Protein AF-A0AAD5DHM5-F1 (afdb_monomer_lite)

Foldseek 3Di:
DDPQLVQLVVLVVVLVCLLVVLVCCLVPPQKDADVVVRFIKGFVLNVCLVVQLVQLLVLLQALVSLVVLLVVLVVVLVVLVVVLVLLVVVLVVLVVLLVDVLSQVLLVVLACPDPRHNDHNDRLNVLSVVLNVLSVLLSVLSVLLSVLSNVLSVLSNVCNVPVVVCVVSSVCNSVSSSSSSVSNVSSVSSVLVNVLSVLCSSHSVSSNVSSVVSSVVCVVVGIDTDPPDDPPPPPVPVPVCVVVCVVPDDDDDPDDPWDKDDLLCQALPADVVLPHVDDSVLGAHRFAQVLLQCCVCVVVVWDKDKDQAADPSCRLRTIMMTTDQADPVRHGPDPQQNDPHSSSSSSSVCSVVRPVNVPDDPDDDRDDDVPVVVVVSVVVVVVVVVSVVVSVD

InterPro domains:
  IPR002778 Signal recognition particle, SRP19 subunit [PF01922] (260-354)
  IPR002778 Signal recognition particle, SRP19 subunit [PTHR17453] (254-372)
  IPR006747 Protein of unknown function DUF599 [PF04654] (36-225)
  IPR036521 Signal recognition particle, subunit SRP19-like superfamily [G3DSA:3.30.56.30] (247-363)
  IPR036521 Signal recognition particle, subunit SRP19-like superfamily [SSF69695] (253-356)

pLDDT: mean 81.17, std 18.52, range [31.16, 97.56]

Sequence (393 aa):
MQAGEAADLAIFVVCTSLLAGYVLFYFNVGAFTVPFLHRRYVNLISLNRSSRGEWVQLLAQDPKEGINAVQTIRNQVISVSILAAAIVTLASTLINVLTDDSKIQTINSYAAVDPISDDMLLSAPVKLGICLGLLFLAIMALAQSCRLGVHVGYIVRVVASDPPGHKALASHLAPIMQRSSLYFAIGLRLLFVFPPFLLYLIGPTTLLIATVIDLAAQLMFDVVEEPPVEPAEDEAAECDGALQLAAGLRMSFDHDKRVIVYPNYLDSRKTVAQGRRIPKELAAESPNALEIYDCIKNGLNLEAEAEMKCYPRDWMVPGRVRVKLRNDDGSPVNPEIRSRRELLIKIAELVPRHPGRANRKPGAPAGPQAAAAAAAAAAAAVAVTILLHSAAA

Structure (mmCIF, N/CA/C/O backbone):
data_AF-A0AAD5DHM5-F1
#
_entry.id   AF-A0AAD5DHM5-F1
#
loop_
_atom_site.group_PDB
_atom_site.id
_atom_site.type_symbol
_atom_site.label_atom_id
_atom_site.label_alt_id
_atom_site.label_comp_id
_atom_site.label_asym_id
_atom_site.label_entity_id
_atom_site.label_seq_id
_atom_site.pdbx_PDB_ins_code
_atom_site.Cartn_x
_atom_site.Cartn_y
_atom_site.Cartn_z
_atom_site.occupancy
_atom_site.B_iso_or_equiv
_atom_site.auth_seq_id
_atom_site.auth_comp_id
_atom_site.auth_asym_id
_atom_site.auth_atom_id
_atom_site.pdbx_PDB_model_num
ATOM 1 N N . MET A 1 1 ? 12.268 9.780 -36.766 1.00 60.38 1 MET A N 1
ATOM 2 C CA . MET A 1 1 ? 12.224 8.743 -35.728 1.00 60.38 1 MET A CA 1
ATOM 3 C C . MET A 1 1 ? 12.849 7.509 -36.335 1.00 60.38 1 MET A C 1
ATOM 5 O O . MET A 1 1 ? 12.369 7.062 -37.376 1.00 60.38 1 MET A O 1
ATOM 9 N N . GLN A 1 2 ? 13.976 7.069 -35.790 1.00 76.50 2 GLN A N 1
ATOM 10 C CA . GLN A 1 2 ? 14.631 5.834 -36.224 1.00 76.50 2 GLN A CA 1
ATOM 11 C C . GLN A 1 2 ? 13.782 4.623 -35.803 1.00 76.50 2 GLN A C 1
ATOM 13 O O . GLN A 1 2 ? 12.895 4.752 -34.957 1.00 76.50 2 GLN A O 1
ATOM 18 N N . ALA A 1 3 ? 14.008 3.452 -36.406 1.00 77.31 3 ALA A N 1
ATOM 19 C CA . ALA A 1 3 ? 13.210 2.258 -36.109 1.00 77.31 3 ALA A CA 1
ATOM 20 C C . ALA A 1 3 ? 13.270 1.867 -34.616 1.00 77.31 3 ALA A C 1
ATOM 22 O O . ALA A 1 3 ? 12.240 1.497 -34.055 1.00 77.31 3 ALA A O 1
ATOM 23 N N . GLY A 1 4 ? 14.435 2.035 -33.973 1.00 78.94 4 GLY A N 1
ATOM 24 C CA . GLY A 1 4 ? 14.609 1.846 -32.527 1.00 78.94 4 GLY A CA 1
ATOM 25 C C . GLY A 1 4 ? 13.770 2.827 -31.704 1.00 78.94 4 GLY A C 1
ATOM 26 O O . GLY A 1 4 ? 12.887 2.412 -30.961 1.00 78.94 4 GLY A O 1
ATOM 27 N N . GLU A 1 5 ? 13.928 4.135 -31.927 1.00 83.81 5 GLU A N 1
ATOM 28 C CA . GLU A 1 5 ? 13.144 5.165 -31.219 1.00 83.81 5 GLU A CA 1
ATOM 29 C C . GLU A 1 5 ? 11.622 4.949 -31.334 1.00 83.81 5 GLU A C 1
ATOM 31 O O . GLU A 1 5 ? 10.875 5.213 -30.389 1.00 83.81 5 GLU A O 1
ATOM 36 N N . ALA A 1 6 ? 11.150 4.463 -32.488 1.00 86.12 6 ALA A N 1
ATOM 37 C CA . ALA A 1 6 ? 9.742 4.143 -32.703 1.00 86.12 6 ALA A CA 1
ATOM 38 C C . ALA A 1 6 ? 9.287 2.916 -31.894 1.00 86.12 6 ALA A C 1
ATOM 40 O O . ALA A 1 6 ? 8.169 2.914 -31.370 1.00 86.12 6 ALA A O 1
ATOM 41 N N . ALA A 1 7 ? 10.139 1.895 -31.766 1.00 86.81 7 ALA A N 1
ATOM 42 C CA . ALA A 1 7 ? 9.880 0.721 -30.938 1.00 86.81 7 ALA A CA 1
ATOM 43 C C . ALA A 1 7 ? 9.868 1.071 -29.439 1.00 86.81 7 ALA A C 1
ATOM 45 O O . ALA A 1 7 ? 8.934 0.675 -28.737 1.00 86.81 7 ALA A O 1
ATOM 46 N N . ASP A 1 8 ? 10.834 1.866 -28.961 1.00 89.25 8 ASP A N 1
ATOM 47 C CA . ASP A 1 8 ? 10.858 2.378 -27.581 1.00 89.25 8 ASP A CA 1
ATOM 48 C C . ASP A 1 8 ? 9.595 3.202 -27.288 1.00 89.25 8 ASP A C 1
ATOM 50 O O . ASP A 1 8 ? 8.881 2.921 -26.325 1.00 89.25 8 ASP A O 1
ATOM 54 N N . LEU A 1 9 ? 9.221 4.136 -28.174 1.00 91.81 9 LEU A N 1
ATOM 55 C CA . LEU A 1 9 ? 7.990 4.918 -28.018 1.00 91.81 9 LEU A CA 1
ATOM 56 C C . LEU A 1 9 ? 6.738 4.041 -27.944 1.00 91.81 9 LEU A C 1
ATOM 58 O O . LEU A 1 9 ? 5.880 4.278 -27.091 1.00 91.81 9 LEU A O 1
ATOM 62 N N . ALA A 1 10 ? 6.619 3.036 -28.811 1.00 92.50 10 ALA A N 1
ATOM 63 C CA . ALA A 1 10 ? 5.480 2.126 -28.791 1.00 92.50 10 ALA A CA 1
ATOM 64 C C . ALA A 1 10 ? 5.397 1.365 -27.458 1.00 92.50 10 ALA A C 1
ATOM 66 O O . ALA A 1 10 ? 4.332 1.331 -26.839 1.00 92.50 10 ALA A O 1
ATOM 67 N N . ILE A 1 11 ? 6.517 0.814 -26.981 1.00 93.38 11 ILE A N 1
ATOM 68 C CA . ILE A 1 11 ? 6.579 0.095 -25.701 1.00 93.38 11 ILE A CA 1
ATOM 69 C C . ILE A 1 11 ? 6.263 1.034 -24.540 1.00 93.38 11 ILE A C 1
ATOM 71 O O . ILE A 1 11 ? 5.434 0.705 -23.692 1.00 93.38 11 ILE A O 1
ATOM 75 N N . PHE A 1 12 ? 6.860 2.223 -24.518 1.00 94.19 12 PHE A N 1
ATOM 76 C CA . PHE A 1 12 ? 6.609 3.229 -23.496 1.00 94.19 12 PHE A CA 1
ATOM 77 C C . PHE A 1 12 ? 5.123 3.603 -23.429 1.00 94.19 12 PHE A C 1
ATOM 79 O O . PHE A 1 12 ? 4.529 3.582 -22.350 1.00 94.19 12 PHE A O 1
ATOM 86 N N . VAL A 1 13 ? 4.484 3.887 -24.567 1.00 95.56 13 VAL A N 1
ATOM 87 C CA . VAL A 1 13 ? 3.053 4.234 -24.626 1.00 95.56 13 VAL A CA 1
ATOM 88 C C . VAL A 1 13 ? 2.177 3.066 -24.175 1.00 95.56 13 VAL A C 1
ATOM 90 O O . VAL A 1 13 ? 1.237 3.278 -23.407 1.00 95.56 13 VAL A O 1
ATOM 93 N N . VAL A 1 14 ? 2.479 1.835 -24.591 1.00 96.19 14 VAL A N 1
ATOM 94 C CA . VAL A 1 14 ? 1.721 0.646 -24.169 1.00 96.19 14 VAL A CA 1
ATOM 95 C C . VAL A 1 14 ? 1.850 0.428 -22.663 1.00 96.19 14 VAL A C 1
ATOM 97 O O . VAL A 1 14 ? 0.834 0.340 -21.975 1.00 96.19 14 VAL A O 1
ATOM 100 N N . CYS A 1 15 ? 3.067 0.406 -22.122 1.00 96.12 15 CYS A N 1
ATOM 101 C CA . CYS A 1 15 ? 3.300 0.165 -20.699 1.00 96.12 15 CYS A CA 1
ATOM 102 C C . CYS A 1 15 ? 2.693 1.268 -19.824 1.00 96.12 15 CYS A C 1
ATOM 104 O O . CYS A 1 15 ? 2.006 0.973 -18.847 1.00 96.12 15 CYS A O 1
ATOM 106 N N . THR A 1 16 ? 2.871 2.538 -20.196 1.00 94.69 16 THR A N 1
ATOM 107 C CA . THR A 1 16 ? 2.272 3.670 -19.469 1.00 94.69 16 THR A CA 1
ATOM 108 C C . THR A 1 16 ? 0.746 3.627 -19.508 1.00 94.69 16 THR A C 1
ATOM 110 O O . THR A 1 16 ? 0.109 3.846 -18.477 1.00 94.69 16 THR A O 1
ATOM 113 N N . SER A 1 17 ? 0.153 3.277 -20.653 1.00 95.38 17 SER A N 1
ATOM 114 C CA . SER A 1 17 ? -1.299 3.137 -20.799 1.00 95.38 17 SER A CA 1
ATOM 115 C C . SER A 1 17 ? -1.852 1.965 -19.993 1.00 95.38 17 SER A C 1
ATOM 117 O O . SER A 1 17 ? -2.904 2.104 -19.375 1.00 95.38 17 SER A O 1
ATOM 119 N N . LEU A 1 18 ? -1.148 0.829 -19.945 1.00 95.94 18 LEU A N 1
ATOM 120 C CA . LEU A 1 18 ? -1.544 -0.328 -19.138 1.00 95.94 18 LEU A CA 1
ATOM 121 C C . LEU A 1 18 ? -1.478 -0.018 -17.638 1.00 95.94 18 LEU A C 1
ATOM 123 O O . LEU A 1 18 ? -2.439 -0.287 -16.917 1.00 95.94 18 LEU A O 1
ATOM 127 N N . LEU A 1 19 ? -0.390 0.604 -17.174 1.00 95.19 19 LEU A N 1
ATOM 128 C CA . LEU A 1 19 ? -0.237 1.018 -15.776 1.00 95.19 19 LEU A CA 1
ATOM 129 C C . LEU A 1 19 ? -1.304 2.049 -15.381 1.00 95.19 19 LEU A C 1
ATOM 131 O O . LEU A 1 19 ? -1.985 1.882 -14.368 1.00 95.19 19 LEU A O 1
ATOM 135 N N . ALA A 1 20 ? -1.507 3.089 -16.196 1.00 93.00 20 ALA A N 1
ATOM 136 C CA . ALA A 1 20 ? -2.537 4.098 -15.952 1.00 93.00 20 ALA A CA 1
ATOM 137 C C . ALA A 1 20 ? -3.950 3.494 -16.000 1.00 93.00 20 ALA A C 1
ATOM 139 O O . ALA A 1 20 ? -4.777 3.782 -15.134 1.00 93.00 20 ALA A O 1
ATOM 140 N N . GLY A 1 21 ? -4.212 2.620 -16.974 1.00 92.75 21 GLY A N 1
ATOM 141 C CA . GLY A 1 21 ? -5.472 1.900 -17.123 1.00 92.75 21 GLY A CA 1
ATOM 142 C C . GLY A 1 21 ? -5.785 1.032 -15.910 1.00 92.75 21 GLY A C 1
ATOM 143 O O . GLY A 1 21 ? -6.906 1.079 -15.407 1.00 92.75 21 GLY A O 1
ATOM 144 N N . TYR A 1 22 ? -4.794 0.316 -15.373 1.00 93.38 22 TYR A N 1
ATOM 145 C CA . TYR A 1 22 ? -4.965 -0.471 -14.154 1.00 93.38 22 TYR A CA 1
ATOM 146 C C . TYR A 1 22 ? -5.236 0.405 -12.927 1.00 93.38 22 TYR A C 1
ATOM 148 O O . TYR A 1 22 ? -6.144 0.117 -12.150 1.00 93.38 22 TYR A O 1
ATOM 156 N N . VAL A 1 23 ? -4.511 1.516 -12.765 1.00 91.19 23 VAL A N 1
ATOM 157 C CA . VAL A 1 23 ? -4.763 2.466 -11.669 1.00 91.19 23 VAL A CA 1
ATOM 158 C C . VAL A 1 23 ? -6.186 3.031 -11.752 1.00 91.19 23 VAL A C 1
ATOM 160 O O . VAL A 1 23 ? -6.887 3.089 -10.738 1.00 91.19 23 VAL A O 1
ATOM 163 N N . LEU A 1 24 ? -6.650 3.404 -12.948 1.00 90.12 24 LEU A N 1
ATOM 164 C CA . LEU A 1 24 ? -8.023 3.865 -13.167 1.00 90.12 24 LEU A CA 1
ATOM 165 C C . LEU A 1 24 ? -9.046 2.764 -12.877 1.00 90.12 24 LEU A C 1
ATOM 167 O O . LEU A 1 24 ? -10.027 3.029 -12.182 1.00 90.12 24 LEU A O 1
ATOM 171 N N . PHE A 1 25 ? -8.814 1.542 -13.356 1.00 90.25 25 PHE A N 1
ATOM 172 C CA . PHE A 1 25 ? -9.652 0.382 -13.054 1.00 90.25 25 PHE A CA 1
ATOM 173 C C . PHE A 1 25 ? -9.769 0.172 -11.542 1.00 90.25 25 PHE A C 1
ATOM 175 O O . PHE A 1 25 ? -10.878 0.124 -11.013 1.00 90.25 25 PHE A O 1
ATOM 182 N N . TYR A 1 26 ? -8.642 0.154 -10.832 1.00 89.31 26 TYR A N 1
ATOM 183 C CA . TYR A 1 26 ? -8.593 -0.043 -9.388 1.00 89.31 26 TYR A CA 1
ATOM 184 C C . TYR A 1 26 ? -9.420 1.002 -8.626 1.00 89.31 26 TYR A C 1
ATOM 186 O O . TYR A 1 26 ? -10.150 0.652 -7.704 1.00 89.31 26 TYR A O 1
ATOM 194 N N . PHE A 1 27 ? -9.348 2.284 -9.001 1.00 88.62 27 PHE A N 1
ATOM 195 C CA . PHE A 1 27 ? -10.079 3.341 -8.290 1.00 88.62 27 PHE A CA 1
ATOM 196 C C . PHE A 1 27 ? -11.566 3.452 -8.652 1.00 88.62 27 PHE A C 1
ATOM 198 O O . PHE A 1 27 ? -12.331 3.960 -7.826 1.00 88.62 27 PHE A O 1
ATOM 205 N N . ASN A 1 28 ? -11.970 3.017 -9.849 1.00 85.38 28 ASN A N 1
ATOM 206 C CA . ASN A 1 28 ? -13.329 3.225 -10.364 1.00 85.38 28 ASN A CA 1
ATOM 207 C C . ASN A 1 28 ? -14.193 1.958 -10.363 1.00 85.38 28 ASN A C 1
ATOM 209 O O . ASN A 1 28 ? -15.417 2.063 -10.318 1.00 85.38 28 ASN A O 1
ATOM 213 N N . VAL A 1 29 ? -13.593 0.769 -10.386 1.00 83.69 29 VAL A N 1
ATOM 214 C CA . VAL A 1 29 ? -14.332 -0.497 -10.374 1.00 83.69 29 VAL A CA 1
ATOM 215 C C . VAL A 1 29 ? -14.383 -1.023 -8.945 1.00 83.69 29 VAL A C 1
ATOM 217 O O . VAL A 1 29 ? -13.355 -1.278 -8.327 1.00 83.69 29 VAL A O 1
ATOM 220 N N . GLY A 1 30 ? -15.588 -1.164 -8.391 1.00 76.50 30 GLY A N 1
ATOM 221 C CA . GLY A 1 30 ? -15.774 -1.693 -7.035 1.00 76.50 30 GLY A CA 1
ATOM 222 C C . GLY A 1 30 ? -15.781 -3.221 -6.977 1.00 76.50 30 GLY A C 1
ATOM 223 O O . GLY A 1 30 ? -15.220 -3.809 -6.057 1.00 76.50 30 GLY A O 1
ATOM 224 N N . ALA A 1 31 ? -16.396 -3.850 -7.974 1.00 81.38 31 ALA A N 1
ATOM 225 C CA . ALA A 1 31 ? -16.482 -5.292 -8.143 1.00 81.38 31 ALA A CA 1
ATOM 226 C C . ALA A 1 31 ? -16.636 -5.612 -9.633 1.00 81.38 31 ALA A C 1
ATOM 228 O O . ALA A 1 31 ? -17.147 -4.790 -10.397 1.00 81.38 31 ALA A O 1
ATOM 229 N N . PHE A 1 32 ? -16.217 -6.802 -10.040 1.00 81.19 32 PHE A N 1
ATOM 230 C CA . PHE A 1 32 ? -16.371 -7.286 -11.406 1.00 81.19 32 PHE A CA 1
ATOM 231 C C . PHE A 1 32 ? -16.646 -8.790 -11.409 1.00 81.19 32 PHE A C 1
ATOM 233 O O . PHE A 1 32 ? -16.291 -9.511 -10.479 1.00 81.19 32 PHE A O 1
ATOM 240 N N . THR A 1 33 ? -17.306 -9.264 -12.461 1.00 77.38 33 THR A N 1
ATOM 241 C CA . THR A 1 33 ? -17.617 -10.687 -12.638 1.00 77.38 33 THR A CA 1
ATOM 242 C C . THR A 1 33 ? -16.822 -11.201 -13.819 1.00 77.38 33 THR A C 1
ATOM 244 O O . THR A 1 33 ? -16.818 -10.559 -14.870 1.00 77.38 33 THR A O 1
ATOM 247 N N . VAL A 1 34 ? -16.154 -12.342 -13.661 1.00 75.81 34 VAL A N 1
ATOM 248 C CA . VAL A 1 34 ? -15.448 -12.984 -14.773 1.00 75.81 34 VAL A CA 1
ATOM 249 C C . VAL A 1 34 ? -16.424 -13.940 -15.466 1.00 75.81 34 VAL A C 1
ATOM 251 O O . VAL A 1 34 ? -16.750 -14.976 -14.881 1.00 75.81 34 VAL A O 1
ATOM 254 N N . PRO A 1 35 ? -16.896 -13.635 -16.695 1.00 69.69 35 PRO A N 1
ATOM 255 C CA . PRO A 1 35 ? -18.018 -14.354 -17.310 1.00 69.69 35 PRO A CA 1
ATOM 256 C C . PRO A 1 35 ? -17.762 -15.854 -17.479 1.00 69.69 35 PRO A C 1
ATOM 258 O O . PRO A 1 35 ? -18.653 -16.669 -17.284 1.00 69.69 35 PRO A O 1
ATOM 261 N N . PHE A 1 36 ? -16.519 -16.229 -17.785 1.00 73.00 36 PHE A N 1
ATOM 262 C CA . PHE A 1 36 ? -16.131 -17.622 -18.012 1.00 73.00 36 PHE A CA 1
ATOM 263 C C . PHE A 1 36 ? -16.045 -18.450 -16.724 1.00 73.00 36 PHE A C 1
ATOM 265 O O . PHE A 1 36 ? -16.226 -19.662 -16.762 1.00 73.00 36 PHE A O 1
ATOM 272 N N . LEU A 1 37 ? -15.784 -17.807 -15.584 1.00 70.44 37 LEU A N 1
ATOM 273 C CA . LEU A 1 37 ? -15.600 -18.475 -14.293 1.00 70.44 37 LEU A CA 1
ATOM 274 C C . LEU A 1 37 ? -16.849 -18.412 -13.407 1.00 70.44 37 LEU A C 1
ATOM 276 O O . LEU A 1 37 ? -16.867 -19.080 -12.380 1.00 70.44 37 LEU A O 1
ATOM 280 N N . HIS A 1 38 ? -17.868 -17.620 -13.776 1.00 71.56 38 HIS A N 1
ATOM 281 C CA . HIS A 1 38 ? -19.064 -17.350 -12.958 1.00 71.56 38 HIS A CA 1
ATOM 282 C C . HIS A 1 38 ? -18.734 -16.930 -11.510 1.00 71.56 38 HIS A C 1
ATOM 284 O O . HIS A 1 38 ? -19.545 -17.085 -10.602 1.00 71.56 38 HIS A O 1
ATOM 290 N N . ARG A 1 39 ? -17.530 -16.387 -11.289 1.00 76.00 39 ARG A N 1
ATOM 291 C CA . ARG A 1 39 ? -17.039 -15.921 -9.990 1.00 76.00 39 ARG A CA 1
ATOM 292 C C . ARG A 1 39 ? -17.042 -14.401 -9.954 1.00 76.00 39 ARG A C 1
ATOM 294 O O . ARG A 1 39 ? -16.654 -13.745 -10.931 1.00 76.00 39 ARG A O 1
ATOM 301 N N . ARG A 1 40 ? -17.486 -13.856 -8.823 1.00 79.50 40 ARG A N 1
ATOM 302 C CA . ARG A 1 40 ? -17.526 -12.420 -8.551 1.00 79.50 40 ARG A CA 1
ATOM 303 C C . ARG A 1 40 ? -16.334 -12.037 -7.684 1.00 79.50 40 ARG A C 1
ATOM 305 O O . ARG A 1 40 ? -16.058 -12.671 -6.670 1.00 79.50 40 ARG A O 1
ATOM 312 N N . TYR A 1 41 ? -15.632 -10.995 -8.105 1.00 82.69 41 TYR A N 1
ATOM 313 C CA . TYR A 1 41 ? -14.478 -10.453 -7.404 1.00 82.69 41 TYR A CA 1
ATOM 314 C C . TYR A 1 41 ? -14.779 -9.034 -6.942 1.00 82.69 41 TYR A C 1
ATOM 316 O O . TYR A 1 41 ? -15.379 -8.241 -7.675 1.00 82.69 41 TYR A O 1
ATOM 324 N N . VAL A 1 42 ? -14.334 -8.704 -5.734 1.00 85.06 42 VAL A N 1
ATOM 325 C CA . VAL A 1 42 ? -14.459 -7.368 -5.148 1.00 85.06 42 VAL A CA 1
ATOM 326 C C . VAL A 1 42 ? -13.069 -6.768 -5.005 1.00 85.06 42 VAL A C 1
ATOM 328 O O . VAL A 1 42 ? -12.140 -7.415 -4.517 1.00 85.06 42 VAL A O 1
ATOM 331 N N . ASN A 1 43 ? -12.929 -5.509 -5.414 1.00 87.00 43 ASN A N 1
ATOM 332 C CA . ASN A 1 43 ? -11.680 -4.781 -5.260 1.00 87.00 43 ASN A CA 1
ATOM 333 C C . ASN A 1 43 ? -11.519 -4.325 -3.809 1.00 87.00 43 ASN A C 1
ATOM 335 O O . ASN A 1 43 ? -12.402 -3.687 -3.219 1.00 87.00 43 ASN A O 1
ATOM 339 N N . LEU A 1 44 ? -10.341 -4.585 -3.249 1.00 86.19 44 LEU A N 1
ATOM 340 C CA . LEU A 1 44 ? -10.042 -4.365 -1.837 1.00 86.19 44 LEU A CA 1
ATOM 341 C C . LEU A 1 44 ? -10.200 -2.894 -1.412 1.00 86.19 44 LEU A C 1
ATOM 343 O O . LEU A 1 44 ? -10.517 -2.607 -0.258 1.00 86.19 44 LEU A O 1
ATOM 347 N N . ILE A 1 45 ? -10.029 -1.938 -2.330 1.00 86.56 45 ILE A N 1
ATOM 348 C CA . ILE A 1 45 ? -10.267 -0.513 -2.054 1.00 86.56 45 ILE A CA 1
ATOM 349 C C . ILE A 1 45 ? -11.725 -0.188 -1.754 1.00 86.56 45 ILE A C 1
ATOM 351 O O . ILE A 1 45 ? -11.981 0.625 -0.865 1.00 86.56 45 ILE A O 1
ATOM 355 N N . SER A 1 46 ? -12.665 -0.802 -2.475 1.00 81.81 46 SER A N 1
ATOM 356 C CA . SER A 1 46 ? -14.095 -0.572 -2.271 1.00 81.81 46 SER A CA 1
ATOM 357 C C . SER A 1 46 ? -14.495 -1.072 -0.886 1.00 81.81 46 SER A C 1
ATOM 359 O O . SER A 1 46 ? -15.022 -0.315 -0.066 1.00 81.81 46 SER A O 1
ATOM 361 N N . LEU A 1 47 ? -14.089 -2.308 -0.581 1.00 85.06 47 LEU A N 1
ATOM 362 C CA . LEU A 1 47 ? -14.317 -2.946 0.710 1.00 85.06 47 LEU A CA 1
ATOM 363 C C . LEU A 1 47 ? -13.673 -2.162 1.866 1.00 85.06 47 LEU A C 1
ATOM 365 O O . LEU A 1 47 ? -14.306 -1.907 2.890 1.00 85.06 47 LEU A O 1
ATOM 369 N N . ASN A 1 48 ? -12.425 -1.715 1.703 1.00 87.94 48 ASN A N 1
ATOM 370 C CA . ASN A 1 48 ? -11.735 -0.907 2.711 1.00 87.94 48 ASN A CA 1
ATOM 371 C C . ASN A 1 48 ? -12.366 0.478 2.902 1.00 87.94 48 ASN A C 1
ATOM 373 O O . ASN A 1 48 ? -12.316 1.023 4.004 1.00 87.94 48 ASN A O 1
ATOM 377 N N . ARG A 1 49 ? -12.935 1.083 1.854 1.00 83.19 49 ARG A N 1
ATOM 378 C CA . ARG A 1 49 ? -13.568 2.406 1.946 1.00 83.19 49 ARG A CA 1
ATOM 379 C C . ARG A 1 49 ? -14.869 2.351 2.748 1.00 83.19 49 ARG A C 1
ATOM 381 O O . ARG A 1 49 ? -15.073 3.224 3.595 1.00 83.19 49 ARG A O 1
ATOM 388 N N . SER A 1 50 ? -15.716 1.352 2.498 1.00 83.44 50 SER A N 1
ATOM 389 C CA . SER A 1 50 ? -16.943 1.133 3.281 1.00 83.44 50 SER A CA 1
ATOM 390 C C . SER A 1 50 ? -16.594 0.741 4.718 1.00 83.44 50 SER A C 1
ATOM 392 O O . SER A 1 50 ? -16.944 1.479 5.641 1.00 83.44 50 SER A O 1
ATOM 394 N N . SER A 1 51 ? -15.771 -0.297 4.910 1.00 89.19 51 SER A N 1
ATOM 395 C CA . SER A 1 51 ? -15.457 -0.808 6.252 1.00 89.19 51 SER A CA 1
ATOM 396 C C . SER A 1 51 ? -14.806 0.236 7.160 1.00 89.19 51 SER A C 1
ATOM 398 O O . SER A 1 51 ? -15.196 0.369 8.315 1.00 89.19 51 SER A O 1
ATOM 400 N N . ARG A 1 52 ? -13.859 1.045 6.661 1.00 90.44 52 ARG A N 1
ATOM 401 C CA . ARG A 1 52 ? -13.224 2.111 7.463 1.00 90.44 52 ARG A CA 1
ATOM 402 C C . ARG A 1 52 ? -14.168 3.272 7.776 1.00 90.44 52 ARG A C 1
ATOM 404 O O . ARG A 1 52 ? -13.994 3.921 8.807 1.00 90.44 52 ARG A O 1
ATOM 411 N N . GLY A 1 53 ? -15.122 3.556 6.887 1.00 88.88 53 GLY A N 1
ATOM 412 C CA . GLY A 1 53 ? -16.138 4.589 7.092 1.00 88.88 53 GLY A CA 1
ATOM 413 C C . GLY A 1 53 ? -17.117 4.210 8.201 1.00 88.88 53 GLY A C 1
ATOM 414 O O . GLY A 1 53 ? -17.364 5.009 9.101 1.00 88.88 53 GLY A O 1
ATOM 415 N N . GLU A 1 54 ? -17.607 2.975 8.180 1.00 88.62 54 GLU A N 1
ATOM 416 C CA . GLU A 1 54 ? -18.484 2.442 9.229 1.00 88.62 54 GLU A CA 1
ATOM 417 C C . GLU A 1 54 ? -17.728 2.264 10.548 1.00 88.62 54 GLU A C 1
ATOM 419 O O . GLU A 1 54 ? -18.185 2.710 11.600 1.00 88.62 54 GLU A O 1
ATOM 424 N N . TRP A 1 55 ? -16.514 1.711 10.488 1.00 93.06 55 TRP A N 1
ATOM 425 C CA . TRP A 1 55 ? -15.647 1.518 11.650 1.00 93.06 55 TRP A CA 1
ATOM 426 C C . TRP A 1 55 ? -15.434 2.812 12.439 1.00 93.06 55 TRP A C 1
ATOM 428 O O . TRP A 1 55 ? -15.602 2.824 13.658 1.00 93.06 55 TRP A O 1
ATOM 438 N N . VAL A 1 56 ? -15.110 3.923 11.767 1.00 92.81 56 VAL A N 1
ATOM 439 C CA . VAL A 1 56 ? -14.845 5.187 12.471 1.00 92.81 56 VAL A CA 1
ATOM 440 C C . VAL A 1 56 ? -16.105 5.769 13.115 1.00 92.81 56 VAL A C 1
ATOM 442 O O . VAL A 1 56 ? -16.016 6.374 14.182 1.00 92.81 56 VAL A O 1
ATOM 445 N N . GLN A 1 57 ? -17.275 5.571 12.503 1.00 90.25 57 GLN A N 1
ATOM 446 C CA . GLN A 1 57 ? -18.549 6.019 13.066 1.00 90.25 57 GLN A CA 1
ATOM 447 C C . GLN A 1 57 ? -18.932 5.202 14.298 1.00 90.25 57 GLN A C 1
ATOM 449 O O . GLN A 1 57 ? -19.341 5.786 15.299 1.00 90.25 57 GLN A O 1
ATOM 454 N N . LEU A 1 58 ? -18.754 3.879 14.250 1.00 90.44 58 LEU A N 1
ATOM 455 C CA . LEU A 1 58 ? -19.038 2.981 15.371 1.00 90.44 58 LEU A CA 1
ATOM 456 C C . LEU A 1 58 ? -18.169 3.310 16.588 1.00 90.44 58 LEU A C 1
ATOM 458 O O . LEU A 1 58 ? -18.684 3.468 17.693 1.00 90.44 58 LEU A O 1
ATOM 462 N N . LEU A 1 59 ? -16.859 3.494 16.396 1.00 89.88 59 LEU A N 1
ATOM 463 C CA . LEU A 1 59 ? -15.962 3.804 17.516 1.00 89.88 59 LEU A CA 1
ATOM 464 C C . LEU A 1 59 ? -16.184 5.201 18.107 1.00 89.88 59 LEU A C 1
ATOM 466 O O . LEU A 1 59 ? -15.783 5.454 19.241 1.00 89.88 59 LEU A O 1
ATOM 470 N N . ALA A 1 60 ? -16.823 6.109 17.368 1.00 90.12 60 ALA A N 1
ATOM 471 C CA . ALA A 1 60 ? -17.157 7.438 17.865 1.00 90.12 60 ALA A CA 1
ATOM 472 C C . ALA A 1 60 ? -18.388 7.453 18.792 1.00 90.12 60 ALA A C 1
ATOM 474 O O . ALA A 1 60 ? -18.723 8.506 19.326 1.00 90.12 60 ALA A O 1
ATOM 475 N N . GLN A 1 61 ? -19.068 6.317 18.986 1.00 90.56 61 GLN A N 1
ATOM 476 C CA . GLN A 1 61 ? -20.257 6.220 19.842 1.00 90.56 61 GLN A CA 1
ATOM 477 C C . GLN A 1 61 ? -19.927 5.939 21.316 1.00 90.56 61 GLN A C 1
ATOM 479 O O . GLN A 1 61 ? -20.746 6.238 22.181 1.00 90.56 61 GLN A O 1
ATOM 484 N N . ASP A 1 62 ? -18.743 5.392 21.616 1.00 89.69 62 ASP A N 1
ATOM 485 C CA . ASP A 1 62 ? -18.311 5.069 22.982 1.00 89.69 62 ASP A CA 1
ATOM 486 C C . ASP A 1 62 ? -16.972 5.766 23.312 1.00 89.69 62 ASP A C 1
ATOM 488 O O . ASP A 1 62 ? -15.976 5.564 22.605 1.00 89.69 62 ASP A O 1
ATOM 492 N N . PRO A 1 63 ? -16.887 6.541 24.415 1.00 88.44 63 PRO A N 1
ATOM 493 C CA . PRO A 1 63 ? -15.645 7.159 24.875 1.00 88.44 63 PRO A CA 1
ATOM 494 C C . PRO A 1 63 ? -14.461 6.195 25.030 1.00 88.44 63 PRO A C 1
ATOM 496 O O . PRO A 1 63 ? -13.312 6.615 24.855 1.00 88.44 63 PRO A O 1
ATOM 499 N N . LYS A 1 64 ? -14.693 4.932 25.406 1.00 89.50 64 LYS A N 1
ATOM 500 C CA . LYS A 1 64 ? -13.637 3.916 25.554 1.00 89.50 64 LYS A CA 1
ATOM 501 C C . LYS A 1 64 ? -13.122 3.467 24.193 1.00 89.50 64 LYS A C 1
ATOM 503 O O . LYS A 1 64 ? -11.909 3.447 23.978 1.00 89.50 64 LYS A O 1
ATOM 508 N N . GLU A 1 65 ? -14.028 3.191 23.265 1.00 88.94 65 GLU A N 1
ATOM 509 C CA . GLU A 1 65 ? -13.688 2.792 21.898 1.00 88.94 65 GLU A CA 1
ATOM 510 C C . GLU A 1 65 ? -13.037 3.930 21.104 1.00 88.94 65 GLU A C 1
ATOM 512 O O . GLU A 1 65 ? -12.116 3.691 20.321 1.00 88.94 65 GLU A O 1
ATOM 517 N N . GLY A 1 66 ? -13.373 5.186 21.404 1.00 86.62 66 GLY A N 1
ATOM 518 C CA . GLY A 1 66 ? -12.663 6.347 20.867 1.00 86.62 66 GLY A CA 1
ATOM 519 C C . GLY A 1 66 ? -11.166 6.365 21.217 1.00 86.62 66 GLY A C 1
ATOM 520 O O . GLY A 1 66 ? -10.355 6.857 20.433 1.00 86.62 66 GLY A O 1
ATOM 521 N N . ILE A 1 67 ? -10.752 5.791 22.357 1.00 89.06 67 ILE A N 1
ATOM 522 C CA . ILE A 1 67 ? -9.322 5.630 22.692 1.00 89.06 67 ILE A CA 1
ATOM 523 C C . ILE A 1 67 ? -8.685 4.568 21.789 1.00 89.06 67 ILE A C 1
ATOM 525 O O . ILE A 1 67 ? -7.595 4.793 21.254 1.00 89.06 67 ILE A O 1
ATOM 529 N N . ASN A 1 68 ? -9.366 3.437 21.587 1.00 89.44 68 ASN A N 1
ATOM 530 C CA . ASN A 1 68 ? -8.908 2.362 20.702 1.00 89.44 68 ASN A CA 1
ATOM 531 C C . ASN A 1 68 ? -8.784 2.850 19.248 1.00 89.44 68 ASN A C 1
ATOM 533 O O . ASN A 1 68 ? -7.815 2.518 18.557 1.00 89.44 68 ASN A O 1
ATOM 537 N N . ALA A 1 69 ? -9.709 3.703 18.800 1.00 90.88 69 ALA A N 1
ATOM 538 C CA . ALA A 1 69 ? -9.664 4.339 17.487 1.00 90.88 69 ALA A CA 1
ATOM 539 C C . ALA A 1 69 ? -8.391 5.174 17.308 1.00 90.88 69 ALA A C 1
ATOM 541 O O . ALA A 1 69 ? -7.646 4.976 16.348 1.00 90.88 69 ALA A O 1
ATOM 542 N N . VAL A 1 70 ? -8.088 6.057 18.267 1.00 91.75 70 VAL A N 1
ATOM 543 C CA . VAL A 1 70 ? -6.878 6.898 18.241 1.00 91.75 70 VAL A CA 1
ATOM 544 C C . VAL A 1 70 ? -5.608 6.048 18.232 1.00 91.75 70 VAL A C 1
ATOM 546 O O . VAL A 1 70 ? -4.649 6.379 17.533 1.00 91.75 70 VAL A O 1
ATOM 549 N N . GLN A 1 71 ? -5.582 4.943 18.978 1.00 89.75 71 GLN A N 1
ATOM 550 C CA . GLN A 1 71 ? -4.447 4.016 18.969 1.00 89.75 71 GLN A CA 1
ATOM 551 C C . GLN A 1 71 ? -4.273 3.338 17.606 1.00 89.75 71 GLN A C 1
ATOM 553 O O . GLN A 1 71 ? -3.158 3.267 17.091 1.00 89.75 71 GLN A O 1
ATOM 558 N N . THR A 1 72 ? -5.366 2.903 16.985 1.00 91.00 72 THR A N 1
ATOM 559 C CA . THR A 1 72 ? -5.338 2.272 15.658 1.00 91.00 72 THR A CA 1
ATOM 560 C C . THR A 1 72 ? -4.877 3.258 14.584 1.00 91.00 72 THR A C 1
ATOM 562 O O . THR A 1 72 ? -3.993 2.945 13.787 1.00 91.00 72 THR A O 1
ATOM 565 N N . ILE A 1 73 ? -5.395 4.487 14.619 1.00 91.38 73 ILE A N 1
ATOM 566 C CA . ILE A 1 73 ? -4.988 5.578 13.726 1.00 91.38 73 ILE A CA 1
ATOM 567 C C . ILE A 1 73 ? -3.504 5.911 13.912 1.00 91.38 73 ILE A C 1
ATOM 569 O O . ILE A 1 73 ? -2.792 6.114 12.931 1.00 91.38 73 ILE A O 1
ATOM 573 N N . ARG A 1 74 ? -2.999 5.919 15.152 1.00 88.38 74 ARG A N 1
ATOM 574 C CA . ARG A 1 74 ? -1.569 6.123 15.423 1.00 88.38 74 ARG A CA 1
ATOM 575 C C . ARG A 1 74 ? -0.716 5.028 14.788 1.00 88.38 74 ARG A C 1
ATOM 577 O O . ARG A 1 74 ? 0.297 5.350 14.174 1.00 88.38 74 ARG A O 1
ATOM 584 N N . ASN A 1 75 ? -1.124 3.765 14.906 1.00 88.88 75 ASN A N 1
ATOM 585 C CA . ASN A 1 75 ? -0.414 2.651 14.274 1.00 88.88 75 ASN A CA 1
ATOM 586 C C . ASN A 1 75 ? -0.373 2.822 12.751 1.00 88.88 75 ASN A C 1
ATOM 588 O O . ASN A 1 75 ? 0.686 2.673 12.148 1.00 88.88 75 ASN A O 1
ATOM 592 N N . GLN A 1 76 ? -1.493 3.225 12.145 1.00 86.62 76 GLN A N 1
ATOM 593 C CA . GLN A 1 76 ? -1.551 3.525 10.717 1.00 86.62 76 GLN A CA 1
ATOM 594 C C . GLN A 1 76 ? -0.611 4.679 10.334 1.00 86.62 76 GLN A C 1
ATOM 596 O O . GLN A 1 76 ? 0.151 4.551 9.380 1.00 86.62 76 GLN A O 1
ATOM 601 N N . VAL A 1 77 ? -0.620 5.785 11.084 1.00 88.69 77 VAL A N 1
ATOM 602 C CA . VAL A 1 77 ? 0.271 6.935 10.852 1.00 88.69 77 VAL A CA 1
ATOM 603 C C . VAL A 1 77 ? 1.744 6.528 10.943 1.00 88.69 77 VAL A C 1
ATOM 605 O O . VAL A 1 77 ? 2.543 6.952 10.111 1.00 88.69 77 VAL A O 1
ATOM 608 N N . ILE A 1 78 ? 2.111 5.666 11.895 1.00 87.31 78 ILE A N 1
ATOM 609 C CA . ILE A 1 78 ? 3.477 5.133 12.000 1.00 87.31 78 ILE A CA 1
ATOM 610 C C . ILE A 1 78 ? 3.846 4.338 10.739 1.00 87.31 78 ILE A C 1
ATOM 612 O O . ILE A 1 78 ? 4.915 4.570 10.175 1.00 87.31 78 ILE A O 1
ATOM 616 N N . SER A 1 79 ? 2.966 3.456 10.251 1.00 86.19 79 SER A N 1
ATOM 617 C CA . SER A 1 79 ? 3.204 2.707 9.008 1.00 86.19 79 SER A CA 1
ATOM 618 C C . SER A 1 79 ? 3.386 3.626 7.793 1.00 86.19 79 SER A C 1
ATOM 620 O O . SER A 1 79 ? 4.280 3.395 6.980 1.00 86.19 79 SER A O 1
ATOM 622 N N . VAL A 1 80 ? 2.590 4.695 7.687 1.00 89.75 80 VAL A N 1
ATOM 623 C CA . VAL A 1 80 ? 2.718 5.704 6.619 1.00 89.75 80 VAL A CA 1
ATOM 624 C C . VAL A 1 80 ? 4.068 6.419 6.686 1.00 89.75 80 VAL A C 1
ATOM 626 O O . VAL A 1 80 ? 4.719 6.594 5.657 1.00 89.75 80 VAL A O 1
ATOM 629 N N . SER A 1 81 ? 4.519 6.790 7.884 1.00 88.50 81 SER A N 1
ATOM 630 C CA . SER A 1 81 ? 5.810 7.457 8.085 1.00 88.50 81 SER A CA 1
ATOM 631 C C . SER A 1 81 ? 7.001 6.579 7.690 1.00 88.50 81 SER A C 1
ATOM 633 O O . SER A 1 81 ? 7.969 7.094 7.136 1.00 88.50 81 SER A O 1
ATOM 635 N N . ILE A 1 82 ? 6.931 5.261 7.916 1.00 90.06 82 ILE A N 1
ATOM 636 C CA . ILE A 1 82 ? 7.981 4.317 7.488 1.00 90.06 82 ILE A CA 1
ATOM 637 C C . ILE A 1 82 ? 8.088 4.284 5.958 1.00 90.06 82 ILE A C 1
ATOM 639 O O . ILE A 1 82 ? 9.189 4.380 5.417 1.00 90.06 82 ILE A O 1
ATOM 643 N N . LEU A 1 83 ? 6.953 4.201 5.255 1.00 89.19 83 LEU A N 1
ATOM 644 C CA . LEU A 1 83 ? 6.933 4.245 3.789 1.00 89.19 83 LEU A CA 1
ATOM 645 C C . LEU A 1 83 ? 7.456 5.585 3.255 1.00 89.19 83 LEU A C 1
ATOM 647 O O . LEU A 1 83 ? 8.240 5.605 2.310 1.00 89.19 83 LEU A O 1
ATOM 651 N N . ALA A 1 84 ? 7.074 6.699 3.883 1.00 91.38 84 ALA A N 1
ATOM 652 C CA . ALA A 1 84 ? 7.570 8.020 3.507 1.00 91.38 84 ALA A CA 1
ATOM 653 C C . ALA A 1 84 ? 9.095 8.131 3.683 1.00 91.38 84 ALA A C 1
ATOM 655 O O . ALA A 1 84 ? 9.773 8.649 2.800 1.00 91.38 84 ALA A O 1
ATOM 656 N N . ALA A 1 85 ? 9.645 7.597 4.778 1.00 91.81 85 ALA A N 1
ATOM 657 C CA . ALA A 1 85 ? 11.089 7.561 5.004 1.00 91.81 85 ALA A CA 1
ATOM 658 C C . ALA A 1 85 ? 11.819 6.743 3.926 1.00 91.81 85 ALA A C 1
ATOM 660 O O . ALA A 1 85 ? 12.826 7.205 3.392 1.00 91.81 85 ALA A O 1
ATOM 661 N N . ALA A 1 86 ? 11.278 5.580 3.545 1.00 93.38 86 ALA A N 1
ATOM 662 C CA . ALA A 1 86 ? 11.836 4.771 2.461 1.00 93.38 86 ALA A CA 1
ATOM 663 C C . ALA A 1 86 ? 11.847 5.528 1.121 1.00 93.38 86 ALA A C 1
ATOM 665 O O . ALA A 1 86 ? 12.844 5.491 0.401 1.00 93.38 86 ALA A O 1
ATOM 666 N N . ILE A 1 87 ? 10.778 6.270 0.812 1.00 94.88 87 ILE A N 1
ATOM 667 C CA . ILE A 1 87 ? 10.705 7.105 -0.395 1.00 94.88 87 ILE A CA 1
ATOM 668 C C . ILE A 1 87 ? 11.776 8.201 -0.384 1.00 94.88 87 ILE A C 1
ATOM 670 O O . ILE A 1 87 ? 12.418 8.422 -1.408 1.00 94.88 87 ILE A O 1
ATOM 674 N N . VAL A 1 88 ? 12.017 8.859 0.757 1.00 92.69 88 VAL A N 1
ATOM 675 C CA . VAL A 1 88 ? 13.094 9.860 0.881 1.00 92.69 88 VAL A CA 1
ATOM 676 C C . VAL A 1 88 ? 14.461 9.231 0.619 1.00 92.69 88 VAL A C 1
ATOM 678 O O . VAL A 1 88 ? 15.272 9.817 -0.098 1.00 92.69 88 VAL A O 1
ATOM 681 N N . THR A 1 89 ? 14.722 8.035 1.153 1.00 92.81 89 THR A N 1
ATOM 682 C CA . THR A 1 89 ? 15.977 7.315 0.898 1.00 92.81 89 THR A CA 1
ATOM 683 C C . THR A 1 89 ? 16.143 6.995 -0.585 1.00 92.81 89 THR A C 1
ATOM 685 O O . THR A 1 89 ? 17.186 7.315 -1.151 1.00 92.81 89 THR A O 1
ATOM 688 N N . LEU A 1 90 ? 15.111 6.446 -1.234 1.00 94.19 90 LEU A N 1
ATOM 689 C CA . LEU A 1 90 ? 15.136 6.154 -2.671 1.00 94.19 90 LEU A CA 1
ATOM 690 C C . LEU A 1 90 ? 15.358 7.422 -3.504 1.00 94.19 90 LEU A C 1
ATOM 692 O O . LEU A 1 90 ? 16.195 7.426 -4.403 1.00 94.19 90 LEU A O 1
ATOM 696 N N . ALA A 1 91 ? 14.662 8.513 -3.181 1.00 95.06 91 ALA A N 1
ATOM 697 C CA . ALA A 1 91 ? 14.822 9.788 -3.873 1.00 95.06 91 ALA A CA 1
ATOM 698 C C . ALA A 1 91 ? 16.247 10.341 -3.717 1.00 95.06 91 ALA A C 1
ATOM 700 O O . ALA A 1 91 ? 16.836 10.786 -4.697 1.00 95.06 91 ALA A O 1
ATOM 701 N N . SER A 1 92 ? 16.831 10.255 -2.518 1.00 94.31 92 SER A N 1
ATOM 702 C CA . SER A 1 92 ? 18.223 10.651 -2.266 1.00 94.31 92 SER A CA 1
ATOM 703 C C . SER A 1 92 ? 19.211 9.835 -3.107 1.00 94.31 92 SER A C 1
ATOM 705 O O . SER A 1 92 ? 20.109 10.401 -3.733 1.00 94.31 92 SER A O 1
ATOM 707 N N . THR A 1 93 ? 19.011 8.516 -3.202 1.00 93.19 93 THR A N 1
ATOM 708 C CA . THR A 1 93 ? 19.828 7.644 -4.059 1.00 93.19 93 THR A CA 1
ATOM 709 C C . THR A 1 93 ? 19.713 8.032 -5.532 1.00 93.19 93 THR A C 1
ATOM 711 O O . THR A 1 93 ? 20.731 8.138 -6.211 1.00 93.19 93 THR A O 1
ATOM 714 N N . LEU A 1 94 ? 18.504 8.298 -6.030 1.00 94.06 94 LEU A N 1
ATOM 715 C CA . LEU A 1 94 ? 18.310 8.717 -7.420 1.00 94.06 94 LEU A CA 1
ATOM 716 C C . LEU A 1 94 ? 18.915 10.091 -7.713 1.00 94.06 94 LEU A C 1
ATOM 718 O O . LEU A 1 94 ? 19.496 10.270 -8.778 1.00 94.06 94 LEU A O 1
ATOM 722 N N . ILE A 1 95 ? 18.836 11.039 -6.774 1.00 95.56 95 ILE A N 1
ATOM 723 C CA . ILE A 1 95 ? 19.506 12.340 -6.904 1.00 95.56 95 ILE A CA 1
ATOM 724 C C . ILE A 1 95 ? 21.022 12.145 -6.979 1.00 95.56 95 ILE A C 1
ATOM 726 O O . ILE A 1 95 ? 21.655 12.734 -7.846 1.00 95.56 95 ILE A O 1
ATOM 730 N N . ASN A 1 96 ? 21.602 11.279 -6.139 1.00 94.81 96 ASN A N 1
ATOM 731 C CA . ASN A 1 96 ? 23.037 10.991 -6.184 1.00 94.81 96 ASN A CA 1
ATOM 732 C C . ASN A 1 96 ? 23.487 10.408 -7.534 1.00 94.81 96 ASN A C 1
ATOM 734 O O . ASN A 1 96 ? 24.577 10.728 -7.999 1.00 94.81 96 ASN A O 1
ATOM 738 N N . VAL A 1 97 ? 22.658 9.565 -8.154 1.00 94.44 97 VAL A N 1
ATOM 739 C CA . VAL A 1 97 ? 22.904 9.029 -9.501 1.00 94.44 97 VAL A CA 1
ATOM 740 C C . VAL A 1 97 ? 22.748 10.119 -10.563 1.00 94.44 97 VAL A C 1
ATOM 742 O O . VAL A 1 97 ? 23.569 10.210 -11.467 1.00 94.44 97 VAL A O 1
ATOM 745 N N . LEU A 1 98 ? 21.724 10.966 -10.440 1.00 94.00 98 LEU A N 1
ATOM 746 C CA . LEU A 1 98 ? 21.436 12.045 -11.386 1.00 94.00 98 LEU A CA 1
ATOM 747 C C . LEU A 1 98 ? 22.551 13.100 -11.447 1.00 94.00 98 LEU A C 1
ATOM 749 O O . LEU A 1 98 ? 22.762 13.694 -12.498 1.00 94.00 98 LEU A O 1
ATOM 753 N N . THR A 1 99 ? 23.246 13.344 -10.334 1.00 94.94 99 THR A N 1
ATOM 754 C CA . THR A 1 99 ? 24.316 14.353 -10.232 1.00 94.94 99 THR A CA 1
ATOM 755 C C . THR A 1 99 ? 25.711 13.834 -10.59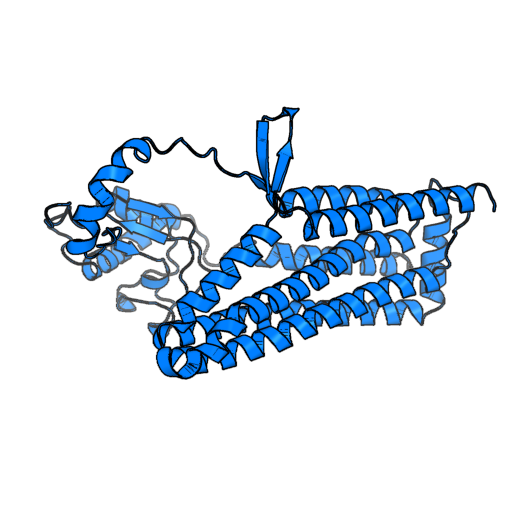3 1.00 94.94 99 THR A C 1
ATOM 757 O O . THR A 1 99 ? 26.680 14.572 -10.437 1.00 94.94 99 THR A O 1
ATOM 760 N N . ASP A 1 100 ? 25.842 12.571 -10.999 1.00 95.19 100 ASP A N 1
ATOM 761 C CA . ASP A 1 100 ? 27.130 11.912 -11.229 1.00 95.19 100 ASP A CA 1
ATOM 762 C C . ASP A 1 100 ? 27.227 11.398 -12.671 1.00 95.19 100 ASP A C 1
ATOM 764 O O . ASP A 1 100 ? 26.642 10.371 -13.028 1.00 95.19 100 ASP A O 1
ATOM 768 N N . ASP A 1 101 ? 27.996 12.109 -13.499 1.00 94.94 101 ASP A N 1
ATOM 769 C CA . ASP A 1 101 ? 28.134 11.819 -14.930 1.00 94.94 101 ASP A CA 1
ATOM 770 C C . ASP A 1 101 ? 28.656 10.400 -15.202 1.00 94.94 101 ASP A C 1
ATOM 772 O O . ASP A 1 101 ? 28.253 9.771 -16.182 1.00 94.94 101 ASP A O 1
ATOM 776 N N . SER A 1 102 ? 29.502 9.853 -14.320 1.00 95.38 102 SER A N 1
ATOM 777 C CA . SER A 1 102 ? 30.042 8.494 -14.471 1.00 95.38 102 SER A CA 1
ATOM 778 C C . SER A 1 102 ? 28.949 7.426 -14.343 1.00 95.38 102 SER A C 1
ATOM 780 O O . SER A 1 102 ? 28.890 6.460 -15.113 1.00 95.38 102 SER A O 1
ATOM 782 N N . LYS A 1 103 ? 28.008 7.632 -13.416 1.00 93.19 103 LYS A N 1
ATOM 783 C CA . LYS A 1 103 ? 26.855 6.746 -13.225 1.00 93.19 103 LYS A CA 1
ATOM 784 C C . LYS A 1 103 ? 25.853 6.888 -14.363 1.00 93.19 103 LYS A C 1
ATOM 786 O O . LYS A 1 103 ? 25.302 5.884 -14.808 1.00 93.19 103 LYS A O 1
ATOM 791 N N . ILE A 1 104 ? 25.658 8.101 -14.882 1.00 93.31 104 ILE A N 1
ATOM 792 C CA . ILE A 1 104 ? 24.826 8.329 -16.071 1.00 93.31 104 ILE A CA 1
ATOM 793 C C . ILE A 1 104 ? 25.403 7.604 -17.292 1.00 93.31 104 ILE A C 1
ATOM 795 O O . ILE A 1 104 ? 24.658 6.943 -18.015 1.00 93.31 104 ILE A O 1
ATOM 799 N N . GLN A 1 105 ? 26.720 7.659 -17.501 1.00 92.62 105 GLN A N 1
ATOM 800 C CA . GLN A 1 105 ? 27.386 6.912 -18.574 1.00 92.62 105 GLN A CA 1
ATOM 801 C C . GLN A 1 105 ? 27.206 5.397 -18.423 1.00 92.62 105 GLN A C 1
ATOM 803 O O . GLN A 1 105 ? 26.964 4.712 -19.413 1.00 92.62 105 GLN A O 1
ATOM 808 N N . THR A 1 106 ? 27.240 4.890 -17.191 1.00 91.19 106 THR A N 1
ATOM 809 C CA . THR A 1 106 ? 26.996 3.471 -16.888 1.00 91.19 106 THR A CA 1
ATOM 810 C C . THR A 1 106 ? 25.550 3.062 -17.201 1.00 91.19 106 THR A C 1
ATOM 812 O O . THR A 1 106 ? 25.300 1.996 -17.748 1.00 91.19 106 THR A O 1
ATOM 815 N N . ILE A 1 107 ? 24.567 3.918 -16.912 1.00 90.25 107 ILE A N 1
ATOM 816 C CA . ILE A 1 107 ? 23.168 3.665 -17.298 1.00 90.25 107 ILE A CA 1
ATOM 817 C C . ILE A 1 107 ? 23.028 3.629 -18.823 1.00 90.25 107 ILE A C 1
ATOM 819 O O . ILE A 1 107 ? 22.374 2.738 -19.361 1.00 90.25 107 ILE A O 1
ATOM 823 N N . ASN A 1 108 ? 23.668 4.567 -19.523 1.00 90.25 108 ASN A N 1
ATOM 824 C CA . ASN A 1 108 ? 23.631 4.609 -20.983 1.00 90.25 108 ASN A CA 1
ATOM 825 C C . ASN A 1 108 ? 24.300 3.380 -21.620 1.00 90.25 108 ASN A C 1
ATOM 827 O O . ASN A 1 108 ? 23.836 2.927 -22.662 1.00 90.25 108 ASN A O 1
ATOM 831 N N . SER A 1 109 ? 25.349 2.813 -21.008 1.00 89.81 109 SER A N 1
ATOM 832 C CA . SER A 1 109 ? 25.977 1.590 -21.524 1.00 89.81 109 SER A CA 1
ATOM 833 C C . SER A 1 109 ? 25.081 0.365 -21.359 1.00 89.81 109 SER A C 1
ATOM 835 O O . SER A 1 109 ? 25.026 -0.454 -22.270 1.00 89.81 109 SER A O 1
ATOM 837 N N . TYR A 1 110 ? 24.327 0.257 -20.260 1.00 87.44 110 TYR A N 1
ATOM 838 C CA . TYR A 1 110 ? 23.312 -0.790 -20.120 1.00 87.44 110 TYR A CA 1
ATOM 839 C C . TYR A 1 110 ? 22.182 -0.630 -21.144 1.00 87.44 110 TYR A C 1
ATOM 841 O O . TYR A 1 110 ? 21.767 -1.616 -21.749 1.00 87.44 110 TYR A O 1
ATOM 849 N N . ALA A 1 111 ? 21.740 0.608 -21.382 1.00 85.75 111 ALA A N 1
ATOM 850 C CA . ALA A 1 111 ? 20.702 0.916 -22.364 1.00 85.75 111 ALA A CA 1
ATOM 851 C C . ALA A 1 111 ? 21.099 0.617 -23.811 1.00 85.75 111 ALA A C 1
ATOM 853 O O . ALA A 1 111 ? 20.240 0.266 -24.613 1.00 85.75 111 ALA A O 1
ATOM 854 N N . ALA A 1 112 ? 22.391 0.683 -24.132 1.00 85.00 112 ALA A N 1
ATOM 855 C CA . ALA A 1 112 ? 22.906 0.357 -25.458 1.00 85.00 112 ALA A CA 1
ATOM 856 C C . ALA A 1 112 ? 22.872 -1.148 -25.797 1.00 85.00 112 ALA A C 1
ATOM 858 O O . ALA A 1 112 ? 23.129 -1.512 -26.940 1.00 85.00 112 ALA A O 1
ATOM 859 N N . VAL A 1 113 ? 22.603 -2.027 -24.824 1.00 86.56 113 VAL A N 1
ATOM 860 C CA . VAL A 1 113 ? 22.565 -3.493 -25.010 1.00 86.56 113 VAL A CA 1
ATOM 861 C C . VAL A 1 113 ? 21.118 -4.019 -24.998 1.00 86.56 113 VAL A C 1
ATOM 863 O O . VAL A 1 113 ? 20.889 -5.225 -24.900 1.00 86.56 113 VAL A O 1
ATOM 866 N N . ASP A 1 114 ? 20.113 -3.139 -25.067 1.00 87.25 114 ASP A N 1
ATOM 867 C CA . ASP A 1 114 ? 18.714 -3.569 -25.061 1.00 87.25 114 ASP A CA 1
ATOM 868 C C . ASP A 1 114 ? 18.379 -4.398 -26.323 1.00 87.25 114 ASP A C 1
ATOM 870 O O . ASP A 1 114 ? 18.675 -3.968 -27.435 1.00 87.25 114 ASP A O 1
ATOM 874 N N . PRO A 1 115 ? 17.737 -5.577 -26.192 1.00 84.69 115 PRO A N 1
ATOM 875 C CA . PRO A 1 115 ? 17.465 -6.453 -27.336 1.00 84.69 115 PRO A CA 1
ATOM 876 C C . PRO A 1 115 ? 16.494 -5.902 -28.387 1.00 84.69 115 PRO A C 1
ATOM 878 O O . PRO A 1 115 ? 16.415 -6.466 -29.479 1.00 84.69 115 PRO A O 1
ATOM 881 N N . ILE A 1 116 ? 15.674 -4.903 -28.041 1.00 82.00 116 ILE A N 1
ATOM 882 C CA . ILE A 1 116 ? 14.568 -4.430 -28.884 1.00 82.00 116 ILE A CA 1
ATOM 883 C C . ILE A 1 116 ? 14.873 -3.072 -29.512 1.00 82.00 116 ILE A C 1
ATOM 885 O O . ILE A 1 116 ? 14.445 -2.822 -30.641 1.00 82.00 116 ILE A O 1
ATOM 889 N N . SER A 1 117 ? 15.564 -2.187 -28.794 1.00 77.25 117 SER A N 1
ATOM 890 C CA . SER A 1 117 ? 15.826 -0.832 -29.272 1.00 77.25 117 SER A CA 1
ATOM 891 C C . SER A 1 117 ? 17.284 -0.443 -29.104 1.00 77.25 117 SER A C 1
ATOM 893 O O . SER A 1 117 ? 17.744 -0.254 -27.983 1.00 77.25 117 SER A O 1
ATOM 895 N N . ASP A 1 118 ? 17.965 -0.233 -30.230 1.00 73.44 118 ASP A N 1
ATOM 896 C CA . ASP A 1 118 ? 19.351 0.248 -30.258 1.00 73.44 118 ASP A CA 1
ATOM 897 C C . ASP A 1 118 ? 19.455 1.757 -29.948 1.00 73.44 118 ASP A C 1
ATOM 899 O O . ASP A 1 118 ? 20.483 2.227 -29.466 1.00 73.44 118 ASP A O 1
ATOM 903 N N . ASP A 1 119 ? 18.373 2.515 -30.177 1.00 78.44 119 ASP A N 1
ATOM 904 C CA . ASP A 1 119 ? 18.276 3.952 -29.891 1.00 78.44 119 ASP A CA 1
ATOM 905 C C . ASP A 1 119 ? 17.218 4.225 -28.816 1.00 78.44 119 ASP A C 1
ATOM 907 O O . ASP A 1 119 ? 16.072 3.782 -28.919 1.00 78.44 119 ASP A O 1
ATOM 911 N N . MET A 1 120 ? 17.585 4.982 -27.782 1.00 81.94 120 MET A N 1
ATOM 912 C CA . MET A 1 120 ? 16.684 5.320 -26.675 1.00 81.94 120 MET A CA 1
ATOM 913 C C . MET A 1 120 ? 15.883 6.593 -26.961 1.00 81.94 120 MET A C 1
ATOM 915 O O . MET A 1 120 ? 16.451 7.631 -27.292 1.00 81.94 120 MET A O 1
ATOM 919 N N . LEU A 1 121 ? 14.571 6.545 -26.721 1.00 84.00 121 LEU A N 1
ATOM 920 C CA . LEU A 1 121 ? 13.660 7.685 -26.856 1.00 84.00 121 LEU A CA 1
ATOM 921 C C . LEU A 1 121 ? 13.976 8.801 -25.851 1.00 84.00 121 LEU A C 1
ATOM 923 O O . LEU A 1 121 ? 13.958 9.986 -26.183 1.00 84.00 121 LEU A O 1
ATOM 927 N N . LEU A 1 122 ? 14.195 8.421 -24.589 1.00 89.50 122 LEU A N 1
ATOM 928 C CA . LEU A 1 122 ? 14.415 9.345 -23.479 1.00 89.50 122 LEU A CA 1
ATOM 929 C C . LEU A 1 122 ? 15.845 9.226 -22.958 1.00 89.50 122 LEU A C 1
ATOM 931 O O . LEU A 1 122 ? 16.351 8.128 -22.738 1.00 89.50 122 LEU A O 1
ATOM 935 N N . SER A 1 123 ? 16.478 10.366 -22.683 1.00 91.75 123 SER A N 1
ATOM 936 C CA . SER A 1 123 ? 17.798 10.389 -22.055 1.00 91.75 123 SER A CA 1
ATOM 937 C C . SER A 1 123 ? 17.728 9.919 -20.596 1.00 91.75 123 SER A C 1
ATOM 939 O O . SER A 1 123 ? 16.721 10.120 -19.908 1.00 91.75 123 SER A O 1
ATOM 941 N N . ALA A 1 124 ? 18.809 9.316 -20.091 1.00 91.75 124 ALA A N 1
ATOM 942 C CA . ALA A 1 124 ? 18.872 8.817 -18.714 1.00 91.75 124 ALA A CA 1
ATOM 943 C C . ALA A 1 124 ? 18.474 9.863 -17.643 1.00 91.75 124 ALA A C 1
ATOM 945 O O . ALA A 1 124 ? 17.691 9.512 -16.754 1.00 91.75 124 ALA A O 1
ATOM 946 N N . PRO A 1 125 ? 18.880 11.151 -17.731 1.00 94.31 125 PRO A N 1
ATOM 947 C CA . PRO A 1 125 ? 18.423 12.176 -16.788 1.00 94.31 125 PRO A CA 1
ATOM 948 C C . PRO A 1 125 ? 16.904 12.388 -16.793 1.00 94.31 125 PRO A C 1
ATOM 950 O O . PRO A 1 125 ? 16.307 12.588 -15.735 1.00 94.31 125 PRO A O 1
ATOM 953 N N . VAL A 1 126 ? 16.251 12.306 -17.959 1.00 95.31 126 VAL A N 1
ATOM 954 C CA . VAL A 1 126 ? 14.789 12.449 -18.067 1.00 95.31 126 VAL A CA 1
ATOM 955 C C . VAL A 1 126 ? 14.084 11.251 -17.434 1.00 95.31 126 VAL A C 1
ATOM 957 O O . VAL A 1 126 ? 13.139 11.436 -16.665 1.00 95.31 126 VAL A O 1
ATOM 960 N N . LYS A 1 127 ? 14.575 10.029 -17.677 1.00 94.19 127 LYS A N 1
ATOM 961 C CA . LYS A 1 127 ? 14.045 8.805 -17.051 1.00 94.19 127 LYS A CA 1
ATOM 962 C C . LYS A 1 127 ? 14.155 8.854 -15.517 1.00 94.19 127 LYS A C 1
ATOM 964 O O . LYS A 1 127 ? 13.187 8.559 -14.813 1.00 94.19 127 LYS A O 1
ATOM 969 N N . LEU A 1 128 ? 15.299 9.304 -14.991 1.00 95.38 128 LEU A N 1
ATOM 970 C CA . LEU A 1 128 ? 15.500 9.542 -13.553 1.00 95.38 128 LEU A CA 1
ATOM 971 C C . LEU A 1 128 ? 14.565 10.635 -13.015 1.00 95.38 128 LEU A C 1
ATOM 973 O O . LEU A 1 128 ? 13.998 10.482 -11.932 1.00 95.38 128 LEU A O 1
ATOM 977 N N . GLY A 1 129 ? 14.351 11.708 -13.780 1.00 96.50 129 GLY A N 1
ATOM 978 C CA . GLY A 1 129 ? 13.404 12.773 -13.449 1.00 96.50 129 GLY A CA 1
ATOM 979 C C . GLY A 1 129 ? 11.962 12.277 -13.307 1.00 96.50 129 GLY A C 1
ATOM 980 O O . GLY A 1 129 ? 11.280 12.651 -12.353 1.00 96.50 129 GLY A O 1
ATOM 981 N N . ILE A 1 130 ? 11.510 11.378 -14.191 1.00 96.12 130 ILE A N 1
ATOM 982 C CA . ILE A 1 130 ? 10.191 10.727 -14.085 1.00 96.12 130 ILE A CA 1
ATOM 983 C C . ILE A 1 130 ? 10.094 9.925 -12.781 1.00 96.12 130 ILE A C 1
ATOM 985 O O . ILE A 1 130 ? 9.121 10.069 -12.039 1.00 96.12 130 ILE A O 1
ATOM 989 N N . CYS A 1 131 ? 11.121 9.133 -12.460 1.00 96.19 131 CYS A N 1
ATOM 990 C CA . CYS A 1 131 ? 11.177 8.353 -11.223 1.00 96.19 131 CYS A CA 1
ATOM 991 C C . CYS A 1 131 ? 11.101 9.247 -9.973 1.00 96.19 131 CYS A C 1
ATOM 993 O O . CYS A 1 131 ? 10.323 8.974 -9.057 1.00 96.19 131 CYS A O 1
ATOM 995 N N . LEU A 1 132 ? 11.856 10.349 -9.950 1.00 97.31 132 LEU A N 1
ATOM 996 C CA . LEU A 1 132 ? 11.805 11.340 -8.871 1.00 97.31 132 LEU A CA 1
ATOM 997 C C . LEU A 1 132 ? 10.428 12.005 -8.763 1.00 97.31 132 LEU A C 1
ATOM 999 O O . LEU A 1 132 ? 9.924 12.181 -7.654 1.00 97.31 132 LEU A O 1
ATOM 1003 N N . GLY A 1 133 ? 9.793 12.325 -9.892 1.00 97.44 133 GLY A N 1
ATOM 1004 C CA . GLY A 1 133 ? 8.433 12.862 -9.932 1.00 97.44 133 GLY A CA 1
ATOM 1005 C C . GLY A 1 133 ? 7.405 11.904 -9.323 1.00 97.44 133 GLY A C 1
ATOM 1006 O O . GLY A 1 133 ? 6.585 12.324 -8.505 1.00 97.44 133 GLY A O 1
ATOM 1007 N N . LEU A 1 134 ? 7.484 10.609 -9.648 1.00 96.69 134 LEU A N 1
ATOM 1008 C CA . LEU A 1 134 ? 6.623 9.575 -9.062 1.00 96.69 134 LEU A CA 1
ATOM 1009 C C . LEU A 1 134 ? 6.812 9.471 -7.544 1.00 96.69 134 LEU A C 1
ATOM 1011 O O . LEU A 1 134 ? 5.829 9.487 -6.802 1.00 96.69 134 LEU A O 1
ATOM 1015 N N . LEU A 1 135 ? 8.063 9.428 -7.075 1.00 96.88 135 LEU A N 1
ATOM 1016 C CA . LEU A 1 135 ? 8.383 9.395 -5.644 1.00 96.88 135 LEU A CA 1
ATOM 1017 C C . LEU A 1 135 ? 7.895 10.658 -4.918 1.00 96.88 135 LEU A C 1
ATOM 1019 O O . LEU A 1 135 ? 7.338 10.562 -3.824 1.00 96.88 135 LEU A O 1
ATOM 1023 N N . PHE A 1 136 ? 8.041 11.834 -5.533 1.00 97.56 136 PHE A N 1
ATOM 1024 C CA . PHE A 1 136 ? 7.549 13.096 -4.982 1.00 97.56 136 PHE A CA 1
ATOM 1025 C C . PHE A 1 136 ? 6.018 13.111 -4.847 1.00 97.56 136 PHE A C 1
ATOM 1027 O O . PHE A 1 136 ? 5.475 13.467 -3.798 1.00 97.56 136 PHE A O 1
ATOM 1034 N N . LEU A 1 137 ? 5.294 12.678 -5.880 1.00 97.31 137 LEU A N 1
ATOM 1035 C CA . LEU A 1 137 ? 3.836 12.573 -5.814 1.00 97.31 137 LEU A CA 1
ATOM 1036 C C . LEU A 1 137 ? 3.395 11.534 -4.771 1.00 97.31 137 LEU A C 1
ATOM 1038 O O . LEU A 1 137 ? 2.437 11.776 -4.029 1.00 97.31 137 LEU A O 1
ATOM 1042 N N . ALA A 1 138 ? 4.119 10.416 -4.659 1.00 97.12 138 ALA A N 1
ATOM 1043 C CA . ALA A 1 138 ? 3.848 9.378 -3.671 1.00 97.12 138 ALA A CA 1
ATOM 1044 C C . ALA A 1 138 ? 3.999 9.907 -2.238 1.00 97.12 138 ALA A C 1
ATOM 1046 O O . ALA A 1 138 ? 3.077 9.757 -1.430 1.00 97.12 138 ALA A O 1
ATOM 1047 N N . ILE A 1 139 ? 5.110 10.584 -1.918 1.00 96.31 139 ILE A N 1
ATOM 1048 C CA . ILE A 1 139 ? 5.326 11.134 -0.572 1.00 96.31 139 ILE A CA 1
ATOM 1049 C C . ILE A 1 139 ? 4.320 12.239 -0.237 1.00 96.31 139 ILE A C 1
ATOM 1051 O O . ILE A 1 139 ? 3.835 12.288 0.893 1.00 96.31 139 ILE A O 1
ATOM 1055 N N . MET A 1 140 ? 3.927 13.069 -1.208 1.00 97.19 140 MET A N 1
ATOM 1056 C CA . MET A 1 140 ? 2.887 14.085 -1.013 1.00 97.19 140 MET A CA 1
ATOM 1057 C C . MET A 1 140 ? 1.529 13.454 -0.682 1.00 97.19 140 MET A C 1
ATOM 1059 O O . MET A 1 140 ? 0.839 13.912 0.235 1.00 97.19 140 MET A O 1
ATOM 1063 N N .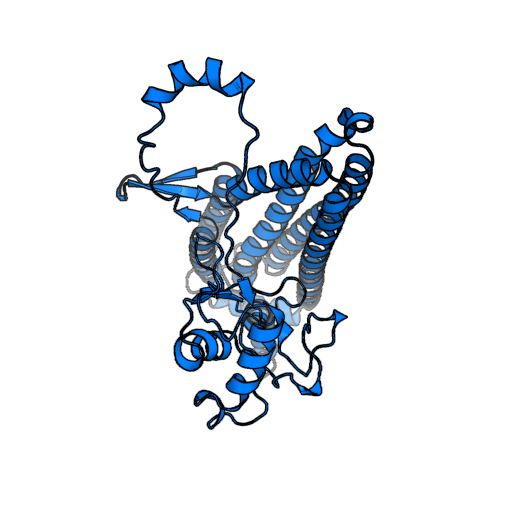 ALA A 1 141 ? 1.151 12.375 -1.371 1.00 96.50 141 ALA A N 1
ATOM 1064 C CA . ALA A 1 141 ? -0.069 11.632 -1.070 1.00 96.50 141 ALA A CA 1
ATOM 1065 C C . ALA A 1 141 ? -0.005 10.981 0.327 1.00 96.50 141 ALA A C 1
ATOM 1067 O O . ALA A 1 141 ? -0.930 11.134 1.129 1.00 96.50 141 ALA A O 1
ATOM 1068 N N . LEU A 1 142 ? 1.110 10.336 0.680 1.00 95.19 142 LEU A N 1
ATOM 1069 C CA . LEU A 1 142 ? 1.303 9.755 2.013 1.00 95.19 142 LEU A CA 1
ATOM 1070 C C . LEU A 1 142 ? 1.272 10.819 3.123 1.00 95.19 142 LEU A C 1
ATOM 1072 O O . LEU A 1 142 ? 0.630 10.610 4.156 1.00 95.19 142 LEU A O 1
ATOM 1076 N N . ALA A 1 143 ? 1.867 11.991 2.897 1.00 95.81 143 ALA A N 1
ATOM 1077 C CA . ALA A 1 143 ? 1.812 13.116 3.827 1.00 95.81 143 ALA A CA 1
ATOM 1078 C C . ALA A 1 143 ? 0.370 13.600 4.058 1.00 95.81 143 ALA A C 1
ATOM 1080 O O . ALA A 1 143 ? -0.025 13.840 5.203 1.00 95.81 143 ALA A O 1
ATOM 1081 N N . GLN A 1 144 ? -0.457 13.681 3.006 1.00 96.25 144 GLN A N 1
ATOM 1082 C CA . GLN A 1 144 ? -1.880 14.009 3.160 1.00 96.25 144 GLN A CA 1
ATOM 1083 C C . GLN A 1 144 ? -2.649 12.928 3.921 1.00 96.25 144 GLN A C 1
ATOM 1085 O O . GLN A 1 144 ? -3.499 13.259 4.751 1.00 96.25 144 GLN A O 1
ATOM 1090 N N . SER A 1 145 ? -2.338 11.651 3.692 1.00 95.25 145 SER A N 1
ATOM 1091 C CA . SER A 1 145 ? -2.937 10.556 4.456 1.00 95.25 145 SER A CA 1
ATOM 1092 C C . SER A 1 145 ? -2.612 10.661 5.948 1.00 95.25 145 SER A C 1
ATOM 1094 O O . SER A 1 145 ? -3.529 10.590 6.770 1.00 95.25 145 SER A O 1
ATOM 1096 N N . CYS A 1 146 ? -1.343 10.925 6.286 1.00 94.56 146 CYS A N 1
ATOM 1097 C CA . CYS A 1 146 ? -0.870 11.145 7.653 1.00 94.56 146 CYS A CA 1
ATOM 1098 C C . CYS A 1 146 ? -1.584 12.333 8.316 1.00 94.56 146 CYS A C 1
ATOM 1100 O O . CYS A 1 146 ? -2.189 12.174 9.378 1.00 94.56 146 CYS A O 1
ATOM 1102 N N . ARG A 1 147 ? -1.603 13.498 7.652 1.00 95.69 147 ARG A N 1
ATOM 1103 C CA . ARG A 1 147 ? -2.275 14.711 8.147 1.00 95.69 147 ARG A CA 1
ATOM 1104 C C . ARG A 1 147 ? -3.748 14.453 8.456 1.00 95.69 147 ARG A C 1
ATOM 1106 O O . ARG A 1 147 ? -4.219 14.771 9.545 1.00 95.69 147 ARG A O 1
ATOM 1113 N N . LEU A 1 148 ? -4.483 13.873 7.505 1.00 95.12 148 LEU A N 1
ATOM 1114 C CA . LEU A 1 148 ? -5.901 13.581 7.700 1.00 95.12 148 LEU A CA 1
ATOM 1115 C C . LEU A 1 148 ? -6.119 12.515 8.774 1.00 95.12 148 LEU A C 1
ATOM 1117 O O . LEU A 1 148 ? -7.025 12.681 9.579 1.00 95.12 148 LEU A O 1
ATOM 1121 N N . GLY A 1 149 ? -5.282 11.477 8.838 1.00 93.88 149 GLY A N 1
ATOM 1122 C CA . GLY A 1 149 ? -5.356 10.452 9.881 1.00 93.88 149 GLY A CA 1
ATOM 1123 C C . GLY A 1 149 ? -5.225 11.057 11.279 1.00 93.88 149 GLY A C 1
ATOM 1124 O O . GLY A 1 149 ? -6.072 10.818 12.136 1.00 93.88 149 GLY A O 1
ATOM 1125 N N . VAL A 1 150 ? -4.237 11.931 11.488 1.00 94.00 150 VAL A N 1
ATOM 1126 C CA . VAL A 1 150 ? -4.074 12.672 12.750 1.00 94.00 150 VAL A CA 1
ATOM 1127 C C . VAL A 1 150 ? -5.329 13.488 13.088 1.00 94.00 150 VAL A C 1
ATOM 1129 O O . VAL A 1 150 ? -5.807 13.432 14.222 1.00 94.00 150 VAL A O 1
ATOM 1132 N N . HIS A 1 151 ? -5.917 14.187 12.111 1.00 94.62 151 HIS A N 1
ATOM 1133 C CA . HIS A 1 151 ? -7.168 14.921 12.324 1.00 94.62 151 HIS A CA 1
ATOM 1134 C C . HIS A 1 151 ? -8.350 14.009 12.667 1.00 94.62 151 HIS A C 1
ATOM 1136 O O . HIS A 1 151 ? -9.086 14.333 13.595 1.00 94.62 151 HIS A O 1
ATOM 1142 N N . VAL A 1 152 ? -8.511 12.858 12.001 1.00 95.19 152 VAL A N 1
ATOM 1143 C CA . VAL A 1 152 ? -9.533 11.863 12.381 1.00 95.19 152 VAL A CA 1
ATOM 1144 C C . VAL A 1 152 ? -9.345 11.455 13.841 1.00 95.19 152 VAL A C 1
ATOM 1146 O O . VAL A 1 152 ? -10.324 11.400 14.575 1.00 95.19 152 VAL A O 1
ATOM 1149 N N . GLY A 1 153 ? -8.106 11.247 14.295 1.00 93.62 153 GLY A N 1
ATOM 1150 C CA . GLY A 1 153 ? -7.815 10.916 15.692 1.00 93.62 153 GLY A CA 1
ATOM 1151 C C . GLY A 1 153 ? -8.345 11.958 16.684 1.00 93.62 153 GLY A C 1
ATOM 1152 O O . GLY A 1 153 ? -9.015 11.599 17.654 1.00 93.62 153 GLY A O 1
ATOM 1153 N N . TYR A 1 154 ? -8.107 13.249 16.432 1.00 93.88 154 TYR A N 1
ATOM 1154 C CA . TYR A 1 154 ? -8.659 14.320 17.270 1.00 93.88 154 TYR A CA 1
ATOM 1155 C C . TYR A 1 154 ? -10.189 14.346 17.234 1.00 93.88 154 TYR A C 1
ATOM 1157 O O . TYR A 1 154 ? -10.832 14.392 18.282 1.00 93.88 154 TYR A O 1
ATOM 1165 N N . ILE A 1 155 ? -10.767 14.282 16.035 1.00 93.81 155 ILE A N 1
ATOM 1166 C CA . ILE A 1 155 ? -12.212 14.389 15.825 1.00 93.81 155 ILE A CA 1
ATOM 1167 C C . ILE A 1 155 ? -12.942 13.221 16.494 1.00 93.81 155 ILE A C 1
ATOM 1169 O O . ILE A 1 155 ? -13.893 13.451 17.238 1.00 93.81 155 ILE A O 1
ATOM 1173 N N . VAL A 1 156 ? -12.472 11.983 16.302 1.00 94.88 156 VAL A N 1
ATOM 1174 C CA . VAL A 1 156 ? -13.059 10.788 16.929 1.00 94.88 156 VAL A CA 1
ATOM 1175 C C . VAL A 1 156 ? -13.062 10.933 18.439 1.00 94.88 156 VAL A C 1
ATOM 1177 O O . VAL A 1 156 ? -14.060 10.615 19.077 1.00 94.88 156 VAL A O 1
ATOM 1180 N N . ARG A 1 157 ? -11.973 11.438 19.029 1.00 93.44 157 ARG A N 1
ATOM 1181 C CA . ARG A 1 157 ? -11.885 11.574 20.483 1.00 93.44 157 ARG A CA 1
ATOM 1182 C C . ARG A 1 157 ? -12.889 12.585 21.035 1.00 93.44 157 ARG A C 1
ATOM 1184 O O . ARG A 1 157 ? -13.473 12.333 22.088 1.00 93.44 157 ARG A O 1
ATOM 1191 N N . VAL A 1 158 ? -13.075 13.706 20.342 1.00 93.88 158 VAL A N 1
ATOM 1192 C CA . VAL A 1 158 ? -14.053 14.734 20.724 1.00 93.88 158 VAL A CA 1
ATOM 1193 C C . VAL A 1 158 ? -15.472 14.188 20.593 1.00 93.88 158 VAL A C 1
ATOM 1195 O O . VAL A 1 158 ? -16.221 14.228 21.564 1.00 93.88 158 VAL A O 1
ATOM 1198 N N . VAL A 1 159 ? -15.808 13.596 19.442 1.00 94.19 159 VAL A N 1
ATOM 1199 C CA . VAL A 1 159 ? -17.137 13.014 19.197 1.00 94.19 159 VAL A CA 1
ATOM 1200 C C . VAL A 1 159 ? -17.454 11.915 20.210 1.00 94.19 159 VAL A C 1
ATOM 1202 O O . VAL A 1 159 ? -18.524 11.931 20.803 1.00 94.19 159 VAL A O 1
ATOM 1205 N N . ALA A 1 160 ? -16.501 11.023 20.488 1.00 92.81 160 ALA A N 1
ATOM 1206 C CA . ALA A 1 160 ? -16.684 9.939 21.448 1.00 92.81 160 ALA A CA 1
ATOM 1207 C C . ALA A 1 160 ? -16.859 10.417 22.895 1.00 92.81 160 ALA A C 1
ATOM 1209 O O . ALA A 1 160 ? -17.360 9.661 23.715 1.00 92.81 160 ALA A O 1
ATOM 1210 N N . SER A 1 161 ? -16.438 11.639 23.241 1.00 93.19 161 SER A N 1
ATOM 1211 C CA . SER A 1 161 ? -16.591 12.162 24.607 1.00 93.19 161 SER A CA 1
ATOM 1212 C C . SER A 1 161 ? -18.030 12.590 24.910 1.00 93.19 161 SER A C 1
ATOM 1214 O O . SER A 1 161 ? -18.475 12.447 26.045 1.00 93.19 161 SER A O 1
ATOM 1216 N N . ASP A 1 162 ? -18.748 13.086 23.901 1.00 92.69 162 ASP A N 1
ATOM 1217 C CA . ASP A 1 162 ? -20.169 13.431 23.977 1.00 92.69 162 ASP A CA 1
ATOM 1218 C C . ASP A 1 162 ? -20.824 13.266 22.587 1.00 92.69 162 ASP A C 1
ATOM 1220 O O . ASP A 1 162 ? -20.912 14.235 21.817 1.00 92.69 162 ASP A O 1
ATOM 1224 N N . PRO A 1 163 ? -21.254 12.037 22.233 1.00 87.88 163 PRO A N 1
ATOM 1225 C CA . PRO A 1 163 ? -21.838 11.741 20.926 1.00 87.88 163 PRO A CA 1
ATOM 1226 C C . PRO A 1 163 ? -23.084 12.573 20.569 1.00 87.88 163 PRO A C 1
ATOM 1228 O O . PRO A 1 163 ? -23.150 13.073 19.439 1.00 87.88 163 PRO A O 1
ATOM 1231 N N . PRO A 1 164 ? -24.083 12.768 21.462 1.00 89.12 164 PRO A N 1
ATOM 1232 C CA . PRO A 1 164 ? -25.255 13.571 21.121 1.00 89.12 164 PRO A CA 1
ATOM 1233 C C . PRO A 1 164 ? -24.928 15.062 20.960 1.00 89.12 164 PRO A C 1
ATOM 1235 O O . PRO A 1 164 ? -25.564 15.706 20.121 1.00 89.12 164 PRO A O 1
ATOM 1238 N N . GLY A 1 165 ? -23.938 15.596 21.686 1.00 90.06 165 GLY A N 1
ATOM 1239 C CA . GLY A 1 165 ? -23.511 16.996 21.571 1.00 90.06 165 GLY A CA 1
ATOM 1240 C C . GLY A 1 165 ? -22.735 17.325 20.291 1.00 90.06 165 GLY A C 1
ATOM 1241 O O . GLY A 1 165 ? -22.793 18.454 19.807 1.00 90.06 165 GLY A O 1
ATOM 1242 N N . HIS A 1 166 ? -22.065 16.342 19.678 1.00 91.81 166 HIS A N 1
ATOM 1243 C CA . HIS A 1 166 ? -21.162 16.560 18.537 1.00 91.81 166 HIS A CA 1
ATOM 1244 C C . HIS A 1 166 ? -21.635 15.922 17.218 1.00 91.81 166 HIS A C 1
ATOM 1246 O O . HIS A 1 166 ? -20.816 15.589 16.359 1.00 91.81 166 HIS A O 1
ATOM 1252 N N . LYS A 1 167 ? -22.950 15.781 16.997 1.00 89.31 167 LYS A N 1
ATOM 1253 C CA . LYS A 1 167 ? -23.513 15.142 15.783 1.00 89.31 167 LYS A CA 1
ATOM 1254 C C . LYS A 1 167 ? -23.024 15.743 14.461 1.00 89.31 167 LYS A C 1
ATOM 1256 O O . LYS A 1 167 ? -22.740 15.000 13.523 1.00 89.31 167 LYS A O 1
ATOM 1261 N N . ALA A 1 168 ? -22.892 17.071 14.383 1.00 90.50 168 ALA A N 1
ATOM 1262 C CA . ALA A 1 168 ? -22.380 17.732 13.180 1.00 90.50 168 ALA A CA 1
ATOM 1263 C C . ALA A 1 168 ? -20.954 17.258 12.855 1.00 90.50 168 ALA A C 1
ATOM 1265 O O . ALA A 1 168 ? -20.654 16.867 11.728 1.00 90.50 168 ALA A O 1
ATOM 1266 N N . LEU A 1 169 ? -20.099 17.196 13.876 1.00 91.00 169 LEU A N 1
ATOM 1267 C CA . LEU A 1 169 ? -18.725 16.729 13.761 1.00 91.00 169 LEU A CA 1
ATOM 1268 C C . LEU A 1 169 ? -18.645 15.221 13.446 1.00 91.00 169 LEU A C 1
ATOM 1270 O O . LEU A 1 169 ? -17.810 14.806 12.640 1.00 91.00 169 LEU A O 1
ATOM 1274 N N . ALA A 1 170 ? -19.551 14.416 14.010 1.00 90.81 170 ALA A N 1
ATOM 1275 C CA . ALA A 1 170 ? -19.650 12.981 13.743 1.00 90.81 170 ALA A CA 1
ATOM 1276 C C . ALA A 1 170 ? -19.928 12.679 12.259 1.00 90.81 170 ALA A C 1
ATOM 1278 O O . ALA A 1 170 ? -19.353 11.746 11.699 1.00 90.81 170 ALA A O 1
ATOM 1279 N N . SER A 1 171 ? -20.745 13.505 11.595 1.00 91.25 171 SER A N 1
ATOM 1280 C CA . SER A 1 171 ? -21.071 13.338 10.169 1.00 91.25 171 SER A CA 1
ATOM 1281 C C . SER A 1 171 ? -19.852 13.474 9.244 1.00 91.25 171 SER A C 1
ATOM 1283 O O . SER A 1 171 ? -19.781 12.834 8.195 1.00 91.25 171 SER A O 1
ATOM 1285 N N . HIS A 1 172 ? -18.839 14.237 9.663 1.00 91.38 172 HIS A N 1
ATOM 1286 C CA . HIS A 1 172 ? -17.612 14.455 8.898 1.00 91.38 172 HIS A CA 1
ATOM 1287 C C . HIS A 1 172 ? -16.544 13.369 9.102 1.00 91.38 172 HIS A C 1
ATOM 1289 O O . HIS A 1 172 ? -15.590 13.308 8.321 1.00 91.38 172 HIS A O 1
ATOM 1295 N N . LEU A 1 173 ? -16.691 12.486 10.096 1.00 93.31 173 LEU A N 1
ATOM 1296 C CA . LEU A 1 173 ? -15.695 11.455 10.403 1.00 93.31 173 LEU A CA 1
ATOM 1297 C C . LEU A 1 173 ? -15.466 10.479 9.249 1.00 93.31 173 LEU A C 1
ATOM 1299 O O . LEU A 1 173 ? -14.324 10.291 8.824 1.00 93.31 173 LEU A O 1
ATOM 1303 N N . ALA A 1 174 ? -16.538 9.886 8.719 1.00 93.12 174 ALA A N 1
ATOM 1304 C CA . ALA A 1 174 ? -16.427 8.914 7.634 1.00 93.12 174 ALA A CA 1
ATOM 1305 C C . ALA A 1 174 ? -15.837 9.531 6.351 1.00 93.12 174 ALA A C 1
ATOM 1307 O O . ALA A 1 174 ? -14.856 8.976 5.851 1.00 93.12 174 ALA A O 1
ATOM 1308 N N . PRO A 1 175 ? -16.304 10.697 5.854 1.00 92.69 175 PRO A N 1
ATOM 1309 C CA . PRO A 1 175 ? -15.694 11.344 4.691 1.00 92.69 175 PRO A CA 1
ATOM 1310 C C . PRO A 1 175 ? -14.198 11.640 4.861 1.00 92.69 175 PRO A C 1
ATOM 1312 O O . PRO A 1 175 ? -13.411 11.403 3.942 1.00 92.69 175 PRO A O 1
ATOM 1315 N N . ILE A 1 176 ? -13.771 12.130 6.032 1.00 94.06 176 ILE A N 1
ATOM 1316 C CA . ILE A 1 176 ? -12.355 12.449 6.268 1.00 94.06 176 ILE A CA 1
ATOM 1317 C C . ILE A 1 176 ? -11.515 11.166 6.364 1.00 94.06 176 ILE A C 1
ATOM 1319 O O . ILE A 1 176 ? -10.425 11.105 5.787 1.00 94.06 176 ILE A O 1
ATOM 1323 N N . MET A 1 177 ? -12.029 10.119 7.017 1.00 94.50 177 MET A N 1
ATOM 1324 C CA . MET A 1 177 ? -11.360 8.816 7.116 1.00 94.50 177 MET A CA 1
ATOM 1325 C C . MET A 1 177 ? -11.220 8.129 5.751 1.00 94.50 177 MET A C 1
ATOM 1327 O O . MET A 1 177 ? -10.153 7.609 5.399 1.00 94.50 177 MET A O 1
ATOM 1331 N N . GLN A 1 178 ? -12.273 8.175 4.938 1.00 92.62 178 GLN A N 1
ATOM 1332 C CA . GLN A 1 178 ? -12.256 7.660 3.571 1.00 92.62 178 GLN A CA 1
ATOM 1333 C C . GLN A 1 178 ? -11.266 8.435 2.701 1.00 92.62 178 GLN A C 1
ATOM 1335 O O . GLN A 1 178 ? -10.498 7.826 1.954 1.00 92.62 178 GLN A O 1
ATOM 1340 N N . ARG A 1 179 ? -11.202 9.763 2.847 1.00 92.88 179 ARG A N 1
ATOM 1341 C CA . ARG A 1 179 ? -10.243 10.603 2.121 1.00 92.88 179 ARG A CA 1
ATOM 1342 C C . ARG A 1 179 ? -8.795 10.353 2.553 1.00 92.88 179 ARG A C 1
ATOM 1344 O O . ARG A 1 179 ? -7.918 10.275 1.697 1.00 92.88 179 ARG A O 1
ATOM 1351 N N . SER A 1 180 ? -8.535 10.157 3.848 1.00 93.94 180 SER A N 1
ATOM 1352 C CA . SER A 1 180 ? -7.216 9.725 4.345 1.00 93.94 180 SER A CA 1
ATOM 1353 C C . SER A 1 180 ? -6.794 8.391 3.717 1.00 93.94 180 SER A C 1
ATOM 1355 O O . SER A 1 180 ? -5.664 8.252 3.241 1.00 93.94 180 SER A O 1
ATOM 1357 N N . SER A 1 181 ? -7.722 7.433 3.649 1.00 91.19 181 SER A N 1
ATOM 1358 C CA . SER A 1 181 ? -7.480 6.114 3.055 1.00 91.19 181 SER A CA 1
ATOM 1359 C C . SER A 1 181 ? -7.271 6.177 1.540 1.00 91.19 181 SER A C 1
ATOM 1361 O O . SER A 1 181 ? -6.450 5.433 1.009 1.00 91.19 181 SER A O 1
ATOM 1363 N N . LEU A 1 182 ? -7.956 7.092 0.847 1.00 92.12 182 LEU A N 1
ATOM 1364 C CA . LEU A 1 182 ? -7.750 7.346 -0.579 1.00 92.12 182 LEU A CA 1
ATOM 1365 C C . LEU A 1 182 ? -6.327 7.844 -0.856 1.00 92.12 182 LEU A C 1
ATOM 1367 O O . LEU A 1 182 ? -5.652 7.286 -1.715 1.00 92.12 182 LEU A O 1
ATOM 1371 N N . TYR A 1 183 ? -5.844 8.843 -0.113 1.00 94.88 183 TYR A N 1
ATOM 1372 C CA . TYR A 1 183 ? -4.478 9.344 -0.294 1.00 94.88 183 TYR A CA 1
ATOM 1373 C C . TYR A 1 183 ? -3.412 8.292 0.031 1.00 94.88 183 TYR A C 1
ATOM 1375 O O . TYR A 1 183 ? -2.394 8.229 -0.655 1.00 94.88 183 TYR A O 1
ATOM 1383 N N . PHE A 1 184 ? -3.663 7.423 1.017 1.00 94.06 184 PHE A N 1
ATOM 1384 C CA . PHE A 1 184 ? -2.794 6.272 1.271 1.00 94.06 184 PHE A CA 1
ATOM 1385 C C . PHE A 1 184 ? -2.718 5.349 0.052 1.00 94.06 184 PHE A C 1
ATOM 1387 O O . PHE A 1 184 ? -1.628 5.002 -0.394 1.00 94.06 184 PHE A O 1
ATOM 1394 N N . ALA A 1 185 ? -3.876 4.987 -0.510 1.00 92.69 185 ALA A N 1
ATOM 1395 C CA . ALA A 1 185 ? -3.948 4.127 -1.684 1.00 92.69 185 ALA A CA 1
ATOM 1396 C C . ALA A 1 185 ? -3.267 4.763 -2.906 1.00 92.69 185 ALA A C 1
ATOM 1398 O O . ALA A 1 185 ? -2.551 4.069 -3.617 1.00 92.69 185 ALA A O 1
ATOM 1399 N N . ILE A 1 186 ? -3.432 6.073 -3.127 1.00 93.38 186 ILE A N 1
ATOM 1400 C CA . ILE A 1 186 ? -2.743 6.803 -4.205 1.00 93.38 186 ILE A CA 1
ATOM 1401 C C . ILE A 1 186 ? -1.223 6.730 -4.020 1.00 93.38 186 ILE A C 1
ATOM 1403 O O . ILE A 1 186 ? -0.516 6.372 -4.958 1.00 93.38 186 ILE A O 1
ATOM 1407 N N . GLY A 1 187 ? -0.720 7.017 -2.815 1.00 94.44 187 GLY A N 1
ATOM 1408 C CA . GLY A 1 187 ? 0.714 6.947 -2.526 1.00 94.44 187 GLY A CA 1
ATOM 1409 C C . GLY A 1 187 ? 1.286 5.546 -2.746 1.00 94.44 187 GLY A C 1
ATOM 1410 O O . GLY A 1 187 ? 2.343 5.397 -3.352 1.00 94.44 187 GLY A O 1
ATOM 1411 N N . LEU A 1 188 ? 0.549 4.516 -2.326 1.00 92.44 188 LEU A N 1
ATOM 1412 C CA . LEU A 1 188 ? 0.948 3.126 -2.520 1.00 92.44 188 LEU A CA 1
ATOM 1413 C C . LEU A 1 188 ? 0.939 2.714 -4.003 1.00 92.44 188 LEU A C 1
ATOM 1415 O O . LEU A 1 188 ? 1.860 2.039 -4.447 1.00 92.44 188 LEU A O 1
ATOM 1419 N N . ARG A 1 189 ? -0.047 3.161 -4.794 1.00 93.38 189 ARG A N 1
ATOM 1420 C CA . ARG A 1 189 ? -0.093 2.898 -6.246 1.00 93.38 189 ARG A CA 1
ATOM 1421 C C . ARG A 1 189 ? 1.079 3.525 -6.980 1.00 93.38 189 ARG A C 1
ATOM 1423 O O . ARG A 1 189 ? 1.702 2.863 -7.798 1.00 93.38 189 ARG A O 1
ATOM 1430 N N . LEU A 1 190 ? 1.413 4.771 -6.655 1.00 93.94 190 LEU A N 1
ATOM 1431 C CA . LEU A 1 190 ? 2.580 5.441 -7.231 1.00 93.94 190 LEU A CA 1
ATOM 1432 C C . LEU A 1 190 ? 3.885 4.714 -6.874 1.00 93.94 190 LEU A C 1
ATOM 1434 O O . LEU A 1 190 ? 4.783 4.633 -7.708 1.00 93.94 190 LEU A O 1
ATOM 1438 N N . LEU A 1 191 ? 3.968 4.130 -5.673 1.00 93.69 191 LEU A N 1
ATOM 1439 C CA . LEU A 1 191 ? 5.112 3.318 -5.261 1.00 93.69 191 LEU A CA 1
ATOM 1440 C C . LEU A 1 191 ? 5.209 1.986 -6.021 1.00 93.69 191 LEU A C 1
ATOM 1442 O O . LEU A 1 191 ? 6.320 1.533 -6.260 1.00 93.69 191 LEU A O 1
ATOM 1446 N N . PHE A 1 192 ? 4.093 1.372 -6.426 1.00 93.12 192 PHE A N 1
ATOM 1447 C CA . PHE A 1 192 ? 4.117 0.175 -7.280 1.00 93.12 192 PHE A CA 1
ATOM 1448 C C . PHE A 1 192 ? 4.358 0.487 -8.763 1.00 93.12 192 PHE A C 1
ATOM 1450 O O . PHE A 1 192 ? 4.968 -0.304 -9.467 1.00 93.12 192 PHE A O 1
ATOM 1457 N N . VAL A 1 193 ? 3.963 1.673 -9.229 1.00 94.50 193 VAL A N 1
ATOM 1458 C CA . VAL A 1 193 ? 4.299 2.151 -10.580 1.00 94.50 193 VAL A CA 1
ATOM 1459 C C . VAL A 1 193 ? 5.790 2.499 -10.698 1.00 94.50 193 VAL A C 1
ATOM 1461 O O . VAL A 1 193 ? 6.353 2.428 -11.784 1.00 94.50 193 VAL A O 1
ATOM 1464 N N . PHE A 1 194 ? 6.461 2.849 -9.598 1.00 95.88 194 PHE A N 1
ATOM 1465 C CA . PHE A 1 194 ? 7.868 3.256 -9.600 1.00 95.88 194 PHE A CA 1
ATOM 1466 C C . PHE A 1 194 ? 8.857 2.189 -10.138 1.00 95.88 194 PHE A C 1
ATOM 1468 O O . PHE A 1 194 ? 9.658 2.548 -11.003 1.00 95.88 194 PHE A O 1
ATOM 1475 N N . PRO A 1 195 ? 8.841 0.906 -9.711 1.00 94.75 195 PRO A N 1
ATOM 1476 C CA . PRO A 1 195 ? 9.805 -0.094 -10.175 1.00 94.75 195 PRO A CA 1
ATOM 1477 C C . PRO A 1 195 ? 9.830 -0.336 -11.695 1.00 94.75 195 PRO A C 1
ATOM 1479 O O . PRO A 1 195 ? 10.937 -0.386 -12.231 1.00 94.75 195 PRO A O 1
ATOM 1482 N N . PRO A 1 196 ? 8.698 -0.421 -12.427 1.00 95.88 196 PRO A N 1
ATOM 1483 C CA . PRO A 1 196 ? 8.734 -0.460 -13.892 1.00 95.88 196 PRO A CA 1
ATOM 1484 C C . PRO A 1 196 ? 9.496 0.712 -14.530 1.00 95.88 196 PRO A C 1
ATOM 1486 O O . PRO A 1 196 ? 10.330 0.498 -15.409 1.00 95.88 196 PRO A O 1
ATOM 1489 N N . PHE A 1 197 ? 9.282 1.945 -14.056 1.00 95.06 197 PHE A N 1
ATOM 1490 C CA . PHE A 1 197 ? 10.012 3.119 -14.555 1.00 95.06 197 PHE A CA 1
ATOM 1491 C C . PHE A 1 197 ? 11.475 3.157 -14.106 1.00 95.06 197 PHE A C 1
ATOM 1493 O O . PHE A 1 197 ? 12.321 3.669 -14.835 1.00 95.06 197 PHE A O 1
ATOM 1500 N N . LEU A 1 198 ? 11.795 2.595 -12.939 1.00 94.62 198 LEU A N 1
ATOM 1501 C CA . LEU A 1 198 ? 13.181 2.424 -12.516 1.00 94.62 198 LEU A CA 1
ATOM 1502 C C . LEU A 1 198 ? 13.910 1.447 -13.446 1.00 94.62 198 LEU A C 1
ATOM 1504 O O . LEU A 1 198 ? 15.036 1.715 -13.855 1.00 94.62 198 LEU A O 1
ATOM 1508 N N . LEU A 1 199 ? 13.267 0.337 -13.816 1.00 93.50 199 LEU A N 1
ATOM 1509 C CA . LEU A 1 199 ? 13.843 -0.637 -14.744 1.00 93.50 199 LEU A CA 1
ATOM 1510 C C . LEU A 1 199 ? 13.938 -0.087 -16.168 1.00 93.50 199 LEU A C 1
ATOM 1512 O O . LEU A 1 199 ? 14.908 -0.384 -16.852 1.00 93.50 199 LEU A O 1
ATOM 1516 N N . TYR A 1 200 ? 13.062 0.836 -16.569 1.00 94.00 200 TYR A N 1
ATOM 1517 C CA . TYR A 1 200 ? 13.194 1.558 -17.840 1.00 94.00 200 TYR A CA 1
ATOM 1518 C C . TYR A 1 200 ? 14.528 2.316 -18.013 1.00 94.00 200 TYR A C 1
ATOM 1520 O O . TYR A 1 200 ? 14.912 2.637 -19.144 1.00 94.00 200 TYR A O 1
ATOM 1528 N N . LEU A 1 201 ? 15.269 2.582 -16.927 1.00 91.31 201 LEU A N 1
ATOM 1529 C CA . LEU A 1 201 ? 16.646 3.085 -17.010 1.00 91.31 201 LEU A CA 1
ATOM 1530 C C . LEU A 1 201 ? 17.557 2.140 -17.801 1.00 91.31 201 LEU A C 1
ATOM 1532 O O . LEU A 1 201 ? 18.404 2.624 -18.543 1.00 91.31 201 LEU A O 1
ATOM 1536 N N . IL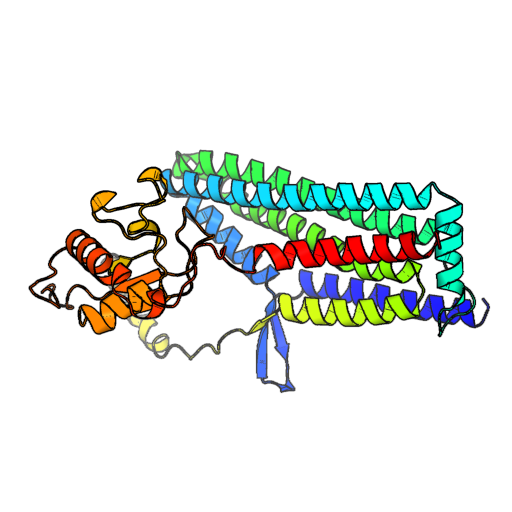E A 1 202 ? 17.352 0.827 -17.666 1.00 91.38 202 ILE A N 1
ATOM 1537 C CA . ILE A 1 202 ? 18.107 -0.207 -18.378 1.00 91.38 202 ILE A CA 1
ATOM 1538 C C . ILE A 1 202 ? 17.633 -0.315 -19.826 1.00 91.38 202 ILE A C 1
ATOM 1540 O O . ILE A 1 202 ? 18.458 -0.517 -20.694 1.00 91.38 202 ILE A O 1
ATOM 1544 N N . GLY A 1 203 ? 16.336 -0.178 -20.111 1.00 90.94 203 GLY A N 1
ATOM 1545 C CA . GLY A 1 203 ? 15.839 -0.221 -21.490 1.00 90.94 203 GLY A CA 1
ATOM 1546 C C . GLY A 1 203 ? 14.345 -0.537 -21.611 1.00 90.94 203 GLY A C 1
ATOM 1547 O O . GLY A 1 203 ? 13.713 -0.942 -20.625 1.00 90.94 203 GLY A O 1
ATOM 1548 N N . PRO A 1 204 ? 13.749 -0.359 -22.804 1.00 92.38 204 PRO A N 1
ATOM 1549 C CA . PRO A 1 204 ? 12.330 -0.623 -23.045 1.00 92.38 204 PRO A CA 1
ATOM 1550 C C . PRO A 1 204 ? 11.943 -2.093 -22.830 1.00 92.38 204 PRO A C 1
ATOM 1552 O O . PRO A 1 204 ? 10.841 -2.364 -22.345 1.00 92.38 204 PRO A O 1
ATOM 1555 N N . THR A 1 205 ? 12.838 -3.051 -23.092 1.00 91.75 205 THR A N 1
ATOM 1556 C CA . THR A 1 205 ? 12.547 -4.478 -22.870 1.00 91.75 205 THR A CA 1
ATOM 1557 C C . THR A 1 205 ? 12.297 -4.766 -21.390 1.00 91.75 205 THR A C 1
ATOM 1559 O O . THR A 1 205 ? 11.329 -5.434 -21.017 1.00 91.75 205 THR A O 1
ATOM 1562 N N . THR A 1 206 ? 13.143 -4.215 -20.518 1.00 92.44 206 THR A N 1
ATOM 1563 C CA . THR A 1 206 ? 13.004 -4.393 -19.066 1.00 92.44 206 THR A CA 1
ATOM 1564 C C . THR A 1 206 ? 11.777 -3.678 -18.500 1.00 92.44 206 THR A C 1
ATOM 1566 O O . THR A 1 206 ? 11.143 -4.217 -17.592 1.00 92.44 206 THR A O 1
ATOM 1569 N N . LEU A 1 207 ? 11.379 -2.534 -19.076 1.00 94.69 207 LEU A N 1
ATOM 1570 C CA . LEU A 1 207 ? 10.113 -1.866 -18.755 1.00 94.69 207 LEU A CA 1
ATOM 1571 C C . LEU A 1 207 ? 8.923 -2.786 -19.047 1.00 94.69 207 LEU A C 1
ATOM 1573 O O . LEU A 1 207 ? 8.072 -2.969 -18.181 1.00 94.69 207 LEU A O 1
ATOM 1577 N N . LEU A 1 208 ? 8.877 -3.395 -20.236 1.00 95.00 208 LEU A N 1
ATOM 1578 C CA . LEU A 1 208 ? 7.782 -4.283 -20.629 1.00 95.00 208 LEU A CA 1
ATOM 1579 C C . LEU A 1 208 ? 7.642 -5.477 -19.677 1.00 95.00 208 LEU A C 1
ATOM 1581 O O . LEU A 1 208 ? 6.550 -5.744 -19.172 1.00 95.00 208 LEU A O 1
ATOM 1585 N N . ILE A 1 209 ? 8.752 -6.164 -19.392 1.00 94.75 209 ILE A N 1
ATOM 1586 C CA . ILE A 1 209 ? 8.768 -7.311 -18.473 1.00 94.75 209 ILE A CA 1
ATOM 1587 C C . ILE A 1 209 ? 8.309 -6.878 -17.075 1.00 94.75 209 ILE A C 1
ATOM 1589 O O . ILE A 1 209 ? 7.454 -7.530 -16.472 1.00 94.75 209 ILE A O 1
ATOM 1593 N N . ALA A 1 210 ? 8.836 -5.758 -16.576 1.00 94.94 210 ALA A N 1
ATOM 1594 C CA . ALA A 1 210 ? 8.479 -5.233 -15.266 1.00 94.94 210 ALA A CA 1
ATOM 1595 C C . ALA A 1 210 ? 6.996 -4.861 -15.173 1.00 94.94 210 ALA A C 1
ATOM 1597 O O . ALA A 1 210 ? 6.358 -5.200 -14.181 1.00 94.94 210 ALA A O 1
ATOM 1598 N N . THR A 1 211 ? 6.429 -4.220 -16.199 1.00 96.19 211 THR A N 1
ATOM 1599 C CA . THR A 1 211 ? 5.005 -3.860 -16.241 1.00 96.19 211 THR A CA 1
ATOM 1600 C C . THR A 1 211 ? 4.105 -5.091 -16.214 1.00 96.19 211 THR A C 1
ATOM 1602 O O . THR A 1 211 ? 3.122 -5.101 -15.477 1.00 96.19 211 THR A O 1
ATOM 1605 N N . VAL A 1 212 ? 4.430 -6.148 -16.965 1.00 95.56 212 VAL A N 1
ATOM 1606 C CA . VAL A 1 212 ? 3.628 -7.385 -16.958 1.00 95.56 212 VAL A CA 1
ATOM 1607 C C . VAL A 1 212 ? 3.650 -8.049 -15.580 1.00 95.56 212 VAL A C 1
ATOM 1609 O O . VAL A 1 212 ? 2.598 -8.433 -15.068 1.00 95.56 212 VAL A O 1
ATOM 1612 N N . ILE A 1 213 ? 4.831 -8.157 -14.962 1.00 95.06 213 ILE A N 1
ATOM 1613 C CA . ILE A 1 213 ? 4.984 -8.754 -13.626 1.00 95.06 213 ILE A CA 1
ATOM 1614 C C . ILE A 1 213 ? 4.255 -7.918 -12.571 1.00 95.06 213 ILE A C 1
ATOM 1616 O O . ILE A 1 213 ? 3.524 -8.473 -11.750 1.00 95.06 213 ILE A O 1
ATOM 1620 N N . ASP A 1 214 ? 4.433 -6.597 -12.600 1.00 93.69 214 ASP A N 1
ATOM 1621 C CA . ASP A 1 214 ? 3.807 -5.670 -11.659 1.00 93.69 214 ASP A CA 1
ATOM 1622 C C . ASP A 1 214 ? 2.276 -5.728 -11.749 1.00 93.69 214 ASP A C 1
ATOM 1624 O O . ASP A 1 214 ? 1.612 -5.928 -10.734 1.00 93.69 214 ASP A O 1
ATOM 1628 N N . LEU A 1 215 ? 1.700 -5.671 -12.954 1.00 94.56 215 LEU A N 1
ATOM 1629 C CA . LEU A 1 215 ? 0.248 -5.766 -13.139 1.00 94.56 215 LEU A CA 1
ATOM 1630 C C . LEU A 1 215 ? -0.319 -7.114 -12.683 1.00 94.56 215 LEU A C 1
ATOM 1632 O O . LEU A 1 215 ? -1.369 -7.147 -12.041 1.00 94.56 215 LEU A O 1
ATOM 1636 N N . ALA A 1 216 ? 0.370 -8.220 -12.977 1.00 91.12 216 ALA A N 1
ATOM 1637 C CA . ALA A 1 216 ? -0.050 -9.544 -12.523 1.00 91.12 216 ALA A CA 1
ATOM 1638 C C . ALA A 1 216 ? -0.027 -9.650 -10.990 1.00 91.12 216 ALA A C 1
ATOM 1640 O O . ALA A 1 216 ? -0.974 -10.159 -10.385 1.00 91.12 216 ALA A O 1
ATOM 1641 N N . ALA A 1 217 ? 1.029 -9.134 -10.354 1.00 90.88 217 ALA A N 1
ATOM 1642 C CA . ALA A 1 217 ? 1.148 -9.107 -8.902 1.00 90.88 217 ALA A CA 1
ATOM 1643 C C . ALA A 1 217 ? 0.070 -8.219 -8.266 1.00 90.88 217 ALA A C 1
ATOM 1645 O O . ALA A 1 217 ? -0.604 -8.650 -7.331 1.00 90.88 217 ALA A O 1
ATOM 1646 N N . GLN A 1 218 ? -0.142 -7.012 -8.797 1.00 90.81 218 GLN A N 1
ATOM 1647 C CA . GLN A 1 218 ? -1.163 -6.096 -8.296 1.00 90.81 218 GLN A CA 1
ATOM 1648 C C . GLN A 1 218 ? -2.561 -6.700 -8.412 1.00 90.81 218 GLN A C 1
ATOM 1650 O O . GLN A 1 218 ? -3.293 -6.699 -7.425 1.00 90.81 218 GLN A O 1
ATOM 1655 N N . LEU A 1 219 ? -2.907 -7.293 -9.558 1.00 89.00 219 LEU A N 1
ATOM 1656 C CA . LEU A 1 219 ? -4.207 -7.936 -9.728 1.00 89.00 219 LEU A CA 1
ATOM 1657 C C . LEU A 1 219 ? -4.418 -9.043 -8.688 1.00 89.00 219 LEU A C 1
ATOM 1659 O O . LEU A 1 219 ? -5.483 -9.096 -8.085 1.00 89.00 219 LEU A O 1
ATOM 1663 N N . MET A 1 220 ? -3.406 -9.876 -8.421 1.00 88.44 220 MET A N 1
ATOM 1664 C CA . MET A 1 220 ? -3.496 -10.906 -7.377 1.00 88.44 220 MET A CA 1
ATOM 1665 C C . MET A 1 220 ? -3.661 -10.336 -5.964 1.00 88.44 220 MET A C 1
ATOM 1667 O O . MET A 1 220 ? -4.332 -10.953 -5.141 1.00 88.44 220 MET A O 1
ATOM 1671 N N . PHE A 1 221 ? -3.041 -9.196 -5.651 1.00 88.12 221 PHE A N 1
ATOM 1672 C CA . PHE A 1 221 ? -3.118 -8.596 -4.315 1.00 88.12 221 PHE A CA 1
ATOM 1673 C C . PHE A 1 221 ? -4.394 -7.782 -4.079 1.00 88.12 221 PHE A C 1
ATOM 1675 O O . PHE A 1 221 ? -4.800 -7.600 -2.930 1.00 88.12 221 PHE A O 1
ATOM 1682 N N . ASP A 1 222 ? -5.013 -7.279 -5.144 1.00 89.69 222 ASP A N 1
ATOM 1683 C CA . ASP A 1 222 ? -6.086 -6.288 -5.051 1.00 89.69 222 ASP A CA 1
ATOM 1684 C C . ASP A 1 222 ? -7.492 -6.868 -5.109 1.00 89.69 222 ASP A C 1
ATOM 1686 O O . ASP A 1 222 ? -8.443 -6.200 -4.686 1.00 89.69 222 ASP A O 1
ATOM 1690 N N . VAL A 1 223 ? -7.631 -8.084 -5.632 1.00 85.56 223 VAL A N 1
ATOM 1691 C CA . VAL A 1 223 ? -8.925 -8.734 -5.820 1.00 85.56 223 VAL A CA 1
ATOM 1692 C C . VAL A 1 223 ? -9.128 -9.809 -4.767 1.00 85.56 223 VAL A C 1
ATOM 1694 O O . VAL A 1 223 ? -8.249 -10.623 -4.492 1.00 85.56 223 VAL A O 1
ATOM 1697 N N . VAL A 1 224 ? -10.316 -9.819 -4.177 1.00 85.31 224 VAL A N 1
ATOM 1698 C CA . VAL A 1 224 ? -10.753 -10.878 -3.269 1.00 85.31 224 VAL A CA 1
ATOM 1699 C C . VAL A 1 224 ? -11.991 -11.522 -3.872 1.00 85.31 224 VAL A C 1
ATOM 1701 O O . VAL A 1 224 ? -12.876 -10.827 -4.375 1.00 85.31 224 VAL A O 1
ATOM 1704 N N . GLU A 1 225 ? -12.031 -12.853 -3.863 1.00 84.25 225 GLU A N 1
ATOM 1705 C CA . GLU A 1 225 ? -13.209 -13.606 -4.286 1.00 84.25 225 GLU A CA 1
ATOM 1706 C C . GLU A 1 225 ? -14.336 -13.402 -3.272 1.00 84.25 225 GLU A C 1
ATOM 1708 O O . GLU A 1 225 ? -14.145 -13.582 -2.066 1.00 84.25 225 GLU A O 1
ATOM 1713 N N . GLU A 1 226 ? -15.502 -12.992 -3.763 1.00 75.31 226 GLU A N 1
ATOM 1714 C CA . GLU A 1 226 ? -16.694 -12.887 -2.933 1.00 75.31 226 GLU A CA 1
ATOM 1715 C C . GLU A 1 226 ? -17.269 -14.297 -2.739 1.00 75.31 226 GLU A C 1
ATOM 1717 O O . GLU A 1 226 ? -17.468 -15.004 -3.733 1.00 75.31 226 GLU A O 1
ATOM 1722 N N . PRO A 1 227 ? -17.510 -14.747 -1.493 1.00 74.06 227 PRO A N 1
ATOM 1723 C CA . PRO A 1 227 ? -18.129 -16.045 -1.275 1.00 74.06 227 PRO A CA 1
ATOM 1724 C C . PRO A 1 227 ? -19.526 -16.059 -1.915 1.00 74.06 227 PRO A C 1
ATOM 1726 O O . PRO A 1 227 ? -20.203 -15.026 -1.915 1.00 74.06 227 PRO A O 1
ATOM 1729 N N . PRO A 1 228 ? -19.974 -17.203 -2.464 1.00 69.06 228 PRO A N 1
ATOM 1730 C CA . PRO A 1 228 ? -21.328 -17.317 -2.977 1.00 69.06 228 PRO A CA 1
ATOM 1731 C C . PRO A 1 228 ? -22.308 -16.976 -1.854 1.00 69.06 228 PRO A C 1
ATOM 1733 O O . PRO A 1 228 ? -22.241 -17.545 -0.765 1.00 69.06 228 PRO A O 1
ATOM 1736 N N . VAL A 1 229 ? -23.186 -16.008 -2.116 1.00 61.81 229 VAL A N 1
ATOM 1737 C CA . VAL A 1 229 ? -24.304 -15.698 -1.228 1.00 61.81 229 VAL A CA 1
ATOM 1738 C C . VAL A 1 229 ? -25.240 -16.893 -1.320 1.00 61.81 229 VAL A C 1
ATOM 1740 O O . VAL A 1 229 ? -25.943 -17.045 -2.321 1.00 61.81 229 VAL A O 1
ATOM 1743 N N . GLU A 1 230 ? -25.197 -17.787 -0.332 1.00 51.97 230 GLU A N 1
ATOM 1744 C CA . GLU A 1 230 ? -26.270 -18.764 -0.191 1.00 51.97 230 GLU A CA 1
ATOM 1745 C C . GLU A 1 230 ? -27.569 -17.972 -0.015 1.00 51.97 230 GLU A C 1
ATOM 1747 O O . GLU A 1 230 ? -27.592 -17.028 0.784 1.00 51.97 230 GLU A O 1
ATOM 1752 N N . PRO A 1 231 ? -28.616 -18.252 -0.812 1.00 45.56 231 PRO A N 1
ATOM 1753 C CA . PRO A 1 231 ? -29.888 -17.575 -0.642 1.00 45.56 231 PRO A CA 1
ATOM 1754 C C . PRO A 1 231 ? -30.334 -17.810 0.798 1.00 45.56 231 PRO A C 1
ATOM 1756 O O . PRO A 1 231 ? -30.485 -18.954 1.216 1.00 45.56 231 PRO A O 1
ATOM 1759 N N . ALA A 1 232 ? -30.478 -16.725 1.560 1.00 50.91 232 ALA A N 1
ATOM 1760 C CA . ALA A 1 232 ? -31.006 -16.788 2.908 1.00 50.91 232 ALA A CA 1
ATOM 1761 C C . ALA A 1 232 ? -32.379 -17.465 2.830 1.00 50.91 232 ALA A C 1
ATOM 1763 O O . ALA A 1 232 ? -33.313 -16.910 2.251 1.00 50.91 232 ALA A O 1
ATOM 1764 N N . GLU A 1 233 ? -32.497 -18.675 3.378 1.00 48.19 233 GLU A N 1
ATOM 1765 C CA . GLU A 1 233 ? -33.748 -19.445 3.390 1.00 48.19 233 GLU A CA 1
ATOM 1766 C C . GLU A 1 233 ? -34.867 -18.737 4.194 1.00 48.19 233 GLU A C 1
ATOM 1768 O O . GLU A 1 233 ? -36.017 -19.169 4.162 1.00 48.19 233 GLU A O 1
ATOM 1773 N N . ASP A 1 234 ? -34.570 -17.599 4.833 1.00 46.38 234 ASP A N 1
ATOM 1774 C CA . ASP A 1 234 ? -35.423 -16.957 5.834 1.00 46.38 234 ASP A CA 1
ATOM 1775 C C . ASP A 1 234 ? -36.100 -15.634 5.396 1.00 46.38 234 ASP A C 1
ATOM 1777 O O . ASP A 1 234 ? -37.025 -15.174 6.066 1.00 46.38 234 ASP A O 1
ATOM 1781 N N . GLU A 1 235 ? -35.739 -15.019 4.259 1.00 45.53 235 GLU A N 1
ATOM 1782 C CA . GLU A 1 235 ? -36.212 -13.648 3.940 1.00 45.53 235 GLU A CA 1
ATOM 1783 C C . GLU A 1 235 ? -37.677 -13.554 3.453 1.00 45.53 235 GLU A C 1
ATOM 1785 O O . GLU A 1 235 ? -38.274 -12.475 3.470 1.00 45.53 235 GLU A O 1
ATOM 1790 N N . ALA A 1 236 ? -38.318 -14.662 3.063 1.00 40.09 236 ALA A N 1
ATOM 1791 C CA . ALA A 1 236 ? -39.721 -14.646 2.622 1.00 40.09 236 ALA A CA 1
ATOM 1792 C C . ALA A 1 236 ? -40.742 -14.725 3.778 1.00 40.09 236 ALA A C 1
ATOM 1794 O O . ALA A 1 236 ? -41.910 -14.382 3.584 1.00 40.09 236 ALA A O 1
ATOM 1795 N N . ALA A 1 237 ? -40.329 -15.150 4.977 1.00 42.62 237 ALA A N 1
ATOM 1796 C CA . ALA A 1 237 ? -41.214 -15.285 6.141 1.00 42.62 237 ALA A CA 1
ATOM 1797 C C . ALA A 1 237 ? -41.199 -14.051 7.068 1.00 42.62 237 ALA A C 1
ATOM 1799 O O . ALA A 1 237 ? -42.049 -13.913 7.949 1.00 42.62 237 ALA A O 1
ATOM 1800 N N . GLU A 1 238 ? -40.254 -13.130 6.867 1.00 44.16 238 GLU A N 1
ATOM 1801 C CA . GLU A 1 238 ? -39.947 -12.054 7.816 1.00 44.16 238 GLU A CA 1
ATOM 1802 C C . GLU A 1 238 ? -40.863 -10.818 7.690 1.00 44.16 238 GLU A C 1
ATOM 1804 O O . GLU A 1 238 ? -40.937 -9.995 8.604 1.00 44.16 238 GLU A O 1
ATOM 1809 N N . CYS A 1 239 ? -41.640 -10.703 6.604 1.00 40.22 239 CYS A N 1
ATOM 1810 C CA . CYS A 1 239 ? -42.510 -9.539 6.382 1.00 40.22 239 CYS A CA 1
ATOM 1811 C C . CYS A 1 239 ? -43.738 -9.468 7.313 1.00 40.22 239 CYS A C 1
ATOM 1813 O O . CYS A 1 239 ? -44.251 -8.373 7.528 1.00 40.22 239 CYS A O 1
ATOM 1815 N N . ASP A 1 240 ? -44.179 -10.580 7.911 1.00 38.59 240 ASP A N 1
ATOM 1816 C CA . ASP A 1 240 ? -45.344 -10.595 8.820 1.00 38.59 240 ASP A CA 1
ATOM 1817 C C . ASP A 1 240 ? -44.935 -10.541 10.311 1.00 38.59 240 ASP A C 1
ATOM 1819 O O . ASP A 1 240 ? -45.673 -10.048 11.165 1.00 38.59 240 ASP A O 1
ATOM 1823 N N . GLY A 1 241 ? -43.710 -10.973 10.640 1.00 37.34 241 GLY A N 1
ATOM 1824 C CA . GLY A 1 241 ? -43.174 -10.976 12.009 1.00 37.34 241 GLY A CA 1
ATOM 1825 C C . GLY A 1 241 ? -42.533 -9.654 12.452 1.00 37.34 241 GLY A C 1
ATOM 1826 O O . GLY A 1 241 ? -42.498 -9.348 13.650 1.00 37.34 241 GLY A O 1
ATOM 1827 N N . ALA A 1 242 ? -42.065 -8.835 11.503 1.00 44.22 242 ALA A N 1
ATOM 1828 C CA . ALA A 1 242 ? -41.322 -7.603 11.780 1.00 44.22 242 ALA A CA 1
ATOM 1829 C C . ALA A 1 242 ? -42.121 -6.559 12.589 1.00 44.22 242 ALA A C 1
ATOM 1831 O O . ALA A 1 242 ? -41.538 -5.803 13.371 1.00 44.22 242 ALA A O 1
ATOM 1832 N N . LEU A 1 243 ? -43.456 -6.543 12.476 1.00 42.56 243 LEU A N 1
ATOM 1833 C CA . LEU A 1 243 ? -44.306 -5.598 13.211 1.00 42.56 243 LEU A CA 1
ATOM 1834 C C . LEU A 1 243 ? -44.543 -6.012 14.677 1.00 42.56 243 LEU A C 1
ATOM 1836 O O . LEU A 1 243 ? -44.742 -5.150 15.531 1.00 42.56 243 LEU A O 1
ATOM 1840 N N . GLN A 1 244 ? -44.492 -7.311 14.996 1.00 38.97 244 GLN A N 1
ATOM 1841 C CA . GLN A 1 244 ? -44.665 -7.812 16.370 1.00 38.97 244 GLN A CA 1
ATOM 1842 C C . GLN A 1 244 ? -43.338 -7.925 17.139 1.00 38.97 244 GLN A C 1
ATOM 1844 O O . GLN A 1 244 ? -43.330 -7.764 18.360 1.00 38.97 244 GLN A O 1
ATOM 1849 N N . LEU A 1 245 ? -42.205 -8.111 16.452 1.00 45.38 245 LEU A N 1
ATOM 1850 C CA . LEU A 1 245 ? -40.885 -8.248 17.085 1.00 45.38 245 LEU A CA 1
ATOM 1851 C C . LEU A 1 245 ? -40.255 -6.903 17.502 1.00 45.38 245 LEU A C 1
ATOM 1853 O O . LEU A 1 245 ? -39.508 -6.843 18.484 1.00 45.38 245 LEU A O 1
ATOM 1857 N N . ALA A 1 246 ? -40.606 -5.807 16.817 1.00 38.72 246 ALA A N 1
ATOM 1858 C CA . ALA A 1 246 ? -40.123 -4.455 17.123 1.00 38.72 246 ALA A CA 1
ATOM 1859 C C . ALA A 1 246 ? -40.549 -3.946 18.517 1.00 38.72 246 ALA A C 1
ATOM 1861 O O . ALA A 1 246 ? -39.915 -3.047 19.069 1.00 38.72 246 ALA A O 1
ATOM 1862 N N . ALA A 1 247 ? -41.583 -4.543 19.121 1.00 40.25 247 ALA A N 1
ATOM 1863 C CA . ALA A 1 247 ? -42.031 -4.214 20.473 1.00 40.25 247 ALA A CA 1
ATOM 1864 C C . ALA A 1 247 ? -41.335 -5.036 21.583 1.00 40.25 247 ALA A C 1
ATOM 1866 O O . ALA A 1 247 ? -41.534 -4.735 22.760 1.00 40.25 247 ALA A O 1
ATOM 1867 N N . GLY A 1 248 ? -40.528 -6.056 21.246 1.00 40.66 248 GLY A N 1
ATOM 1868 C CA . GLY A 1 248 ? -40.100 -7.072 22.222 1.00 40.66 248 GLY A CA 1
ATOM 1869 C C . GLY A 1 248 ? -38.618 -7.456 22.273 1.00 40.66 248 GLY A C 1
ATOM 1870 O O . GLY A 1 248 ? -38.201 -8.023 23.285 1.00 40.66 248 GLY A O 1
ATOM 1871 N N . LEU A 1 249 ? -37.790 -7.177 21.260 1.00 40.06 249 LEU A N 1
ATOM 1872 C CA . LEU A 1 249 ? -36.460 -7.799 21.187 1.00 40.06 249 LEU A CA 1
ATOM 1873 C C . LEU A 1 249 ? -35.301 -6.865 21.575 1.00 40.06 249 LEU A C 1
ATOM 1875 O O . LEU A 1 249 ? -34.794 -6.072 20.786 1.00 40.06 249 LEU A O 1
ATOM 1879 N N . ARG A 1 250 ? -34.794 -7.035 22.802 1.00 40.69 250 ARG A N 1
ATOM 1880 C CA . ARG A 1 250 ? -33.377 -6.773 23.091 1.00 40.69 250 ARG A CA 1
ATOM 1881 C C . ARG A 1 250 ? -32.549 -7.762 22.266 1.00 40.69 250 ARG A C 1
ATOM 1883 O O . ARG A 1 250 ? -32.574 -8.952 22.557 1.00 40.69 250 ARG A O 1
ATOM 1890 N N . MET A 1 251 ? -31.792 -7.275 21.287 1.00 39.25 251 MET A N 1
ATOM 1891 C CA . MET A 1 251 ? -30.776 -8.065 20.585 1.00 39.25 251 MET A CA 1
ATOM 1892 C C . MET A 1 251 ? -29.745 -8.607 21.587 1.00 39.25 251 MET A C 1
ATOM 1894 O O . MET A 1 251 ? -28.928 -7.848 22.113 1.00 39.25 251 MET A O 1
ATOM 1898 N N . SER A 1 252 ? -29.769 -9.910 21.869 1.00 40.34 252 SER A N 1
ATOM 1899 C CA . SER A 1 252 ? -28.679 -10.594 22.567 1.00 40.34 252 SER A CA 1
ATOM 1900 C C . SER A 1 252 ? -27.770 -11.253 21.534 1.00 40.34 252 SER A C 1
ATOM 1902 O O . SER A 1 252 ? -28.145 -12.253 20.929 1.00 40.34 252 SER A O 1
ATOM 1904 N N . PHE A 1 253 ? -26.579 -10.698 21.320 1.00 45.25 253 PHE A N 1
ATOM 1905 C CA . PHE A 1 253 ? -25.528 -11.367 20.555 1.00 45.25 253 PHE A CA 1
ATOM 1906 C C . PHE A 1 253 ? -25.125 -12.657 21.286 1.00 45.25 253 PHE A C 1
ATOM 1908 O O . PHE A 1 253 ? -24.710 -12.589 22.447 1.00 45.25 253 PHE A O 1
ATOM 1915 N N . ASP A 1 254 ? -25.230 -13.822 20.640 1.00 49.91 254 ASP A N 1
ATOM 1916 C CA . ASP A 1 254 ? -24.707 -15.064 21.219 1.00 49.91 254 ASP A CA 1
ATOM 1917 C C . ASP A 1 254 ? -23.180 -15.074 21.063 1.00 49.91 254 ASP A C 1
ATOM 1919 O O . ASP A 1 254 ? -22.615 -15.346 20.003 1.00 49.91 254 ASP A O 1
ATOM 1923 N N . HIS A 1 255 ? -22.487 -14.635 22.111 1.00 61.53 255 HIS A N 1
ATOM 1924 C CA . HIS A 1 255 ? -21.031 -14.596 22.137 1.00 61.53 255 HIS A CA 1
ATOM 1925 C C . HIS A 1 255 ? -20.467 -16.014 22.252 1.00 61.53 255 HIS A C 1
ATOM 1927 O O . HIS A 1 255 ? -20.874 -16.759 23.139 1.00 61.53 255 HIS A O 1
ATOM 1933 N N . ASP A 1 256 ? -19.453 -16.356 21.445 1.00 74.56 256 ASP A N 1
ATOM 1934 C CA . ASP A 1 256 ? -18.699 -17.601 21.639 1.00 74.56 256 ASP A CA 1
ATOM 1935 C C . ASP A 1 256 ? -18.135 -17.660 23.073 1.00 74.56 256 ASP A C 1
ATOM 1937 O O . ASP A 1 256 ? -17.297 -16.846 23.478 1.00 74.56 256 ASP A O 1
ATOM 1941 N N . LYS A 1 257 ? -18.627 -18.633 23.847 1.00 80.25 257 LYS A N 1
ATOM 1942 C CA . LYS A 1 257 ? -18.352 -18.809 25.281 1.00 80.25 257 LYS A CA 1
ATOM 1943 C C . LYS A 1 257 ? -17.016 -19.518 25.541 1.00 80.25 257 LYS A C 1
ATOM 1945 O O . LYS A 1 257 ? -16.601 -19.636 26.701 1.00 80.25 257 LYS A O 1
ATOM 1950 N N . ARG A 1 258 ? -16.321 -19.992 24.496 1.00 86.44 258 ARG A N 1
ATOM 1951 C CA . ARG A 1 258 ? -15.030 -20.692 24.603 1.00 86.44 258 ARG A CA 1
ATOM 1952 C C . ARG A 1 258 ? -13.946 -19.786 25.199 1.00 86.44 258 ARG A C 1
ATOM 1954 O O . ARG A 1 258 ? -13.867 -18.579 24.970 1.00 86.44 258 ARG A O 1
ATOM 1961 N N . VAL A 1 259 ? -13.063 -20.382 25.995 1.00 89.25 259 VAL A N 1
ATOM 1962 C CA . VAL A 1 259 ? -11.959 -19.683 26.662 1.00 89.25 259 VAL A CA 1
ATOM 1963 C C . VAL A 1 259 ? -10.806 -19.468 25.687 1.00 89.25 259 VAL A C 1
ATOM 1965 O O . VAL A 1 259 ? -10.385 -20.397 25.014 1.00 89.25 259 VAL A O 1
ATOM 1968 N N . ILE A 1 260 ? -10.250 -18.257 25.661 1.00 92.12 260 ILE A N 1
ATOM 1969 C CA . ILE A 1 260 ? -9.101 -17.910 24.818 1.00 92.12 260 ILE A CA 1
ATOM 1970 C C . ILE A 1 260 ? -7.793 -18.044 25.606 1.00 92.12 260 ILE A C 1
ATOM 1972 O O . ILE A 1 260 ? -7.661 -17.484 26.699 1.00 92.12 260 ILE A O 1
ATOM 1976 N N . VAL A 1 261 ? -6.805 -18.709 25.010 1.00 92.81 261 VAL A N 1
ATOM 1977 C CA . VAL A 1 261 ? -5.437 -18.846 25.519 1.00 92.81 261 VAL A CA 1
ATOM 1978 C C . VAL A 1 261 ? -4.450 -18.359 24.457 1.00 92.81 261 VAL A C 1
ATOM 1980 O O . VAL A 1 261 ? -4.426 -18.869 23.339 1.00 92.81 261 VAL A O 1
ATOM 1983 N N . TYR A 1 262 ? -3.625 -17.368 24.805 1.00 92.88 262 TYR A N 1
ATOM 1984 C CA . TYR A 1 262 ? -2.490 -16.933 23.983 1.00 92.88 262 TYR A CA 1
ATOM 1985 C C . TYR A 1 262 ? -1.170 -17.434 24.583 1.00 92.88 262 TYR A C 1
ATOM 1987 O O . TYR A 1 262 ? -1.066 -17.500 25.813 1.00 92.88 262 TYR A O 1
ATOM 1995 N N . PRO A 1 263 ? -0.128 -17.675 23.765 1.00 92.44 263 PRO A N 1
ATOM 1996 C CA . PRO A 1 263 ? 1.197 -18.057 24.258 1.00 92.44 263 PRO A CA 1
ATOM 1997 C C . PRO A 1 263 ? 1.766 -17.089 25.303 1.00 92.44 263 PRO A C 1
ATOM 1999 O O . PRO A 1 263 ? 2.286 -17.506 26.338 1.00 92.44 263 PRO A O 1
ATOM 2002 N N . ASN A 1 264 ? 1.560 -15.784 25.107 1.00 92.88 264 ASN A N 1
ATOM 2003 C CA . ASN A 1 264 ? 1.996 -14.726 26.022 1.00 92.88 264 ASN A CA 1
ATOM 2004 C C . ASN A 1 264 ? 1.470 -14.869 27.455 1.00 92.88 264 ASN A C 1
ATOM 2006 O O . ASN A 1 264 ? 2.082 -14.335 28.379 1.00 92.88 264 ASN A O 1
ATOM 2010 N N . TYR A 1 265 ? 0.341 -15.553 27.664 1.00 94.06 265 TYR A N 1
ATOM 2011 C CA . TYR A 1 265 ? -0.218 -15.743 29.004 1.00 94.06 265 TYR A CA 1
ATOM 2012 C C . TYR A 1 265 ? 0.677 -16.621 29.875 1.00 94.06 265 TYR A C 1
ATOM 2014 O O . TYR A 1 265 ? 0.692 -16.427 31.094 1.00 94.06 265 TYR A O 1
ATOM 2022 N N . LEU A 1 266 ? 1.417 -17.529 29.235 1.00 93.31 266 LEU A N 1
ATOM 2023 C CA . LEU A 1 266 ? 2.204 -18.591 29.848 1.00 93.31 266 LEU A CA 1
ATOM 2024 C C . LEU A 1 266 ? 3.721 -18.354 29.750 1.00 93.31 266 LEU A C 1
ATOM 2026 O O . LEU A 1 266 ? 4.464 -19.112 30.360 1.00 93.31 266 LEU A O 1
ATOM 2030 N N . ASP A 1 267 ? 4.187 -17.341 29.003 1.00 91.19 267 ASP A N 1
ATOM 2031 C CA . ASP A 1 267 ? 5.623 -17.090 28.778 1.00 91.19 267 ASP A CA 1
ATOM 2032 C C . ASP A 1 267 ? 6.292 -16.430 30.002 1.00 91.19 267 ASP A C 1
ATOM 2034 O O . ASP A 1 267 ? 5.952 -15.309 30.402 1.00 91.19 267 ASP A O 1
ATOM 2038 N N . SER A 1 268 ? 7.288 -17.108 30.576 1.00 92.44 268 SER A N 1
ATOM 2039 C CA . SER A 1 268 ? 8.076 -16.640 31.725 1.00 92.44 268 SER A CA 1
ATOM 2040 C C . SER A 1 268 ? 8.945 -15.413 31.412 1.00 92.44 268 SER A C 1
ATOM 2042 O O . SER A 1 268 ? 9.254 -14.627 32.319 1.00 92.44 268 SER A O 1
ATOM 2044 N N . ARG A 1 269 ? 9.288 -15.196 30.133 1.00 88.25 269 ARG A N 1
ATOM 2045 C CA . ARG A 1 269 ? 10.090 -14.052 29.658 1.00 88.25 269 ARG A CA 1
ATOM 2046 C C . ARG A 1 269 ? 9.273 -12.768 29.527 1.00 88.25 269 ARG A C 1
ATOM 2048 O O . ARG A 1 269 ? 9.849 -11.685 29.455 1.00 88.25 269 ARG A O 1
ATOM 2055 N N . LYS A 1 270 ? 7.940 -12.865 29.497 1.00 88.44 270 LYS A N 1
ATOM 2056 C CA . LYS A 1 270 ? 7.041 -11.709 29.380 1.00 88.44 270 LYS A CA 1
ATOM 2057 C C . LYS A 1 270 ? 6.647 -11.188 30.759 1.00 88.44 270 LYS A C 1
ATOM 2059 O O . LYS A 1 270 ? 6.441 -11.953 31.701 1.00 88.44 270 LYS A O 1
ATOM 2064 N N . THR A 1 271 ? 6.513 -9.873 30.896 1.00 91.75 271 THR A N 1
ATOM 2065 C CA . THR A 1 271 ? 5.977 -9.238 32.112 1.00 91.75 271 THR A CA 1
ATOM 2066 C C . THR A 1 271 ? 4.444 -9.297 32.154 1.00 91.75 271 THR A C 1
ATOM 2068 O O . THR A 1 271 ? 3.781 -9.598 31.160 1.00 91.75 271 THR A O 1
ATOM 2071 N N . VAL A 1 272 ? 3.843 -8.968 33.305 1.00 89.31 272 VAL A N 1
ATOM 2072 C CA . VAL A 1 272 ? 2.373 -8.874 33.443 1.00 89.31 272 VAL A CA 1
ATOM 2073 C C . VAL A 1 272 ? 1.794 -7.817 32.489 1.00 89.31 272 VAL A C 1
ATOM 2075 O O . VAL A 1 272 ? 0.762 -8.049 31.853 1.00 89.31 272 VAL A O 1
ATOM 2078 N N . ALA A 1 273 ? 2.499 -6.691 32.313 1.00 87.19 273 ALA A N 1
ATOM 2079 C CA . ALA A 1 273 ? 2.130 -5.638 31.365 1.00 87.19 273 ALA A CA 1
ATOM 2080 C C . ALA A 1 273 ? 2.130 -6.146 29.910 1.00 87.19 273 ALA A C 1
ATOM 2082 O O . ALA A 1 273 ? 1.191 -5.876 29.155 1.00 87.19 273 ALA A O 1
ATOM 2083 N N . GLN A 1 274 ? 3.128 -6.964 29.560 1.00 82.88 274 GLN A N 1
ATOM 2084 C CA . GLN A 1 274 ? 3.284 -7.606 28.249 1.00 82.88 274 GLN A CA 1
ATOM 2085 C C . GLN A 1 274 ? 2.337 -8.795 28.016 1.00 82.88 274 GLN A C 1
ATOM 2087 O O . GLN A 1 274 ? 2.315 -9.351 26.922 1.00 82.88 274 GLN A O 1
ATOM 2092 N N . GLY A 1 275 ? 1.518 -9.176 29.003 1.00 88.38 275 GLY A N 1
ATOM 2093 C CA . GLY A 1 275 ? 0.440 -10.150 28.824 1.00 88.38 275 GLY A CA 1
ATOM 2094 C C . GLY A 1 275 ? 0.506 -11.398 29.691 1.00 88.38 275 GLY A C 1
ATOM 2095 O O . GLY A 1 275 ? -0.468 -12.144 29.671 1.00 88.38 275 GLY A O 1
ATOM 2096 N N . ARG A 1 276 ? 1.558 -11.610 30.492 1.00 93.88 276 ARG A N 1
ATOM 2097 C CA . ARG A 1 276 ? 1.638 -12.773 31.393 1.00 93.88 276 ARG A CA 1
ATOM 2098 C C . ARG A 1 276 ? 0.443 -12.800 32.359 1.00 93.88 276 ARG A C 1
ATOM 2100 O O . ARG A 1 276 ? 0.046 -11.757 32.891 1.00 93.88 276 ARG A O 1
ATOM 2107 N N . ARG A 1 277 ? -0.155 -13.980 32.565 1.00 91.81 277 ARG A N 1
ATOM 2108 C CA . ARG A 1 277 ? -1.350 -14.180 33.419 1.00 91.81 277 ARG A CA 1
ATOM 2109 C C . ARG A 1 277 ? -1.128 -15.120 34.603 1.00 91.81 277 ARG A C 1
ATOM 2111 O O . ARG A 1 277 ? -1.978 -15.167 35.488 1.00 91.81 277 ARG A O 1
ATOM 2118 N N . ILE A 1 278 ? 0.005 -15.815 34.642 1.00 93.56 278 ILE A N 1
ATOM 2119 C CA . ILE A 1 278 ? 0.406 -16.707 35.736 1.00 93.56 278 ILE A CA 1
ATOM 2120 C C . ILE A 1 278 ? 1.679 -16.195 36.442 1.00 93.56 278 ILE A C 1
ATOM 2122 O O . ILE A 1 278 ? 2.404 -15.365 35.874 1.00 93.56 278 ILE A O 1
ATOM 2126 N N . PRO A 1 279 ? 1.947 -16.622 37.693 1.00 93.19 279 PRO A N 1
ATOM 2127 C CA . PRO A 1 279 ? 3.202 -16.327 38.384 1.00 93.19 279 PRO A CA 1
ATOM 2128 C C . PRO A 1 279 ? 4.409 -16.774 37.559 1.00 93.19 279 PRO A C 1
ATOM 2130 O O . PRO A 1 279 ? 4.341 -17.776 36.853 1.00 93.19 279 PRO A O 1
ATOM 2133 N N . LYS A 1 280 ? 5.521 -16.035 37.652 1.00 90.25 280 LYS A N 1
ATOM 2134 C CA . LYS A 1 280 ? 6.724 -16.307 36.847 1.00 90.25 280 LYS A CA 1
ATOM 2135 C C . LYS A 1 280 ? 7.296 -17.707 37.114 1.00 90.25 280 LYS A C 1
ATOM 2137 O O . LYS A 1 280 ? 7.789 -18.330 36.187 1.00 90.25 280 LYS A O 1
ATOM 2142 N N . GLU A 1 281 ? 7.188 -18.183 38.352 1.00 92.69 281 GLU A N 1
ATOM 2143 C CA . GLU A 1 281 ? 7.665 -19.499 38.807 1.00 92.69 281 GLU A CA 1
ATOM 2144 C C . GLU A 1 281 ? 6.918 -20.672 38.163 1.00 92.69 281 GLU A C 1
ATOM 2146 O O . GLU A 1 281 ? 7.497 -21.730 37.958 1.00 92.69 281 GLU A O 1
ATOM 2151 N N . LEU A 1 282 ? 5.643 -20.472 37.821 1.00 90.88 282 LEU A N 1
ATOM 2152 C CA . LEU A 1 282 ? 4.790 -21.492 37.206 1.00 90.88 282 LEU A CA 1
ATOM 2153 C C . LEU A 1 282 ? 4.734 -21.356 35.681 1.00 90.88 282 LEU A C 1
ATOM 2155 O O . LEU A 1 282 ? 4.012 -22.100 35.031 1.00 90.88 282 LEU A O 1
ATOM 2159 N N . ALA A 1 283 ? 5.425 -20.369 35.108 1.00 90.19 283 ALA A N 1
ATOM 2160 C CA . ALA A 1 283 ? 5.368 -20.056 33.689 1.00 90.19 283 ALA A CA 1
ATOM 2161 C C . ALA A 1 283 ? 6.367 -20.888 32.875 1.00 90.19 283 ALA A C 1
ATOM 2163 O O . ALA A 1 283 ? 7.470 -21.184 33.329 1.00 90.19 283 ALA A O 1
ATOM 2164 N N . ALA A 1 284 ? 6.003 -21.208 31.635 1.00 89.12 284 ALA A N 1
ATOM 2165 C CA . ALA A 1 284 ? 6.866 -21.932 30.713 1.00 89.12 284 ALA A CA 1
ATOM 2166 C C . ALA A 1 284 ? 7.766 -20.958 29.940 1.00 89.12 284 ALA A C 1
ATOM 2168 O O . ALA A 1 284 ? 7.366 -19.846 29.596 1.00 89.12 284 ALA A O 1
ATOM 2169 N N . GLU A 1 285 ? 8.987 -21.373 29.615 1.00 86.81 285 GLU A N 1
ATOM 2170 C CA . GLU A 1 285 ? 9.860 -20.571 28.759 1.00 86.81 285 GLU A CA 1
ATOM 2171 C C . GLU A 1 285 ? 9.435 -20.700 27.287 1.00 86.81 285 GLU A C 1
ATOM 2173 O O . GLU A 1 285 ? 9.365 -21.807 26.747 1.00 86.81 285 GLU A O 1
ATOM 2178 N N . SER A 1 286 ? 9.144 -19.571 26.630 1.00 85.31 286 SER A N 1
ATOM 2179 C CA . SER A 1 286 ? 8.851 -19.490 25.188 1.00 85.31 286 SER A CA 1
ATOM 2180 C C . SER A 1 286 ? 7.811 -20.499 24.642 1.00 85.31 286 SER A C 1
ATOM 2182 O O . SER A 1 286 ? 8.115 -21.198 23.668 1.00 85.31 286 SER A O 1
ATOM 2184 N N . PRO A 1 287 ? 6.606 -20.613 25.231 1.00 87.75 287 PRO A N 1
ATOM 2185 C CA . PRO A 1 287 ? 5.544 -21.500 24.744 1.00 87.75 287 PRO A CA 1
ATOM 2186 C C . PRO A 1 287 ? 5.092 -21.150 23.319 1.00 87.75 287 PRO A C 1
ATOM 2188 O O . PRO A 1 287 ? 5.016 -19.975 22.963 1.00 87.75 287 PRO A O 1
ATOM 2191 N N . ASN A 1 288 ? 4.770 -22.164 22.513 1.00 85.00 288 ASN A N 1
ATOM 2192 C CA . ASN A 1 288 ? 4.143 -22.015 21.192 1.00 85.00 288 ASN A CA 1
ATOM 2193 C C . ASN A 1 288 ? 2.655 -22.417 21.250 1.00 85.00 288 ASN A C 1
ATOM 2195 O O . ASN A 1 288 ? 2.273 -23.291 22.023 1.00 85.00 288 ASN A O 1
ATOM 2199 N N . ALA A 1 289 ? 1.810 -21.813 20.415 1.00 86.56 289 ALA A N 1
ATOM 2200 C CA . ALA A 1 289 ? 0.387 -22.126 20.327 1.00 86.56 289 ALA A CA 1
ATOM 2201 C C . ALA A 1 289 ? 0.100 -23.591 19.955 1.00 86.56 289 ALA A C 1
ATOM 2203 O O . ALA A 1 289 ? -0.858 -24.152 20.473 1.00 86.56 289 ALA A O 1
ATOM 2204 N N . LEU A 1 290 ? 0.941 -24.222 19.126 1.00 86.56 290 LEU A N 1
ATOM 2205 C CA . LEU A 1 290 ? 0.810 -25.651 18.803 1.00 86.56 290 LEU A CA 1
ATOM 2206 C C . LEU A 1 290 ? 1.109 -26.547 20.014 1.00 86.56 290 LEU A C 1
ATOM 2208 O O . LEU A 1 290 ? 0.325 -27.434 20.317 1.00 86.56 290 LEU A O 1
ATOM 2212 N N . GLU A 1 291 ? 2.173 -26.250 20.772 1.00 86.50 291 GLU A N 1
ATOM 2213 C CA . GLU A 1 291 ? 2.479 -26.969 22.022 1.00 86.50 291 GLU A CA 1
ATOM 2214 C C . GLU A 1 291 ? 1.324 -26.833 23.023 1.00 86.50 291 GLU A C 1
ATOM 2216 O O . GLU A 1 291 ? 0.951 -27.791 23.694 1.00 86.50 291 GLU A O 1
ATOM 2221 N N . ILE A 1 292 ? 0.741 -25.632 23.111 1.00 89.44 292 ILE A N 1
ATOM 2222 C CA . ILE A 1 292 ? -0.413 -25.352 23.966 1.00 89.44 292 ILE A CA 1
ATOM 2223 C C . ILE A 1 292 ? -1.631 -26.161 23.508 1.00 89.44 292 ILE A C 1
ATOM 2225 O O . ILE A 1 292 ? -2.284 -26.781 24.344 1.00 89.44 292 ILE A O 1
ATOM 2229 N N . TYR A 1 293 ? -1.925 -26.181 22.206 1.00 90.38 293 TYR A N 1
ATOM 2230 C CA . TYR A 1 293 ? -3.021 -26.960 21.628 1.00 90.38 293 TYR A CA 1
ATOM 2231 C C . TYR A 1 293 ? -2.880 -28.452 21.943 1.00 90.38 293 TYR A C 1
ATOM 2233 O O . TYR A 1 293 ? -3.821 -29.054 22.460 1.00 90.38 293 TYR A O 1
ATOM 2241 N N . ASP A 1 294 ? -1.694 -29.020 21.722 1.00 87.06 294 ASP A N 1
ATOM 2242 C CA . ASP A 1 294 ? -1.419 -30.432 21.986 1.00 87.06 294 ASP A CA 1
ATOM 2243 C C . ASP A 1 294 ? -1.524 -30.763 23.480 1.00 87.06 294 ASP A C 1
ATOM 2245 O O . ASP A 1 294 ? -2.104 -31.785 23.847 1.00 87.06 294 ASP A O 1
ATOM 2249 N N . CYS A 1 295 ? -1.047 -29.882 24.367 1.00 88.12 295 CYS A N 1
ATOM 2250 C CA . CYS A 1 295 ? -1.204 -30.063 25.813 1.00 88.12 295 CYS A CA 1
ATOM 2251 C C . CYS A 1 295 ? -2.677 -30.038 26.244 1.00 88.12 295 CYS A C 1
ATOM 2253 O O . CYS A 1 295 ? -3.066 -30.789 27.134 1.00 88.12 295 CYS A O 1
ATOM 2255 N N . ILE A 1 296 ? -3.509 -29.201 25.621 1.00 89.06 296 ILE A N 1
ATOM 2256 C CA . ILE A 1 296 ? -4.938 -29.106 25.950 1.00 89.06 296 ILE A CA 1
ATOM 2257 C C . ILE A 1 296 ? -5.702 -30.316 25.406 1.00 89.06 296 ILE A C 1
ATOM 2259 O O . ILE A 1 296 ? -6.473 -30.935 26.140 1.00 89.06 296 ILE A O 1
ATOM 2263 N N . LYS A 1 297 ? -5.471 -30.673 24.141 1.00 87.50 297 LYS A N 1
ATOM 2264 C CA . LYS A 1 297 ? -6.192 -31.756 23.469 1.00 87.50 297 LYS A CA 1
ATOM 2265 C C . LYS A 1 297 ? -5.748 -33.131 23.955 1.00 87.50 297 LYS A C 1
ATOM 2267 O O . LYS A 1 297 ? -6.587 -33.939 24.322 1.00 87.50 297 LYS A O 1
ATOM 2272 N N . ASN A 1 298 ? -4.441 -33.382 24.004 1.00 84.50 298 ASN A N 1
ATOM 2273 C CA . ASN A 1 298 ? -3.896 -34.702 24.333 1.00 84.50 298 ASN A CA 1
ATOM 2274 C C . ASN A 1 298 ? -3.559 -34.844 25.823 1.00 84.50 298 ASN A C 1
ATOM 2276 O O . ASN A 1 298 ? -3.634 -35.942 26.363 1.00 84.50 298 ASN A O 1
ATOM 2280 N N . GLY A 1 299 ? -3.179 -33.752 26.495 1.00 83.06 299 GLY A N 1
ATOM 2281 C CA . GLY A 1 299 ? -2.801 -33.779 27.913 1.00 83.06 299 GLY A CA 1
ATOM 2282 C C . GLY A 1 299 ? -3.971 -33.591 28.880 1.00 83.06 299 GLY A C 1
ATOM 2283 O O . GLY A 1 299 ? -3.970 -34.189 29.951 1.00 83.06 299 GLY A O 1
ATOM 2284 N N . LEU A 1 300 ? -4.965 -32.774 28.515 1.00 85.25 300 LEU A N 1
ATOM 2285 C CA . LEU A 1 300 ? -6.117 -32.445 29.371 1.00 85.25 300 LEU A CA 1
ATOM 2286 C C . LEU A 1 300 ? -7.455 -32.979 28.835 1.00 85.25 300 LEU A C 1
ATOM 2288 O O . LEU A 1 300 ? -8.472 -32.836 29.515 1.00 85.25 300 LEU A O 1
ATOM 2292 N N . ASN A 1 301 ? -7.446 -33.593 27.645 1.00 85.81 301 ASN A N 1
ATOM 2293 C CA . ASN A 1 301 ? -8.610 -34.148 26.949 1.00 85.81 301 ASN A CA 1
ATOM 2294 C C . ASN A 1 301 ? -9.776 -33.150 26.805 1.00 85.81 301 ASN A C 1
ATOM 2296 O O . ASN A 1 301 ? -10.938 -33.488 27.026 1.00 85.81 301 ASN A O 1
ATOM 2300 N N . LEU A 1 302 ? -9.454 -31.895 26.476 1.00 87.25 302 LEU A N 1
ATOM 2301 C CA . LEU A 1 302 ? -10.435 -30.833 26.243 1.00 87.25 302 LEU A CA 1
ATOM 2302 C C . LEU A 1 302 ? -10.567 -30.529 24.748 1.00 87.25 302 LEU A C 1
ATOM 2304 O O . LEU A 1 302 ? -9.577 -30.510 24.014 1.00 87.25 302 LEU A O 1
ATOM 2308 N N . GLU A 1 303 ? -11.787 -30.212 24.307 1.00 85.50 303 GLU A N 1
ATOM 2309 C CA . GLU A 1 303 ? -12.020 -29.709 22.954 1.00 85.50 303 GLU A CA 1
ATOM 2310 C C . GLU A 1 303 ? -11.338 -28.345 22.796 1.00 85.50 303 GLU A C 1
ATOM 2312 O O . GLU A 1 303 ? -11.605 -27.390 23.540 1.00 85.50 303 GLU A O 1
ATOM 2317 N N . ALA A 1 304 ? -10.438 -28.265 21.819 1.00 89.06 304 ALA A N 1
ATOM 2318 C CA . ALA A 1 304 ? -9.688 -27.064 21.518 1.00 89.06 304 ALA A CA 1
ATOM 2319 C C . ALA A 1 304 ? -9.580 -26.838 20.013 1.00 89.06 304 ALA A C 1
ATOM 2321 O O . ALA A 1 304 ? -9.592 -27.782 19.220 1.00 89.06 304 ALA A O 1
ATOM 2322 N N . GLU A 1 305 ? -9.411 -25.575 19.641 1.00 87.00 305 GLU A N 1
ATOM 2323 C CA . GLU A 1 305 ? -9.218 -25.116 18.271 1.00 87.00 305 GLU A CA 1
ATOM 2324 C C . GLU A 1 305 ? -8.049 -24.130 18.235 1.00 87.00 305 GLU A C 1
ATOM 2326 O O . GLU A 1 305 ? -8.009 -23.171 19.013 1.00 87.00 305 GLU A O 1
ATOM 2331 N N . ALA A 1 306 ? -7.074 -24.382 17.363 1.00 86.75 306 ALA A N 1
ATOM 2332 C CA . ALA A 1 306 ? -5.945 -23.488 17.148 1.00 86.75 306 ALA A CA 1
ATOM 2333 C C . ALA A 1 306 ? -6.248 -22.542 15.981 1.00 86.75 306 ALA A C 1
ATOM 2335 O O . ALA A 1 306 ? -6.536 -22.973 14.871 1.00 86.75 306 ALA A O 1
ATOM 2336 N N . GLU A 1 307 ? -6.129 -21.244 16.227 1.00 81.31 307 GLU A N 1
ATOM 2337 C CA . GLU A 1 307 ? -6.306 -20.190 15.239 1.00 81.31 307 GLU A CA 1
ATOM 2338 C C . GLU A 1 307 ? -4.989 -19.452 14.998 1.00 81.31 307 GLU A C 1
ATOM 2340 O O . GLU A 1 307 ? -4.245 -19.134 15.934 1.00 81.31 307 GLU A O 1
ATOM 2345 N N . MET A 1 308 ? -4.748 -19.065 13.747 1.00 80.69 308 MET A N 1
ATOM 2346 C CA . MET A 1 308 ? -3.619 -18.215 13.369 1.00 80.69 308 MET A CA 1
ATOM 2347 C C . MET A 1 308 ? -3.925 -16.732 13.649 1.00 80.69 308 MET A C 1
ATOM 2349 O O . MET A 1 308 ? -4.010 -15.907 12.743 1.00 80.69 308 MET A O 1
ATOM 2353 N N . LYS A 1 309 ? -4.136 -16.387 14.924 1.00 82.31 309 LYS A N 1
ATOM 2354 C CA . LYS A 1 309 ? -4.328 -15.002 15.391 1.00 82.31 309 LYS A CA 1
ATOM 2355 C C . LYS A 1 309 ? -3.231 -14.601 16.355 1.00 82.31 309 LYS A C 1
ATOM 2357 O O . LYS A 1 309 ? -2.686 -15.450 17.046 1.00 82.31 309 LYS A O 1
ATOM 2362 N N . CYS A 1 310 ? -2.944 -13.310 16.450 1.00 82.56 310 CYS A N 1
ATOM 2363 C CA . CYS A 1 310 ? -1.902 -12.814 17.343 1.00 82.56 310 CYS A CA 1
ATOM 2364 C C . CYS A 1 310 ? -2.485 -12.137 18.584 1.00 82.56 310 CYS A C 1
ATOM 2366 O O . CYS A 1 310 ? -3.609 -11.624 18.577 1.00 82.56 310 CYS A O 1
ATOM 2368 N N . TYR A 1 311 ? -1.705 -12.119 19.663 1.00 84.38 311 TYR A N 1
ATOM 2369 C CA . TYR A 1 311 ? -2.080 -11.400 20.872 1.00 84.38 311 TYR A CA 1
ATOM 2370 C C . TYR A 1 311 ? -2.020 -9.881 20.616 1.00 84.38 311 TYR A C 1
ATOM 2372 O O . TYR A 1 311 ? -0.983 -9.395 20.172 1.00 84.38 311 TYR A O 1
ATOM 2380 N N . PRO A 1 312 ? -3.063 -9.085 20.931 1.00 81.19 312 PRO A N 1
ATOM 2381 C CA . PRO A 1 312 ? -3.090 -7.660 20.577 1.00 81.19 312 PRO A CA 1
ATOM 2382 C C . PRO A 1 312 ? -1.920 -6.818 21.108 1.00 81.19 312 PRO A C 1
ATOM 2384 O O . PRO A 1 312 ? -1.576 -5.807 20.506 1.00 81.19 312 PRO A O 1
ATOM 2387 N N . ARG A 1 313 ? -1.297 -7.213 22.232 1.00 82.12 313 ARG A N 1
ATOM 2388 C CA . ARG A 1 313 ? -0.129 -6.500 22.793 1.00 82.12 313 ARG A CA 1
ATOM 2389 C C . ARG A 1 313 ? 1.214 -7.015 22.274 1.00 82.12 313 ARG A C 1
ATOM 2391 O O . ARG A 1 313 ? 2.241 -6.443 22.622 1.00 82.12 313 ARG A O 1
ATOM 2398 N N . ASP A 1 314 ? 1.214 -8.109 21.522 1.00 78.25 314 ASP A N 1
ATOM 2399 C CA . ASP A 1 314 ? 2.416 -8.745 20.990 1.00 78.25 314 ASP A CA 1
ATOM 2400 C C . ASP A 1 314 ? 2.067 -9.518 19.715 1.00 78.25 314 ASP A C 1
ATOM 2402 O O . ASP A 1 314 ? 1.837 -10.729 19.717 1.00 78.25 314 ASP A O 1
ATOM 2406 N N . TRP A 1 315 ? 1.969 -8.774 18.617 1.00 80.75 315 TRP A N 1
ATOM 2407 C CA . TRP A 1 315 ? 1.557 -9.305 17.321 1.00 80.75 315 TRP A CA 1
ATOM 2408 C C . TRP A 1 315 ? 2.628 -10.195 16.664 1.00 80.75 315 TRP A C 1
ATOM 2410 O O . TRP A 1 315 ? 2.320 -10.908 15.712 1.00 80.75 315 TRP A O 1
ATOM 2420 N N . MET A 1 316 ? 3.865 -10.177 17.182 1.00 74.00 316 MET A N 1
ATOM 2421 C CA . MET A 1 316 ? 5.002 -10.962 16.683 1.00 74.00 316 MET A CA 1
ATOM 2422 C C . MET A 1 316 ? 4.972 -12.429 17.136 1.00 74.00 316 MET A C 1
ATOM 2424 O O . MET A 1 316 ? 5.739 -13.240 16.619 1.00 74.00 316 MET A O 1
ATOM 2428 N N . VAL A 1 317 ? 4.114 -12.776 18.102 1.00 76.31 317 VAL A N 1
ATOM 2429 C CA . VAL A 1 317 ? 3.902 -14.155 18.557 1.00 76.31 317 VAL A CA 1
ATOM 2430 C C . VAL A 1 317 ? 2.562 -14.643 17.996 1.00 76.31 317 VAL A C 1
ATOM 2432 O O . VAL A 1 317 ? 1.509 -14.321 18.559 1.00 76.31 317 VAL A O 1
ATOM 2435 N N . PRO A 1 318 ? 2.569 -15.377 16.868 1.00 77.62 318 PRO A N 1
ATOM 2436 C CA . PRO A 1 318 ? 1.345 -15.878 16.270 1.00 77.62 318 PRO A CA 1
ATOM 2437 C C . PRO A 1 318 ? 0.782 -17.057 17.064 1.00 77.62 318 PRO A C 1
ATOM 2439 O O . PRO A 1 318 ? 1.509 -17.841 17.677 1.00 77.62 318 PRO A O 1
ATOM 2442 N N . GLY A 1 319 ? -0.535 -17.198 16.993 1.00 83.50 319 GLY A N 1
ATOM 2443 C CA . GLY A 1 319 ? -1.275 -18.337 17.501 1.00 83.50 319 GLY A CA 1
ATOM 2444 C C . GLY A 1 319 ? -2.167 -18.006 18.696 1.00 83.50 319 GLY A C 1
ATOM 2445 O O . GLY A 1 319 ? -1.785 -17.322 19.651 1.00 83.50 319 GLY A O 1
ATOM 2446 N N . ARG A 1 320 ? -3.383 -18.542 18.643 1.00 89.19 320 ARG A N 1
ATOM 2447 C CA . ARG A 1 320 ? -4.413 -18.444 19.675 1.00 89.19 320 ARG A CA 1
ATOM 2448 C C . ARG A 1 320 ? -5.114 -19.784 19.787 1.00 89.19 320 ARG A C 1
ATOM 2450 O O . ARG A 1 320 ? -5.466 -20.356 18.767 1.00 89.19 320 ARG A O 1
ATOM 2457 N N . VAL A 1 321 ? -5.372 -20.253 21.001 1.00 90.56 321 VAL A N 1
ATOM 2458 C CA . VAL A 1 321 ? -6.135 -21.486 21.216 1.00 90.56 321 VAL A CA 1
ATOM 2459 C C . VAL A 1 321 ? -7.460 -21.151 21.891 1.00 90.56 321 VAL A C 1
ATOM 2461 O O . VAL A 1 321 ? -7.477 -20.480 22.927 1.00 90.56 321 VAL A O 1
ATOM 2464 N N . ARG A 1 322 ? -8.574 -21.581 21.297 1.00 90.69 322 ARG A N 1
ATOM 2465 C CA . ARG A 1 322 ? -9.898 -21.584 21.930 1.00 90.69 322 ARG A CA 1
ATOM 2466 C C . ARG A 1 322 ? -10.126 -22.930 22.599 1.00 90.69 322 ARG A C 1
ATOM 2468 O O . ARG A 1 322 ? -9.804 -23.955 22.015 1.00 90.69 322 ARG A O 1
ATOM 2475 N N . VAL A 1 323 ? -10.671 -22.923 23.811 1.00 90.88 323 VAL A N 1
ATOM 2476 C CA . VAL A 1 323 ? -10.879 -24.123 24.634 1.00 90.88 323 VAL A CA 1
ATOM 2477 C C . VAL A 1 323 ? -12.308 -24.152 25.154 1.00 90.88 323 VAL A C 1
ATOM 2479 O O . VAL A 1 323 ? -12.758 -23.191 25.794 1.00 90.88 323 VAL A O 1
ATOM 2482 N N . LYS A 1 324 ? -13.016 -25.261 24.937 1.00 88.38 324 LYS A N 1
ATOM 2483 C CA . LYS A 1 324 ? -14.322 -25.501 25.559 1.00 88.38 324 LYS A CA 1
ATOM 2484 C C . LYS A 1 324 ? -14.098 -25.979 26.994 1.00 88.38 324 LYS A C 1
ATOM 2486 O O . LYS A 1 324 ? -13.789 -27.135 27.245 1.00 88.38 324 LYS A O 1
ATOM 2491 N N . LEU A 1 325 ? -14.198 -25.051 27.947 1.00 84.88 325 LEU A N 1
ATOM 2492 C CA . LEU A 1 325 ? -14.009 -25.353 29.373 1.00 84.88 325 LEU A CA 1
ATOM 2493 C C . LEU A 1 325 ? -15.313 -25.790 30.064 1.00 84.88 325 LEU A C 1
ATOM 2495 O O . LEU A 1 325 ? -15.279 -26.493 31.072 1.00 84.88 325 LEU A O 1
ATOM 2499 N N . ARG A 1 326 ? -16.461 -25.352 29.538 1.00 83.25 326 ARG A N 1
ATOM 2500 C CA . ARG A 1 326 ? -17.797 -25.637 30.074 1.00 83.25 326 ARG A CA 1
ATOM 2501 C C . ARG A 1 326 ? -18.703 -26.172 28.973 1.00 83.25 326 ARG A C 1
ATOM 2503 O O . ARG A 1 326 ? -18.563 -25.764 27.820 1.00 83.25 326 ARG A O 1
ATOM 2510 N N . ASN A 1 327 ? -19.610 -27.062 29.352 1.00 79.25 327 ASN A N 1
ATOM 2511 C CA . ASN A 1 327 ? -20.717 -27.490 28.508 1.00 79.25 327 ASN A CA 1
ATOM 2512 C C . ASN A 1 327 ? -21.755 -26.375 28.383 1.00 79.25 327 ASN A C 1
ATOM 2514 O O . ASN A 1 327 ? -21.712 -25.384 29.119 1.00 79.25 327 ASN A O 1
ATOM 2518 N N . ASP A 1 328 ? -22.701 -26.561 27.472 1.00 74.19 328 ASP A N 1
ATOM 2519 C CA . ASP A 1 328 ? -23.776 -25.601 27.223 1.00 74.19 328 ASP A CA 1
ATOM 2520 C C . ASP A 1 328 ? -24.694 -25.445 28.459 1.00 74.19 328 ASP A C 1
ATOM 2522 O O . ASP A 1 328 ? -25.195 -24.354 28.722 1.00 74.19 328 ASP A O 1
ATOM 2526 N N . ASP A 1 329 ? -24.735 -26.468 29.325 1.00 71.25 329 ASP A N 1
ATOM 2527 C CA . ASP A 1 329 ? -25.386 -26.471 30.648 1.00 71.25 329 ASP A CA 1
ATOM 2528 C C . ASP A 1 329 ? -24.566 -25.784 31.765 1.00 71.25 329 ASP A C 1
ATOM 2530 O O . ASP A 1 329 ? -24.945 -25.778 32.937 1.00 71.25 329 ASP A O 1
ATOM 2534 N N . GLY A 1 330 ? -23.384 -25.245 31.448 1.00 68.00 330 GLY A N 1
ATOM 2535 C CA . GLY A 1 330 ? -22.509 -24.538 32.389 1.00 68.00 330 GLY A CA 1
ATOM 2536 C C . GLY A 1 330 ? -21.662 -25.427 33.312 1.00 68.00 330 GLY A C 1
ATOM 2537 O O . GLY A 1 330 ? -20.804 -24.896 34.033 1.00 68.00 330 GLY A O 1
ATOM 2538 N N . SER A 1 331 ? -21.839 -26.752 33.272 1.00 77.19 331 SER A N 1
ATOM 2539 C CA . SER A 1 331 ? -20.993 -27.732 33.970 1.00 77.19 331 SER A CA 1
ATOM 2540 C C . SER A 1 331 ? -19.566 -27.764 33.384 1.00 77.19 331 SER A C 1
ATOM 2542 O O . SER A 1 331 ? -19.390 -27.545 32.182 1.00 77.19 331 SER A O 1
ATOM 2544 N N . PRO A 1 332 ? -18.512 -27.968 34.202 1.00 78.19 332 PRO A N 1
ATOM 2545 C CA . PRO A 1 332 ? -17.143 -28.063 33.698 1.00 78.19 332 PRO A CA 1
ATOM 2546 C C . PRO A 1 332 ? -16.956 -29.357 32.894 1.00 78.19 332 PRO A C 1
ATOM 2548 O O . PRO A 1 332 ? -17.376 -30.421 33.339 1.00 78.19 332 PRO A O 1
ATOM 2551 N N . VAL A 1 333 ? -16.296 -29.267 31.735 1.00 79.25 333 VAL A N 1
ATOM 2552 C CA . VAL A 1 333 ? -16.014 -30.433 30.870 1.00 79.25 333 VAL A CA 1
ATOM 2553 C C . VAL A 1 333 ? -15.078 -31.422 31.572 1.00 79.25 333 VAL A C 1
ATOM 2555 O O . VAL A 1 333 ? -15.255 -32.630 31.468 1.00 79.25 333 VAL A O 1
ATOM 2558 N N . ASN A 1 334 ? -14.112 -30.904 32.335 1.00 76.75 334 ASN A N 1
ATOM 2559 C CA . ASN A 1 334 ? -13.232 -31.693 33.188 1.00 76.75 334 ASN A CA 1
ATOM 2560 C C . ASN A 1 334 ? -13.392 -31.227 34.654 1.00 76.75 334 ASN A C 1
ATOM 2562 O O . ASN A 1 334 ? -13.167 -30.045 34.935 1.00 76.75 334 ASN A O 1
ATOM 2566 N N . PRO A 1 335 ? -13.768 -32.109 35.603 1.00 75.19 335 PRO A N 1
ATOM 2567 C CA . PRO A 1 335 ? -13.997 -31.739 37.004 1.00 75.19 335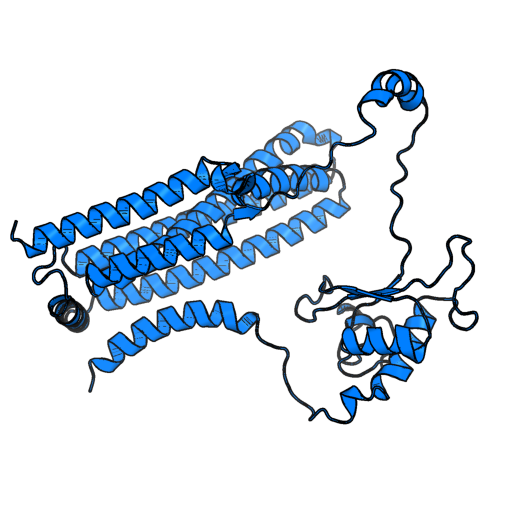 PRO A CA 1
ATOM 2568 C C . PRO A 1 335 ? -12.747 -31.216 37.734 1.00 75.19 335 PRO A C 1
ATOM 2570 O O . PRO A 1 335 ? -12.895 -30.521 38.750 1.00 75.19 335 PRO A O 1
ATOM 2573 N N . GLU A 1 336 ? -11.549 -31.510 37.213 1.00 76.00 336 GLU A N 1
ATOM 2574 C CA . GLU A 1 336 ? -10.255 -31.027 37.718 1.00 76.00 336 GLU A CA 1
ATOM 2575 C C . GLU A 1 336 ? -9.907 -29.607 37.252 1.00 76.00 336 GLU A C 1
ATOM 2577 O O . GLU A 1 336 ? -9.002 -28.992 37.805 1.00 76.00 336 GLU A O 1
ATOM 2582 N N . ILE A 1 337 ? -10.600 -29.065 36.241 1.00 81.56 337 ILE A N 1
ATOM 2583 C CA . ILE A 1 337 ? -10.315 -27.733 35.693 1.00 81.56 337 ILE A CA 1
ATOM 2584 C C . ILE A 1 337 ? -11.589 -26.900 35.712 1.00 81.56 337 ILE A C 1
ATOM 2586 O O . ILE A 1 337 ? -12.385 -26.879 34.772 1.00 81.56 337 ILE A O 1
ATOM 2590 N N . ARG A 1 338 ? -11.780 -26.162 36.802 1.00 78.94 338 ARG A N 1
ATOM 2591 C CA . ARG A 1 338 ? -13.011 -25.389 37.039 1.00 78.94 338 ARG A CA 1
ATOM 2592 C C . ARG A 1 338 ? -12.873 -23.936 36.618 1.00 78.94 338 ARG A C 1
ATOM 2594 O O . ARG A 1 338 ? -13.871 -23.250 36.371 1.00 78.94 338 ARG A O 1
ATOM 2601 N N . SER A 1 339 ? -11.634 -23.449 36.552 1.00 85.06 339 SER A N 1
ATOM 2602 C CA . SER A 1 339 ? -11.331 -22.046 36.294 1.00 85.06 339 SER A CA 1
ATOM 2603 C C . SER A 1 339 ? -10.332 -21.850 35.158 1.00 85.06 339 SER A C 1
ATOM 2605 O O . SER A 1 339 ? -9.437 -22.656 34.911 1.00 85.06 339 SER A O 1
ATOM 2607 N N . ARG A 1 340 ? -10.435 -20.692 34.499 1.00 86.19 340 ARG A N 1
ATOM 2608 C CA . ARG A 1 340 ? -9.479 -20.262 33.471 1.00 86.19 340 ARG A CA 1
ATOM 2609 C C . ARG A 1 340 ? -8.046 -20.179 34.009 1.00 86.19 340 ARG A C 1
ATOM 2611 O O . ARG A 1 340 ? -7.109 -20.424 33.265 1.00 86.19 340 ARG A O 1
ATOM 2618 N N . ARG A 1 341 ? -7.860 -19.820 35.283 1.00 87.25 341 ARG A N 1
ATOM 2619 C CA . ARG A 1 341 ? -6.529 -19.713 35.900 1.00 87.25 341 ARG A CA 1
ATOM 2620 C C . ARG A 1 341 ? -5.898 -21.088 36.123 1.00 87.25 341 ARG A C 1
ATOM 2622 O O . ARG A 1 341 ? -4.719 -21.253 35.843 1.00 87.25 341 ARG A O 1
ATOM 2629 N N . GLU A 1 342 ? -6.689 -22.049 36.582 1.00 89.62 342 GLU A N 1
ATOM 2630 C CA . GLU A 1 342 ? -6.278 -23.443 36.779 1.00 89.62 342 GLU A CA 1
ATOM 2631 C C . GLU A 1 342 ? -5.895 -24.111 35.455 1.00 89.62 342 GLU A C 1
ATOM 2633 O O . GLU A 1 342 ? -4.832 -24.721 35.370 1.00 89.62 342 GLU A O 1
ATOM 2638 N N . LEU A 1 343 ? -6.672 -23.862 34.391 1.00 90.75 343 LEU A N 1
ATOM 2639 C CA . LEU A 1 343 ? -6.328 -24.274 33.027 1.00 90.75 343 LEU A CA 1
ATOM 2640 C C . LEU A 1 343 ? -4.934 -23.770 32.621 1.00 90.75 343 LEU A C 1
ATOM 2642 O O . LEU A 1 343 ? -4.109 -24.547 32.153 1.00 90.75 343 LEU A O 1
ATOM 2646 N N . LEU A 1 344 ? -4.645 -22.479 32.823 1.00 92.44 344 LEU A N 1
ATOM 2647 C CA . LEU A 1 344 ? -3.350 -21.895 32.451 1.00 92.44 344 LEU A CA 1
ATOM 2648 C C . LEU A 1 344 ? -2.181 -22.508 33.234 1.00 92.44 344 LEU A C 1
ATOM 2650 O O . LEU A 1 344 ? -1.124 -22.736 32.653 1.00 92.44 344 LEU A O 1
ATOM 2654 N N . ILE A 1 345 ? -2.366 -22.787 34.526 1.00 92.31 345 ILE A N 1
ATOM 2655 C CA . ILE A 1 345 ? -1.333 -23.418 35.360 1.00 92.31 345 ILE A CA 1
ATOM 2656 C C . ILE A 1 345 ? -1.073 -24.851 34.882 1.00 92.31 345 ILE A C 1
ATOM 2658 O O . ILE A 1 345 ? 0.078 -25.212 34.656 1.00 92.31 345 ILE A O 1
ATOM 2662 N N . LYS A 1 346 ? -2.128 -25.635 34.623 1.00 89.81 346 LYS A N 1
ATOM 2663 C CA . LYS A 1 346 ? -1.996 -27.008 34.115 1.00 89.81 346 LYS A CA 1
ATOM 2664 C C . LYS A 1 346 ? -1.331 -27.079 32.746 1.00 89.81 346 LYS A C 1
ATOM 2666 O O . LYS A 1 346 ? -0.479 -27.934 32.526 1.00 89.81 346 LYS A O 1
ATOM 2671 N N . ILE A 1 347 ? -1.649 -26.151 31.844 1.00 90.88 347 ILE A N 1
ATOM 2672 C CA . ILE A 1 347 ? -0.952 -26.062 30.554 1.00 90.88 347 ILE A CA 1
ATOM 2673 C C . ILE A 1 347 ? 0.531 -25.743 30.778 1.00 90.88 347 ILE A C 1
ATOM 2675 O O . ILE A 1 347 ? 1.388 -26.370 30.161 1.00 90.88 347 ILE A O 1
ATOM 2679 N N . ALA A 1 348 ? 0.857 -24.803 31.667 1.00 90.44 348 ALA A N 1
ATOM 2680 C CA . ALA A 1 348 ? 2.245 -24.434 31.931 1.00 90.44 348 ALA A CA 1
ATOM 2681 C C . ALA A 1 348 ? 3.068 -25.562 32.584 1.00 90.44 348 ALA A C 1
ATOM 2683 O O . ALA A 1 348 ? 4.265 -25.647 32.324 1.00 90.44 348 ALA A O 1
ATOM 2684 N N . GLU A 1 349 ? 2.440 -26.456 33.355 1.00 90.94 349 GLU A N 1
ATOM 2685 C CA . GLU A 1 349 ? 3.064 -27.687 33.872 1.00 90.94 349 GLU A CA 1
ATOM 2686 C C . GLU A 1 349 ? 3.376 -28.703 32.755 1.00 90.94 349 GLU A C 1
ATOM 2688 O O . GLU A 1 349 ? 4.396 -29.397 32.808 1.00 90.94 349 GLU A O 1
ATOM 2693 N N . LEU A 1 350 ? 2.513 -28.797 31.736 1.00 88.94 350 LEU A N 1
ATOM 2694 C CA . LEU A 1 350 ? 2.625 -29.777 30.649 1.00 88.94 350 LEU A CA 1
ATOM 2695 C C . LEU A 1 350 ? 3.554 -29.328 29.514 1.00 88.94 350 LEU A C 1
ATOM 2697 O O . LEU A 1 350 ? 4.288 -30.151 28.968 1.00 88.94 350 LEU A O 1
ATOM 2701 N N . VAL A 1 351 ? 3.573 -28.034 29.181 1.00 88.69 351 VAL A N 1
ATOM 2702 C CA . VAL A 1 351 ? 4.353 -27.488 28.053 1.00 88.69 351 VAL A CA 1
ATOM 2703 C C . VAL A 1 351 ? 5.849 -27.851 28.115 1.00 88.69 351 VAL A C 1
ATOM 2705 O O . VAL A 1 351 ? 6.385 -28.276 27.091 1.00 88.69 351 VAL A O 1
ATOM 2708 N N . PRO A 1 352 ? 6.554 -27.766 29.263 1.00 85.81 352 PRO A N 1
ATOM 2709 C CA . PRO A 1 352 ? 7.957 -28.176 29.357 1.00 85.81 352 PRO A CA 1
ATOM 2710 C C . PRO A 1 352 ? 8.200 -29.664 29.071 1.00 85.81 352 PRO A C 1
ATOM 2712 O O . PRO A 1 352 ? 9.297 -30.026 28.655 1.00 85.81 352 PRO A O 1
ATOM 2715 N N . ARG A 1 353 ? 7.190 -30.520 29.277 1.00 84.75 353 ARG A N 1
ATOM 2716 C CA . ARG A 1 353 ? 7.252 -31.976 29.060 1.00 84.75 353 ARG A CA 1
ATOM 2717 C C . ARG A 1 353 ? 6.831 -32.386 27.645 1.00 84.75 353 ARG A C 1
ATOM 2719 O O . ARG A 1 353 ? 6.800 -33.576 27.341 1.00 84.75 353 ARG A O 1
ATOM 2726 N N . HIS A 1 354 ? 6.496 -31.424 26.784 1.00 81.94 354 HIS A N 1
ATOM 2727 C CA . HIS A 1 354 ? 6.020 -31.693 25.434 1.00 81.94 354 HIS A CA 1
ATOM 2728 C C . HIS A 1 354 ? 7.121 -32.337 24.562 1.00 81.94 354 HIS A C 1
ATOM 2730 O O . HIS A 1 354 ? 8.236 -31.806 24.505 1.00 81.94 354 HIS A O 1
ATOM 2736 N N . PRO A 1 355 ? 6.832 -33.426 23.817 1.00 74.62 355 PRO A N 1
ATOM 2737 C CA . PRO A 1 355 ? 7.831 -34.155 23.024 1.00 74.62 355 PRO A CA 1
ATOM 2738 C C . PRO A 1 355 ? 8.554 -33.277 21.990 1.00 74.62 355 PRO A C 1
ATOM 2740 O O . PRO A 1 355 ? 9.739 -33.472 21.728 1.00 74.62 355 PRO A O 1
ATOM 2743 N N . GLY A 1 356 ? 7.888 -32.241 21.469 1.00 68.19 356 GLY A N 1
ATOM 2744 C CA . GLY A 1 356 ? 8.480 -31.269 20.539 1.00 68.19 356 GLY A CA 1
ATOM 2745 C C . GLY A 1 356 ? 9.613 -30.403 21.119 1.00 68.19 356 GLY A C 1
ATOM 2746 O O . GLY A 1 356 ? 10.308 -29.733 20.356 1.00 68.19 356 GLY A O 1
ATOM 2747 N N . ARG A 1 357 ? 9.835 -30.414 22.443 1.00 70.12 357 ARG A N 1
ATOM 2748 C CA . ARG A 1 357 ? 10.918 -29.658 23.099 1.00 70.12 357 ARG A CA 1
ATOM 2749 C C . ARG A 1 357 ? 12.205 -30.449 23.301 1.00 70.12 357 ARG A C 1
ATOM 2751 O O . ARG A 1 357 ? 13.265 -29.833 23.344 1.00 70.12 357 ARG A O 1
ATOM 2758 N N . ALA A 1 358 ? 12.138 -31.781 23.347 1.00 57.72 358 ALA A N 1
ATOM 2759 C CA . ALA A 1 358 ? 13.314 -32.640 23.524 1.00 57.72 358 ALA A CA 1
ATOM 2760 C C . ALA A 1 358 ? 14.346 -32.497 22.382 1.00 57.72 358 ALA A C 1
ATOM 2762 O O . ALA A 1 358 ? 15.528 -32.746 22.588 1.00 57.72 358 ALA A O 1
ATOM 2763 N N . ASN A 1 359 ? 13.913 -32.023 21.205 1.00 48.66 359 ASN A N 1
ATOM 2764 C CA . ASN A 1 359 ? 14.746 -31.870 20.006 1.00 48.66 359 ASN A CA 1
ATOM 2765 C C . ASN A 1 359 ? 15.136 -30.416 19.672 1.00 48.66 359 ASN A C 1
ATOM 2767 O O . ASN A 1 359 ? 15.699 -30.159 18.605 1.00 48.66 359 ASN A O 1
ATOM 2771 N N . ARG A 1 360 ? 14.845 -29.434 20.538 1.00 48.34 360 ARG A N 1
ATOM 2772 C CA . ARG A 1 360 ? 15.071 -28.015 20.219 1.00 48.34 360 ARG A CA 1
ATOM 2773 C C . ARG A 1 360 ? 16.389 -27.507 20.815 1.00 48.34 360 ARG A C 1
ATOM 2775 O O . ARG A 1 360 ? 16.506 -27.349 22.025 1.00 48.34 360 ARG A O 1
ATOM 2782 N N . LYS A 1 361 ? 17.365 -27.172 19.958 1.00 33.88 361 LYS A N 1
ATOM 2783 C CA . LYS A 1 361 ? 18.532 -26.362 20.360 1.00 33.88 361 LYS A CA 1
ATOM 2784 C C . LYS A 1 361 ? 18.045 -24.991 20.878 1.00 33.88 361 LYS A C 1
ATOM 2786 O O . LYS A 1 361 ? 17.209 -24.375 20.207 1.00 33.88 361 LYS A O 1
ATOM 2791 N N . PRO A 1 362 ? 18.533 -24.480 22.023 1.00 31.92 362 PRO A N 1
ATOM 2792 C CA . PRO A 1 362 ? 18.122 -23.171 22.528 1.00 31.92 362 PRO A CA 1
ATOM 2793 C C . PRO A 1 362 ? 18.644 -22.065 21.597 1.00 31.92 362 PRO A C 1
ATOM 2795 O O . PRO A 1 362 ? 19.840 -22.024 21.325 1.00 31.92 362 PRO A O 1
ATOM 2798 N N . GLY A 1 363 ? 17.768 -21.171 21.113 1.00 40.88 363 GLY A N 1
ATOM 2799 C CA . GLY A 1 363 ? 18.194 -19.908 20.482 1.00 40.88 363 GLY A CA 1
ATOM 2800 C C . GLY A 1 363 ? 17.672 -19.558 19.082 1.00 40.88 363 GLY A C 1
ATOM 2801 O O . GLY A 1 363 ? 18.075 -18.524 18.566 1.00 40.88 363 GLY A O 1
ATOM 2802 N N . ALA A 1 364 ? 16.783 -20.331 18.449 1.00 31.16 364 ALA A N 1
ATOM 2803 C CA . ALA A 1 364 ? 16.256 -19.942 17.130 1.00 31.16 364 ALA A CA 1
ATOM 2804 C C . ALA A 1 364 ? 15.217 -18.793 17.237 1.00 31.16 364 ALA A C 1
ATOM 2806 O O . ALA A 1 364 ? 14.172 -18.999 17.871 1.00 31.16 364 ALA A O 1
ATOM 2807 N N . PRO A 1 365 ? 15.465 -17.603 16.646 1.00 33.06 365 PRO A N 1
ATOM 2808 C CA . PRO A 1 365 ? 14.506 -16.501 16.633 1.00 33.06 365 PRO A CA 1
ATOM 2809 C C . PRO A 1 365 ? 13.293 -16.799 15.736 1.00 33.06 365 PRO A C 1
ATOM 2811 O O . PRO A 1 365 ? 13.345 -17.627 14.827 1.00 33.06 365 PRO A O 1
ATOM 2814 N N . ALA A 1 366 ? 12.181 -16.124 16.044 1.00 32.75 366 ALA A N 1
ATOM 2815 C CA . ALA A 1 366 ? 10.903 -16.222 15.345 1.00 32.75 366 ALA A CA 1
ATOM 2816 C C . ALA A 1 366 ? 11.026 -15.816 13.863 1.00 32.75 366 ALA A C 1
ATOM 2818 O O . ALA A 1 366 ? 11.742 -14.874 13.531 1.00 32.75 366 ALA A O 1
ATOM 2819 N N . GLY A 1 367 ? 10.343 -16.567 12.996 1.00 36.84 367 GLY A N 1
ATOM 2820 C CA . GLY A 1 367 ? 10.528 -16.569 11.545 1.00 36.84 367 GLY A CA 1
ATOM 2821 C C . GLY A 1 367 ? 9.885 -15.411 10.750 1.00 36.84 367 GLY A C 1
ATOM 2822 O O . GLY A 1 367 ? 9.735 -14.292 11.237 1.00 36.84 367 GLY A O 1
ATOM 2823 N N . PRO A 1 368 ? 9.558 -15.637 9.465 1.00 43.75 368 PRO A N 1
ATOM 2824 C CA . PRO A 1 368 ? 10.165 -14.919 8.344 1.00 43.75 368 PRO A CA 1
ATOM 2825 C C . PRO A 1 368 ? 9.271 -13.823 7.737 1.00 43.75 368 PRO A C 1
ATOM 2827 O O . PRO A 1 368 ? 9.274 -13.616 6.528 1.00 43.75 368 PRO A O 1
ATOM 2830 N N . GLN A 1 369 ? 8.505 -13.091 8.549 1.00 38.56 369 GLN A N 1
ATOM 2831 C CA . GLN A 1 369 ? 7.553 -12.091 8.025 1.00 38.56 369 GLN A CA 1
ATOM 2832 C C . GLN A 1 369 ? 8.055 -10.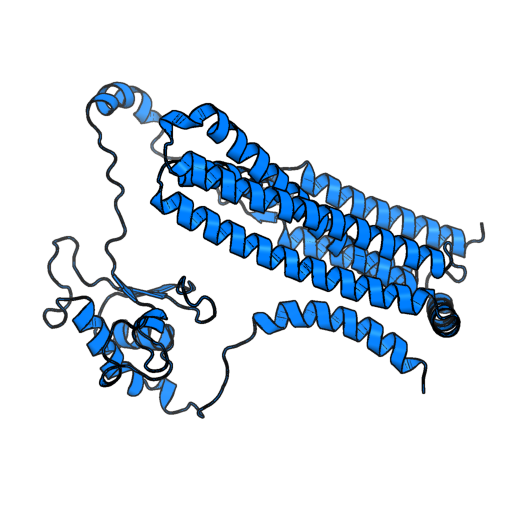643 8.065 1.00 38.56 369 GLN A C 1
ATOM 2834 O O . GLN A 1 369 ? 7.701 -9.857 7.191 1.00 38.56 369 GLN A O 1
ATOM 2839 N N . ALA A 1 370 ? 8.964 -10.299 8.983 1.00 33.94 370 ALA A N 1
ATOM 2840 C CA . ALA A 1 370 ? 9.706 -9.034 8.906 1.00 33.94 370 ALA A CA 1
ATOM 2841 C C . ALA A 1 370 ? 10.776 -9.062 7.796 1.00 33.94 370 ALA A C 1
ATOM 2843 O O . ALA A 1 370 ? 11.152 -8.023 7.259 1.00 33.94 370 ALA A O 1
ATOM 2844 N N . ALA A 1 371 ? 11.220 -10.266 7.419 1.00 33.41 371 ALA A N 1
ATOM 2845 C CA . ALA A 1 371 ? 12.201 -10.475 6.368 1.00 33.41 371 ALA A CA 1
ATOM 2846 C C . ALA A 1 371 ? 11.624 -10.225 4.970 1.00 33.41 371 ALA A C 1
ATOM 2848 O O . ALA A 1 371 ? 12.357 -9.736 4.134 1.00 33.41 371 ALA A O 1
ATOM 2849 N N . ALA A 1 372 ? 10.339 -10.484 4.702 1.00 32.81 372 ALA A N 1
ATOM 2850 C CA . ALA A 1 372 ? 9.783 -10.372 3.346 1.00 32.81 372 ALA A CA 1
ATOM 2851 C C . ALA A 1 372 ? 9.610 -8.915 2.868 1.00 32.81 372 ALA A C 1
ATOM 2853 O O . ALA A 1 372 ? 9.969 -8.583 1.740 1.00 32.81 372 ALA A O 1
ATOM 2854 N N . ALA A 1 373 ? 9.132 -8.018 3.738 1.00 32.38 373 ALA A N 1
ATOM 2855 C CA . ALA A 1 373 ? 9.000 -6.593 3.413 1.00 32.38 373 ALA A CA 1
ATOM 2856 C C . ALA A 1 373 ? 10.365 -5.882 3.378 1.00 32.38 373 ALA A C 1
ATOM 2858 O O . ALA A 1 373 ? 10.610 -5.037 2.516 1.00 32.38 373 ALA A O 1
ATOM 2859 N N . ALA A 1 374 ? 11.282 -6.278 4.268 1.00 33.62 374 ALA A N 1
ATOM 2860 C CA . ALA A 1 374 ? 12.671 -5.838 4.221 1.00 33.62 374 ALA A CA 1
ATOM 2861 C C . ALA A 1 374 ? 13.419 -6.427 3.013 1.00 33.62 374 ALA A C 1
ATOM 2863 O O . ALA A 1 374 ? 14.251 -5.735 2.446 1.00 33.62 374 ALA A O 1
ATOM 2864 N N . ALA A 1 375 ? 13.100 -7.648 2.569 1.00 33.97 375 ALA A N 1
ATOM 2865 C CA . ALA A 1 375 ? 13.717 -8.303 1.415 1.00 33.97 375 ALA A CA 1
ATOM 2866 C C . ALA A 1 375 ? 13.258 -7.711 0.084 1.00 33.97 375 ALA A C 1
ATOM 2868 O O . ALA A 1 375 ? 14.066 -7.659 -0.828 1.00 33.97 375 ALA A O 1
ATOM 2869 N N . ALA A 1 376 ? 12.022 -7.221 -0.044 1.00 35.84 376 ALA A N 1
ATOM 2870 C CA . ALA A 1 376 ? 11.584 -6.530 -1.260 1.00 35.84 376 ALA A CA 1
ATOM 2871 C C . ALA A 1 376 ? 12.253 -5.148 -1.408 1.00 35.84 376 ALA A C 1
ATOM 2873 O O . ALA A 1 376 ? 12.754 -4.807 -2.479 1.00 35.84 376 ALA A O 1
ATOM 2874 N N . ALA A 1 377 ? 12.347 -4.381 -0.314 1.00 38.03 377 ALA A N 1
ATOM 2875 C CA . ALA A 1 377 ? 13.066 -3.104 -0.292 1.00 38.03 377 ALA A CA 1
ATOM 2876 C C . ALA A 1 377 ? 14.590 -3.293 -0.417 1.00 38.03 377 ALA A C 1
ATOM 2878 O O . ALA A 1 377 ? 15.256 -2.539 -1.125 1.00 38.03 377 ALA A O 1
ATOM 2879 N N . ALA A 1 378 ? 15.136 -4.339 0.212 1.00 34.91 378 ALA A N 1
ATOM 2880 C CA . ALA A 1 378 ? 16.526 -4.732 0.050 1.00 34.91 378 ALA A CA 1
ATOM 2881 C C . ALA A 1 378 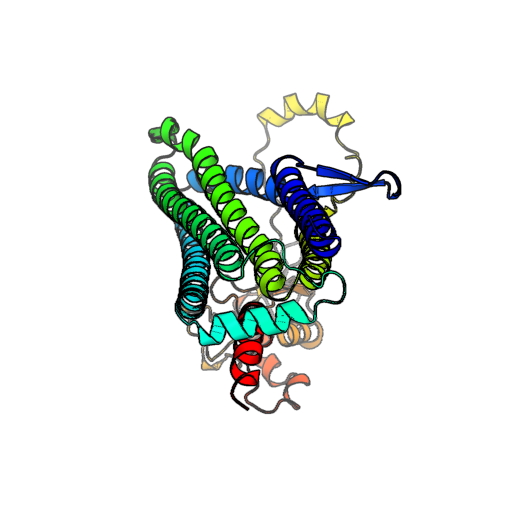? 16.795 -5.278 -1.351 1.00 34.91 378 ALA A C 1
ATOM 2883 O O . ALA A 1 378 ? 17.850 -4.981 -1.869 1.00 34.91 378 ALA A O 1
ATOM 2884 N N . ALA A 1 379 ? 15.879 -5.989 -2.012 1.00 36.81 379 ALA A N 1
ATOM 2885 C CA . ALA A 1 379 ? 16.073 -6.464 -3.384 1.00 36.81 379 ALA A CA 1
ATOM 2886 C C . ALA A 1 379 ? 16.135 -5.302 -4.384 1.00 36.81 379 ALA A C 1
ATOM 2888 O O . ALA A 1 379 ? 16.981 -5.320 -5.270 1.00 36.81 379 ALA A O 1
ATOM 2889 N N . ALA A 1 380 ? 15.319 -4.258 -4.204 1.00 40.00 380 ALA A N 1
ATOM 2890 C CA . ALA A 1 380 ? 15.408 -3.039 -5.010 1.00 40.00 380 ALA A CA 1
ATOM 2891 C C . ALA A 1 380 ? 16.706 -2.255 -4.732 1.00 40.00 380 ALA A C 1
ATOM 2893 O O . ALA A 1 380 ? 17.384 -1.825 -5.663 1.00 40.00 380 ALA A O 1
ATOM 2894 N N . ALA A 1 381 ? 17.104 -2.123 -3.461 1.00 37.72 381 ALA A N 1
ATOM 2895 C CA . ALA A 1 381 ? 18.365 -1.481 -3.088 1.00 37.72 381 ALA A CA 1
ATOM 2896 C C . ALA A 1 381 ? 19.597 -2.300 -3.524 1.00 37.72 381 ALA A C 1
ATOM 2898 O O . ALA A 1 381 ? 20.596 -1.727 -3.945 1.00 37.72 381 ALA A O 1
ATOM 2899 N N . VAL A 1 382 ? 19.524 -3.631 -3.470 1.00 39.84 382 VAL A N 1
ATOM 2900 C CA . VAL A 1 382 ? 20.556 -4.581 -3.905 1.00 39.84 382 VAL A CA 1
ATOM 2901 C C . VAL A 1 382 ? 20.637 -4.615 -5.424 1.00 39.84 382 VAL A C 1
ATOM 2903 O O . VAL A 1 382 ? 21.744 -4.635 -5.933 1.00 39.84 382 VAL A O 1
ATOM 2906 N N . ALA A 1 383 ? 19.530 -4.518 -6.161 1.00 41.25 383 ALA A N 1
ATOM 2907 C CA . ALA A 1 383 ? 19.564 -4.356 -7.614 1.00 41.25 383 ALA A CA 1
ATOM 2908 C C . ALA A 1 383 ? 20.291 -3.059 -8.006 1.00 41.25 383 ALA A C 1
ATOM 2910 O O . ALA A 1 383 ? 21.211 -3.099 -8.816 1.00 41.25 383 ALA A O 1
ATOM 2911 N N . VAL A 1 384 ? 19.977 -1.932 -7.353 1.00 46.22 384 VAL A N 1
ATOM 2912 C CA . VAL A 1 384 ? 20.688 -0.655 -7.563 1.00 46.22 384 VAL A CA 1
ATOM 2913 C C . VAL A 1 384 ? 22.163 -0.749 -7.138 1.00 46.22 384 VAL A C 1
ATOM 2915 O O . VAL A 1 384 ? 23.040 -0.252 -7.836 1.00 46.22 384 VAL A O 1
ATOM 2918 N N . THR A 1 385 ? 22.469 -1.429 -6.030 1.00 44.44 385 THR A N 1
ATOM 2919 C CA . THR A 1 385 ? 23.842 -1.560 -5.506 1.00 44.44 385 THR A CA 1
ATOM 2920 C C . THR A 1 385 ? 24.699 -2.531 -6.325 1.00 44.44 385 THR A C 1
ATOM 2922 O O . THR A 1 385 ? 25.872 -2.240 -6.538 1.00 44.44 385 THR A O 1
ATOM 2925 N N . ILE A 1 386 ? 24.139 -3.643 -6.817 1.00 46.16 386 ILE A N 1
ATOM 2926 C CA . ILE A 1 386 ? 24.805 -4.611 -7.708 1.00 46.16 386 ILE A CA 1
ATOM 2927 C C . ILE A 1 386 ? 25.064 -3.973 -9.076 1.00 46.16 386 ILE A C 1
ATOM 2929 O O . ILE A 1 386 ? 26.170 -4.098 -9.596 1.00 46.16 386 ILE A O 1
ATOM 2933 N N . LEU A 1 387 ? 24.101 -3.218 -9.617 1.00 48.03 387 LEU A N 1
ATOM 2934 C CA . LEU A 1 387 ? 24.277 -2.479 -10.874 1.00 48.03 387 LEU A CA 1
ATOM 2935 C C . LEU A 1 387 ? 25.356 -1.386 -10.778 1.00 48.03 387 LEU A C 1
ATOM 2937 O O . LEU A 1 387 ? 26.021 -1.111 -11.775 1.00 48.03 387 LEU A O 1
ATOM 2941 N N . LEU A 1 388 ? 25.560 -0.796 -9.593 1.00 45.25 388 LEU A N 1
ATOM 2942 C CA . LEU A 1 388 ? 26.594 0.219 -9.348 1.00 45.25 388 LEU A CA 1
ATOM 2943 C C . LEU A 1 388 ? 27.968 -0.373 -8.971 1.00 45.25 388 LEU A C 1
ATOM 2945 O O . LEU A 1 388 ? 28.986 0.199 -9.346 1.00 45.25 388 LEU A O 1
ATOM 2949 N N . HIS A 1 389 ? 28.034 -1.509 -8.265 1.00 43.03 389 HIS A N 1
ATOM 2950 C CA . HIS A 1 389 ? 29.311 -2.156 -7.903 1.00 43.03 389 HIS A CA 1
ATOM 2951 C C . HIS A 1 389 ? 29.923 -2.977 -9.045 1.00 43.03 389 HIS A C 1
ATOM 2953 O O . HIS A 1 389 ? 31.134 -3.175 -9.062 1.00 43.03 389 HIS A O 1
ATOM 2959 N N . SER A 1 390 ? 29.121 -3.405 -10.024 1.00 40.72 390 SER A N 1
ATOM 2960 C CA . SER A 1 390 ? 29.611 -4.036 -11.258 1.00 40.72 390 SER A CA 1
ATOM 2961 C C . SER A 1 390 ? 30.372 -3.072 -12.186 1.00 40.72 390 SER A C 1
ATOM 2963 O O . SER A 1 390 ? 30.939 -3.523 -13.174 1.00 40.72 390 SER A O 1
ATOM 2965 N N . ALA A 1 391 ? 30.379 -1.767 -11.898 1.00 43.22 391 ALA A N 1
ATOM 2966 C CA . ALA A 1 391 ? 31.039 -0.736 -12.704 1.00 43.22 391 ALA A CA 1
ATOM 2967 C C . ALA A 1 391 ? 32.426 -0.319 -12.167 1.00 43.22 391 ALA A C 1
ATOM 2969 O O . ALA A 1 391 ? 33.071 0.553 -12.744 1.00 43.22 391 ALA A O 1
ATOM 2970 N N . ALA A 1 392 ? 32.878 -0.912 -11.055 1.00 39.12 392 ALA A N 1
ATOM 2971 C CA . ALA A 1 392 ? 34.158 -0.600 -10.410 1.00 39.12 392 ALA A CA 1
ATOM 2972 C C . ALA A 1 392 ? 35.199 -1.737 -10.506 1.00 39.12 392 ALA A C 1
ATOM 2974 O O . ALA A 1 392 ? 36.216 -1.676 -9.814 1.00 39.12 392 ALA A O 1
ATOM 2975 N N . ALA A 1 393 ? 34.944 -2.764 -11.325 1.00 35.34 393 ALA A N 1
ATOM 2976 C CA . ALA A 1 393 ? 35.834 -3.907 -11.544 1.00 35.34 393 ALA A CA 1
ATOM 2977 C C . ALA A 1 393 ? 36.266 -4.013 -13.008 1.00 35.34 393 ALA A C 1
ATOM 2979 O O . ALA A 1 393 ? 35.390 -3.830 -13.884 1.00 35.34 393 ALA A O 1
#

Radius of gyration: 27.9 Å; chains: 1; bounding box: 81×52×75 Å

Organism: NCBI:txid2649997

Secondary structure (DSSP, 8-state):
--HHHHHHHHHHHHHHHHHHHHHHHHHH-SEEEETTTTEEEEEHHHHHHHHHHHHHHHHTTSHHHHHHHHHHHHHHHHHHHHHHHHHHHHHHHHHHHHT-HHHHHHHHHHHTT-SS-SS-SS-HHHHHHHHHHHHHHHHHHHHHHHHHHHHHHHHHHHHHHSTTTTHHHHHHHHHHHHHHHHHHHHHHHHHHHHHHHHHTTT-HHHHHHHHHHHHHHHHHHHEEEPPP----TTTTTHHHHHHHHTTT---------PEEE-GGGTBTTS-TTTT--S-GGGPBSS--HHHHHHIIIIIS---EEEEEEEETTEEEEEEEEEE--B-TTS-BSSTT--SHHHHHHHHHHHGGG-GGGTT--TTPPP-THHHHHHHHHHHHHHHHHHHHHTT--